Protein AF-A0A8M1KU13-F1 (afdb_monomer_lite)

pLDDT: mean 76.13, std 15.06, range [34.22, 97.56]

Organism: Clupea harengus (NCBI:txid7950)

Structure (mmCIF, N/CA/C/O backbone):
data_AF-A0A8M1KU13-F1
#
_entry.id   AF-A0A8M1KU13-F1
#
loop_
_atom_site.group_PDB
_atom_site.id
_atom_site.type_symbol
_atom_site.label_atom_id
_atom_site.label_alt_id
_atom_site.label_comp_id
_atom_site.label_asym_id
_atom_site.label_entity_id
_atom_site.label_seq_id
_atom_site.pdbx_PDB_ins_code
_atom_site.Cartn_x
_atom_site.Cartn_y
_atom_site.Cartn_z
_atom_site.occupancy
_atom_site.B_iso_or_equiv
_atom_site.auth_seq_id
_atom_site.auth_comp_id
_atom_site.auth_asym_id
_atom_site.auth_atom_id
_atom_site.pdbx_PDB_model_num
ATOM 1 N N . MET A 1 1 ? 119.476 5.044 -84.216 1.00 42.94 1 MET A N 1
ATOM 2 C CA . MET A 1 1 ? 119.050 3.976 -83.291 1.00 42.94 1 MET A CA 1
ATOM 3 C C . MET A 1 1 ? 118.564 2.831 -84.157 1.00 42.94 1 MET A C 1
ATOM 5 O O . MET A 1 1 ? 117.546 2.991 -84.811 1.00 42.94 1 MET A O 1
ATOM 9 N N . LYS A 1 2 ? 119.384 1.787 -84.309 1.00 43.12 2 LYS A N 1
ATOM 10 C CA . LYS A 1 2 ? 119.089 0.595 -85.114 1.00 43.12 2 LYS A CA 1
ATOM 11 C C . LYS A 1 2 ? 118.598 -0.516 -84.173 1.00 43.12 2 LYS A C 1
ATOM 13 O O . LYS A 1 2 ? 119.174 -0.664 -83.099 1.00 43.12 2 LYS A O 1
ATOM 18 N N . ASP A 1 3 ? 117.563 -1.226 -84.617 1.00 52.19 3 ASP A N 1
ATOM 19 C CA . ASP A 1 3 ? 117.075 -2.554 -84.206 1.00 52.19 3 ASP A CA 1
ATOM 20 C C . ASP A 1 3 ? 116.537 -2.742 -82.766 1.00 52.19 3 ASP A C 1
ATOM 22 O O . ASP A 1 3 ? 117.190 -3.331 -81.906 1.00 52.19 3 ASP A O 1
ATOM 26 N N . LEU A 1 4 ? 115.289 -2.310 -82.524 1.00 59.41 4 LEU A N 1
ATOM 27 C CA . LEU A 1 4 ? 114.424 -2.846 -81.456 1.00 59.41 4 LEU A CA 1
ATOM 28 C C . LEU A 1 4 ? 113.672 -4.071 -82.009 1.00 59.41 4 LEU A C 1
ATOM 30 O O . LEU A 1 4 ? 113.011 -3.959 -83.040 1.00 59.41 4 LEU A O 1
ATOM 34 N N . ALA A 1 5 ? 113.756 -5.223 -81.338 1.00 62.78 5 ALA A N 1
ATOM 35 C CA . ALA A 1 5 ? 112.972 -6.415 -81.684 1.00 62.78 5 ALA A CA 1
ATOM 36 C C . ALA A 1 5 ? 111.711 -6.480 -80.808 1.00 62.78 5 ALA A C 1
ATOM 38 O O . ALA A 1 5 ? 111.818 -6.362 -79.585 1.00 62.78 5 ALA A O 1
ATOM 39 N N . VAL A 1 6 ? 110.539 -6.653 -81.424 1.00 68.50 6 VAL A N 1
ATOM 40 C CA . VAL A 1 6 ? 109.241 -6.766 -80.738 1.00 68.50 6 VAL A CA 1
ATOM 41 C C . VAL A 1 6 ? 108.629 -8.128 -81.048 1.00 68.50 6 VAL A C 1
ATOM 43 O O . VAL A 1 6 ? 108.575 -8.522 -82.210 1.00 68.50 6 VAL A O 1
ATOM 46 N N . GLU A 1 7 ? 108.164 -8.832 -80.020 1.00 71.75 7 GLU A N 1
ATOM 47 C CA . GLU A 1 7 ? 107.457 -10.108 -80.127 1.00 71.75 7 GLU A CA 1
ATOM 48 C C . GLU A 1 7 ? 106.089 -9.996 -79.457 1.00 71.75 7 GLU A C 1
ATOM 50 O O . GLU A 1 7 ? 105.977 -9.516 -78.329 1.00 71.75 7 GLU A O 1
ATOM 55 N N . TRP A 1 8 ? 105.053 -10.481 -80.135 1.00 74.25 8 TRP A N 1
ATOM 56 C CA . TRP A 1 8 ? 103.720 -10.613 -79.558 1.00 74.25 8 TRP A CA 1
ATOM 57 C C . TRP A 1 8 ? 103.422 -12.073 -79.267 1.00 74.25 8 TRP A C 1
ATOM 59 O O . TRP A 1 8 ? 103.705 -12.941 -80.093 1.00 74.25 8 TRP A O 1
ATOM 69 N N . THR A 1 9 ? 102.821 -12.349 -78.114 1.00 70.19 9 THR A N 1
ATOM 70 C CA . THR A 1 9 ? 102.269 -13.663 -77.795 1.00 70.19 9 THR A CA 1
ATOM 71 C C . THR A 1 9 ? 100.800 -13.553 -77.402 1.00 70.19 9 THR A C 1
ATOM 73 O O . THR A 1 9 ? 100.390 -12.612 -76.725 1.00 70.19 9 THR A O 1
ATOM 76 N N . ILE A 1 10 ? 100.006 -14.537 -77.822 1.00 70.19 10 ILE A N 1
ATOM 77 C CA . ILE A 1 10 ? 98.633 -14.749 -77.344 1.00 70.19 10 ILE A CA 1
ATOM 78 C C . ILE A 1 10 ? 98.675 -16.023 -76.511 1.00 70.19 10 ILE A C 1
ATOM 80 O O . ILE A 1 10 ? 99.095 -17.062 -77.020 1.00 70.19 10 ILE A O 1
ATOM 84 N N . ASP A 1 11 ? 98.343 -15.929 -75.223 1.00 67.12 11 ASP A N 1
ATOM 85 C CA . ASP A 1 11 ? 98.398 -17.048 -74.268 1.00 67.12 11 ASP A CA 1
ATOM 86 C C . ASP A 1 11 ? 99.746 -17.802 -74.292 1.00 67.12 11 ASP A C 1
ATOM 88 O O . ASP A 1 11 ? 99.832 -19.021 -74.151 1.00 67.12 11 ASP A O 1
ATOM 92 N N . GLY A 1 12 ? 100.835 -17.056 -74.507 1.00 62.94 12 GLY A N 1
ATOM 93 C CA . GLY A 1 12 ? 102.197 -17.591 -74.567 1.00 62.94 12 GLY A CA 1
ATOM 94 C C . GLY A 1 12 ? 102.641 -18.149 -75.926 1.00 62.94 12 GLY A C 1
ATOM 95 O O . GLY A 1 12 ? 103.823 -18.462 -76.061 1.00 62.94 12 GLY A O 1
ATOM 96 N N . GLN A 1 13 ? 101.772 -18.217 -76.944 1.00 68.88 13 GLN A N 1
ATOM 97 C CA . GLN A 1 13 ? 102.160 -18.605 -78.308 1.00 68.88 13 GLN A CA 1
ATOM 98 C C . GLN A 1 13 ? 102.555 -17.392 -79.170 1.00 68.88 13 GLN A C 1
ATOM 100 O O . GLN A 1 13 ? 101.769 -16.444 -79.255 1.00 68.88 13 GLN A O 1
ATOM 105 N N . PRO A 1 14 ? 103.737 -17.401 -79.824 1.00 66.88 14 PRO A N 1
ATOM 106 C CA . PRO A 1 14 ? 104.229 -16.275 -80.618 1.00 66.88 14 PRO A CA 1
ATOM 107 C C . PRO A 1 14 ? 103.399 -16.035 -81.879 1.00 66.88 14 PRO A C 1
ATOM 109 O O . PRO A 1 14 ? 103.032 -16.975 -82.580 1.00 66.88 14 PRO A O 1
ATOM 112 N N . GLN A 1 15 ? 103.137 -14.763 -82.169 1.00 71.50 15 GLN A N 1
ATOM 113 C CA . GLN A 1 15 ? 102.362 -14.307 -83.320 1.00 71.50 15 GLN A CA 1
ATOM 114 C C . GLN A 1 15 ? 103.223 -13.524 -84.310 1.00 71.50 15 GLN A C 1
ATOM 116 O O . GLN A 1 15 ? 104.202 -12.874 -83.942 1.00 71.50 15 GLN A O 1
ATOM 121 N N . THR A 1 16 ? 102.839 -13.582 -85.585 1.00 57.88 16 THR A N 1
ATOM 122 C CA . THR A 1 16 ? 103.478 -12.813 -86.658 1.00 57.88 16 THR A CA 1
ATOM 123 C C . THR A 1 16 ? 102.915 -11.394 -86.666 1.00 57.88 16 THR A C 1
ATOM 125 O O . THR A 1 16 ? 101.710 -11.202 -86.791 1.00 57.88 16 THR A O 1
ATOM 128 N N . THR A 1 17 ? 103.774 -10.387 -86.503 1.00 58.41 17 THR A N 1
ATOM 129 C CA . THR A 1 17 ? 103.367 -8.973 -86.517 1.00 58.41 17 THR A CA 1
ATOM 130 C C . THR A 1 17 ? 103.108 -8.503 -87.939 1.00 58.41 17 THR A C 1
ATOM 132 O O . THR A 1 17 ? 103.929 -8.781 -88.815 1.00 58.41 17 THR A O 1
ATOM 135 N N . SER A 1 18 ? 102.018 -7.768 -88.165 1.00 51.88 18 SER A N 1
ATOM 136 C CA . SER A 1 18 ? 101.653 -7.305 -89.506 1.00 51.88 18 SER A CA 1
ATOM 137 C C . SER A 1 18 ? 102.512 -6.127 -89.979 1.00 51.88 18 SER A C 1
ATOM 139 O O . SER A 1 18 ? 102.906 -6.127 -91.139 1.00 51.88 18 SER A O 1
ATOM 141 N N . GLU A 1 19 ? 102.909 -5.198 -89.097 1.00 54.50 19 GLU A N 1
ATOM 142 C CA . GLU A 1 19 ? 103.782 -4.055 -89.421 1.00 54.50 19 GLU A CA 1
ATOM 143 C C . GLU A 1 19 ? 104.582 -3.562 -88.192 1.00 54.50 19 GLU A C 1
ATOM 145 O O . GLU A 1 19 ? 104.038 -3.402 -87.094 1.00 54.50 19 GLU A O 1
ATOM 150 N N . THR A 1 20 ? 105.881 -3.279 -88.378 1.00 54.94 20 THR A N 1
ATOM 151 C CA . THR A 1 20 ? 106.757 -2.698 -87.339 1.00 54.94 20 THR A CA 1
ATOM 152 C C . THR A 1 20 ? 107.533 -1.512 -87.914 1.00 54.94 20 THR A C 1
ATOM 154 O O . THR A 1 20 ? 108.574 -1.678 -88.550 1.00 54.94 20 THR A O 1
ATOM 157 N N . THR A 1 21 ? 107.047 -0.289 -87.690 1.00 51.09 21 THR A N 1
ATOM 158 C CA . THR A 1 21 ? 107.712 0.950 -88.129 1.00 51.09 21 THR A CA 1
ATOM 159 C C . THR A 1 21 ? 108.229 1.723 -86.927 1.00 51.09 21 THR A C 1
ATOM 161 O O . THR A 1 21 ? 107.440 2.390 -86.267 1.00 51.09 21 THR A O 1
ATOM 164 N N . GLY A 1 22 ? 109.541 1.648 -86.662 1.00 54.44 22 GLY A N 1
ATOM 165 C CA . GLY A 1 22 ? 110.366 2.554 -85.834 1.00 54.44 22 GLY A CA 1
ATOM 166 C C . GLY A 1 22 ? 109.996 2.797 -84.356 1.00 54.44 22 GLY A C 1
ATOM 167 O O . GLY A 1 22 ? 110.895 2.871 -83.523 1.00 54.44 22 GLY A O 1
ATOM 168 N N . GLN A 1 23 ? 108.712 2.947 -84.023 1.00 57.75 23 GLN A N 1
ATOM 169 C CA . GLN A 1 23 ? 108.154 3.260 -82.705 1.00 57.75 23 GLN A CA 1
ATOM 170 C C . GLN A 1 23 ? 106.808 2.562 -82.403 1.00 57.75 23 GLN A C 1
ATOM 172 O O . GLN A 1 23 ? 106.378 2.609 -81.256 1.00 57.75 23 GLN A O 1
ATOM 177 N N . ILE A 1 24 ? 106.141 1.910 -83.369 1.00 60.03 24 ILE A N 1
ATOM 178 C CA . ILE A 1 24 ? 104.844 1.233 -83.156 1.00 60.03 24 ILE A CA 1
ATOM 179 C C . ILE A 1 24 ? 104.894 -0.190 -83.736 1.00 60.03 24 ILE A C 1
ATOM 181 O O . ILE A 1 24 ? 105.418 -0.396 -84.832 1.00 60.03 24 ILE A O 1
ATOM 185 N N . SER A 1 25 ? 104.349 -1.158 -82.991 1.00 63.62 25 SER A N 1
ATOM 186 C CA . SER A 1 25 ? 104.085 -2.532 -83.436 1.00 63.62 25 SER A CA 1
ATOM 187 C C . SER A 1 25 ? 102.614 -2.848 -83.183 1.00 63.62 25 SER A C 1
ATOM 189 O O . SER A 1 25 ? 102.125 -2.617 -82.076 1.00 63.62 25 SER A O 1
ATOM 191 N N . GLN A 1 26 ? 101.916 -3.338 -84.206 1.00 62.94 26 GLN A N 1
ATOM 192 C CA . GLN A 1 26 ? 100.499 -3.694 -84.130 1.00 62.94 26 GLN A CA 1
ATOM 193 C C . GLN A 1 26 ? 100.312 -5.198 -84.356 1.00 62.94 26 GLN A C 1
ATOM 195 O O . GLN A 1 26 ? 100.991 -5.805 -85.187 1.00 62.94 26 GLN A O 1
ATOM 200 N N . LEU A 1 27 ? 99.389 -5.788 -83.593 1.00 67.81 27 LEU A N 1
ATOM 201 C CA . LEU A 1 27 ? 98.941 -7.167 -83.746 1.00 67.81 27 LEU A CA 1
ATOM 202 C C . LEU A 1 27 ? 97.471 -7.151 -84.169 1.00 67.81 27 LEU A C 1
ATOM 204 O O . LEU A 1 27 ? 96.610 -6.712 -83.408 1.00 67.81 27 LEU A O 1
ATOM 208 N N . GLU A 1 28 ? 97.192 -7.635 -85.374 1.00 61.06 28 GLU A N 1
ATOM 209 C CA . GLU A 1 28 ? 95.824 -7.860 -85.831 1.00 61.06 28 GLU A CA 1
ATOM 210 C C . GLU A 1 28 ? 95.348 -9.224 -85.316 1.00 61.06 28 GLU A C 1
ATOM 212 O O . GLU A 1 28 ? 96.020 -10.239 -85.506 1.00 61.06 28 GLU A O 1
ATOM 217 N N . VAL A 1 29 ? 94.215 -9.247 -84.610 1.00 65.56 29 VAL A N 1
ATOM 218 C CA . VAL A 1 29 ? 93.695 -10.451 -83.950 1.00 65.56 29 VAL A CA 1
ATOM 219 C C . VAL A 1 29 ? 92.300 -10.769 -84.470 1.00 65.56 29 VAL A C 1
ATOM 221 O O . VAL A 1 29 ? 91.457 -9.881 -84.596 1.00 65.56 29 VAL A O 1
ATOM 224 N N . ASP A 1 30 ? 92.028 -12.052 -84.709 1.00 61.25 30 ASP A N 1
ATOM 225 C CA . ASP A 1 30 ? 90.685 -12.532 -85.022 1.00 61.25 30 ASP A CA 1
ATOM 226 C C . ASP A 1 30 ? 89.697 -12.180 -83.889 1.00 61.25 30 ASP A C 1
ATOM 228 O O . ASP A 1 30 ? 89.927 -12.465 -82.708 1.00 61.25 30 ASP A O 1
ATOM 232 N N . THR A 1 31 ? 88.564 -11.579 -84.259 1.00 56.75 31 THR A N 1
ATOM 233 C CA . THR A 1 31 ? 87.514 -11.161 -83.316 1.00 56.75 31 THR A CA 1
ATOM 234 C C . THR A 1 31 ? 86.923 -12.307 -82.481 1.00 56.75 31 THR A C 1
ATOM 236 O O . THR A 1 31 ? 86.443 -12.066 -81.377 1.00 56.75 31 THR A O 1
ATOM 239 N N . ALA A 1 32 ? 86.962 -13.555 -82.950 1.00 57.97 32 ALA A N 1
ATOM 240 C CA . ALA A 1 32 ? 86.550 -14.739 -82.201 1.00 57.97 32 ALA A CA 1
ATOM 241 C C . ALA A 1 32 ? 87.592 -15.176 -81.156 1.00 57.97 32 ALA A C 1
ATOM 243 O O . ALA A 1 32 ? 87.210 -15.711 -80.115 1.00 57.97 32 ALA A O 1
ATOM 244 N N . LEU A 1 33 ? 88.884 -14.926 -81.399 1.00 56.94 33 LEU A N 1
ATOM 245 C CA . LEU A 1 33 ? 89.959 -15.139 -80.422 1.00 56.94 33 LEU A CA 1
ATOM 246 C C . LEU A 1 33 ? 89.957 -14.045 -79.347 1.00 56.94 33 LEU A C 1
ATOM 248 O O . LEU A 1 33 ? 90.060 -14.365 -78.167 1.00 56.94 33 LEU A O 1
ATOM 252 N N . TRP A 1 34 ? 89.701 -12.788 -79.729 1.00 58.84 34 TRP A N 1
ATOM 253 C CA . TRP A 1 34 ? 89.497 -11.681 -78.780 1.00 58.84 34 TRP A CA 1
ATOM 254 C C . TRP A 1 34 ? 88.356 -11.953 -77.783 1.00 58.84 34 TRP A C 1
ATOM 256 O O . TRP A 1 34 ? 88.429 -11.592 -76.613 1.00 58.84 34 TRP A O 1
ATOM 266 N N . ARG A 1 35 ? 87.308 -12.667 -78.211 1.00 55.50 35 ARG A N 1
ATOM 267 C CA . ARG A 1 35 ? 86.144 -13.012 -77.372 1.00 55.50 35 ARG A CA 1
ATOM 268 C C . ARG A 1 35 ? 86.388 -14.127 -76.344 1.00 55.50 35 ARG A C 1
ATOM 270 O O . ARG A 1 35 ? 85.501 -14.371 -75.534 1.00 55.50 35 ARG A O 1
ATOM 277 N N . LYS A 1 36 ? 87.537 -14.817 -76.357 1.00 57.59 36 LYS A N 1
ATOM 278 C CA . LYS A 1 36 ? 87.827 -15.965 -75.467 1.00 57.59 36 LYS A CA 1
ATOM 279 C C . LYS A 1 36 ? 88.605 -15.615 -74.191 1.00 57.59 36 LYS A C 1
ATOM 281 O O . LYS A 1 36 ? 89.108 -16.515 -73.526 1.00 57.59 36 LYS A O 1
ATOM 286 N N . SER A 1 37 ? 88.679 -14.333 -73.826 1.00 56.12 37 SER A N 1
ATOM 287 C CA . SER A 1 37 ? 89.398 -13.852 -72.630 1.00 56.12 37 SER A CA 1
ATOM 288 C C . SER A 1 37 ? 90.894 -14.204 -72.612 1.00 56.12 37 SER A C 1
ATOM 290 O O . SER A 1 37 ? 91.486 -14.333 -71.540 1.00 56.12 37 SER A O 1
ATOM 292 N N . SER A 1 38 ? 91.501 -14.341 -73.793 1.00 60.97 38 SER A N 1
ATOM 293 C CA . SER A 1 38 ? 92.933 -14.594 -73.971 1.00 60.97 38 SER A CA 1
ATOM 294 C C . SER A 1 38 ? 93.793 -13.428 -73.469 1.00 60.97 38 SER A C 1
ATOM 296 O O . SER A 1 38 ? 93.375 -12.268 -73.498 1.00 60.97 38 SER A O 1
ATOM 298 N N . ASN A 1 39 ? 95.003 -13.739 -73.004 1.00 65.38 39 ASN A N 1
ATOM 299 C CA . ASN A 1 39 ? 95.984 -12.767 -72.537 1.00 65.38 39 ASN A CA 1
ATOM 300 C C . ASN A 1 39 ? 96.960 -12.407 -73.668 1.00 65.38 39 ASN A C 1
ATOM 302 O O . ASN A 1 39 ? 97.668 -13.268 -74.203 1.00 65.38 39 ASN A O 1
ATOM 306 N N . TYR A 1 40 ? 97.008 -11.126 -74.023 1.00 71.94 40 TYR A N 1
ATOM 307 C CA . TYR A 1 40 ? 97.815 -10.600 -75.120 1.00 71.94 40 TYR A CA 1
ATOM 308 C C . TYR A 1 40 ? 99.050 -9.929 -74.551 1.00 71.94 40 TYR A C 1
ATOM 310 O O . TYR A 1 40 ? 98.940 -8.926 -73.856 1.00 71.94 40 TYR A O 1
ATOM 318 N N . THR A 1 41 ? 100.230 -10.473 -74.833 1.00 68.88 41 THR A N 1
ATOM 319 C CA . THR A 1 41 ? 101.490 -9.990 -74.264 1.00 68.88 41 THR A CA 1
ATOM 320 C C . THR A 1 41 ? 102.407 -9.444 -75.355 1.00 68.88 41 THR A C 1
ATOM 322 O O . THR A 1 41 ? 102.728 -10.147 -76.312 1.00 68.88 41 THR A O 1
ATOM 325 N N . CYS A 1 42 ? 102.880 -8.211 -75.190 1.00 74.19 42 CYS A N 1
ATOM 326 C CA . CYS A 1 42 ? 103.899 -7.589 -76.029 1.00 74.19 42 CYS A CA 1
ATOM 327 C C . CYS A 1 42 ? 105.245 -7.607 -75.303 1.00 74.19 42 CYS A C 1
ATOM 329 O O . CYS A 1 42 ? 105.338 -7.220 -74.137 1.00 74.19 42 CYS A O 1
ATOM 331 N N . ARG A 1 43 ? 106.303 -8.055 -75.983 1.00 71.12 43 ARG A N 1
ATOM 332 C CA . ARG A 1 43 ? 107.670 -8.105 -75.455 1.00 71.12 43 ARG A CA 1
ATOM 333 C C . ARG A 1 43 ? 108.600 -7.296 -76.347 1.00 71.12 43 ARG A C 1
ATOM 335 O O . ARG A 1 43 ? 108.738 -7.599 -77.526 1.00 71.12 43 ARG A O 1
ATOM 342 N N . VAL A 1 44 ? 109.284 -6.302 -75.785 1.00 73.44 44 VAL A N 1
ATOM 343 C CA . VAL A 1 44 ? 110.207 -5.419 -76.519 1.00 73.44 44 VAL A CA 1
ATOM 344 C C . VAL A 1 44 ? 111.631 -5.582 -75.995 1.00 73.44 44 VAL A C 1
ATOM 346 O O . VAL A 1 44 ? 111.879 -5.439 -74.796 1.00 73.44 44 VAL A O 1
ATOM 349 N N . LYS A 1 45 ? 112.588 -5.857 -76.885 1.00 65.44 45 LYS A N 1
ATOM 350 C CA . LYS A 1 45 ? 114.006 -6.022 -76.541 1.00 65.44 45 LYS A CA 1
ATOM 351 C C . LYS A 1 45 ? 114.733 -4.683 -76.584 1.00 65.44 45 LYS A C 1
ATOM 353 O O . LYS A 1 45 ? 114.957 -4.143 -77.664 1.00 65.44 45 LYS A O 1
ATOM 358 N N . SER A 1 46 ? 115.158 -4.178 -75.427 1.00 65.12 46 SER A N 1
ATOM 359 C CA . SER A 1 46 ? 115.964 -2.957 -75.308 1.00 65.12 46 SER A CA 1
ATOM 360 C C . SER A 1 46 ? 117.348 -3.310 -74.755 1.00 65.12 46 SER A C 1
ATOM 362 O O . SER A 1 46 ? 117.522 -3.616 -73.575 1.00 65.12 46 SER A O 1
ATOM 364 N N . GLY A 1 47 ? 118.359 -3.353 -75.626 1.00 67.00 47 GLY A N 1
ATOM 365 C CA . GLY A 1 47 ? 119.704 -3.809 -75.259 1.00 67.00 47 GLY A CA 1
ATOM 366 C C . GLY A 1 47 ? 119.747 -5.302 -74.895 1.00 67.00 47 GLY A C 1
ATOM 367 O O . GLY A 1 47 ? 119.544 -6.159 -75.756 1.00 67.00 47 GLY A O 1
ATOM 368 N N . LYS A 1 48 ? 120.051 -5.628 -73.628 1.00 63.94 48 LYS A N 1
ATOM 369 C CA . LYS A 1 48 ? 120.106 -7.017 -73.112 1.00 63.94 48 LYS A CA 1
ATOM 370 C C . LYS A 1 48 ? 118.860 -7.440 -72.317 1.00 63.94 48 LYS A C 1
ATOM 372 O O . LYS A 1 48 ? 118.798 -8.593 -71.900 1.00 63.94 48 LYS A O 1
ATOM 377 N N . THR A 1 49 ? 117.887 -6.554 -72.110 1.00 64.75 49 THR A N 1
ATOM 378 C CA . THR A 1 49 ? 116.682 -6.814 -71.305 1.00 64.75 49 THR A CA 1
ATOM 379 C C . THR A 1 49 ? 115.412 -6.749 -72.154 1.00 64.75 49 THR A C 1
ATOM 381 O O . THR A 1 49 ? 115.352 -6.040 -73.160 1.00 64.75 49 THR A O 1
ATOM 384 N N . TRP A 1 50 ? 114.395 -7.512 -71.749 1.00 70.50 50 TRP A N 1
ATOM 385 C CA . TRP 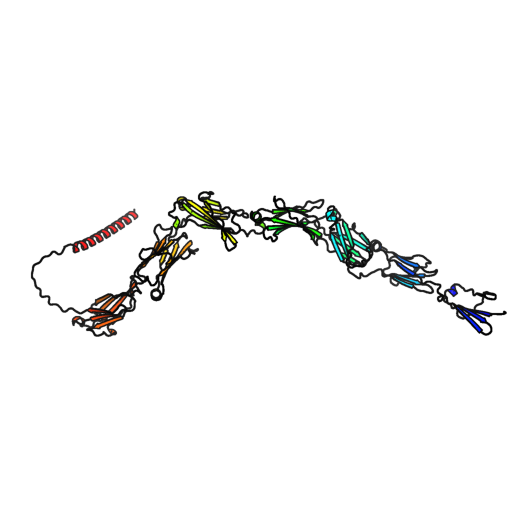A 1 50 ? 113.064 -7.492 -72.355 1.00 70.50 50 TRP A CA 1
ATOM 386 C C . TRP A 1 50 ? 112.090 -6.751 -71.441 1.00 70.50 50 TRP A C 1
ATOM 388 O O . TRP A 1 50 ? 112.048 -7.024 -70.243 1.00 70.50 50 TRP A O 1
ATOM 398 N N . ILE A 1 51 ? 111.317 -5.831 -72.012 1.00 72.62 51 ILE A N 1
ATOM 399 C CA . ILE A 1 51 ? 110.183 -5.170 -71.358 1.00 72.62 51 ILE A CA 1
ATOM 400 C C . ILE A 1 51 ? 108.920 -5.902 -71.808 1.00 72.62 51 ILE A C 1
ATOM 402 O O . ILE A 1 51 ? 108.776 -6.162 -73.001 1.00 72.62 51 ILE A O 1
ATOM 406 N N . VAL A 1 52 ? 108.045 -6.266 -70.869 1.00 71.56 52 VAL A N 1
ATOM 407 C CA . VAL A 1 52 ? 106.842 -7.066 -71.132 1.00 71.56 52 VAL A CA 1
ATOM 408 C C . VAL A 1 52 ? 105.612 -6.336 -70.603 1.00 71.56 52 VAL A C 1
ATOM 410 O O . VAL A 1 52 ? 105.597 -5.948 -69.440 1.00 71.56 52 VAL A O 1
ATOM 413 N N . GLU A 1 53 ? 104.603 -6.181 -71.452 1.00 71.62 53 GLU A N 1
ATOM 414 C CA . GLU A 1 53 ? 103.290 -5.594 -71.151 1.00 71.62 53 GLU A CA 1
ATOM 415 C C . GLU A 1 53 ? 102.203 -6.577 -71.594 1.00 71.62 53 GLU A C 1
ATOM 417 O O . GLU A 1 53 ? 102.381 -7.261 -72.606 1.00 71.62 53 GLU A O 1
ATOM 422 N N . SER A 1 54 ? 101.105 -6.690 -70.845 1.00 64.88 54 SER A N 1
ATOM 423 C CA . SER A 1 54 ? 100.055 -7.671 -71.141 1.00 64.88 54 SER A CA 1
ATOM 424 C C . SER A 1 54 ? 98.659 -7.145 -70.840 1.00 64.88 54 SER A C 1
ATOM 426 O O . SER A 1 54 ? 98.424 -6.662 -69.735 1.00 64.88 54 SER A O 1
ATOM 428 N N . ILE A 1 55 ? 97.733 -7.309 -71.788 1.00 64.88 55 ILE A N 1
ATOM 429 C CA . ILE A 1 55 ? 96.332 -6.896 -71.671 1.00 64.88 55 ILE A CA 1
ATOM 430 C C . ILE A 1 55 ? 95.394 -8.106 -71.709 1.00 64.88 55 ILE A C 1
ATOM 432 O O . ILE A 1 55 ? 95.565 -9.032 -72.507 1.00 64.88 55 ILE A O 1
ATOM 436 N N . GLN A 1 56 ? 94.376 -8.079 -70.848 1.00 63.00 56 GLN A N 1
ATOM 437 C CA . GLN A 1 56 ? 93.348 -9.111 -70.744 1.00 63.00 56 GLN A CA 1
ATOM 438 C C . GLN A 1 56 ? 91.958 -8.471 -70.881 1.00 63.00 56 GLN A C 1
ATOM 440 O O . GLN A 1 56 ? 91.642 -7.483 -70.220 1.00 63.00 56 GLN A O 1
ATOM 445 N N . VAL A 1 57 ? 91.124 -9.042 -71.755 1.00 62.62 57 VAL A N 1
ATOM 446 C CA . VAL A 1 57 ? 89.920 -8.394 -72.323 1.00 62.62 57 VAL A CA 1
ATOM 447 C C . VAL A 1 57 ? 88.869 -7.963 -71.285 1.00 62.62 57 VAL A C 1
ATOM 449 O O . VAL A 1 57 ? 88.191 -6.963 -71.498 1.00 62.62 57 VAL A O 1
ATOM 452 N N . CYS A 1 58 ? 88.751 -8.655 -70.147 1.00 61.62 58 CYS A N 1
ATOM 453 C CA . CYS A 1 58 ? 87.784 -8.312 -69.090 1.00 61.62 58 CYS A CA 1
ATOM 454 C C . CYS A 1 58 ? 88.382 -7.492 -67.922 1.00 61.62 58 CYS A C 1
ATOM 456 O O . CYS A 1 58 ? 87.679 -7.249 -66.942 1.00 61.62 58 CYS A O 1
ATOM 458 N N . SER A 1 59 ? 89.654 -7.077 -67.993 1.00 56.59 59 SER A N 1
ATOM 459 C CA . SER A 1 59 ? 90.363 -6.417 -66.879 1.00 56.59 59 SER A CA 1
ATOM 460 C C . SER A 1 59 ? 90.404 -4.888 -66.995 1.00 56.59 59 SER A C 1
ATOM 462 O O . SER A 1 59 ? 90.360 -4.198 -65.978 1.00 56.59 59 SER A O 1
ATOM 464 N N . ASP A 1 60 ? 90.427 -4.348 -68.217 1.00 53.19 60 ASP A N 1
ATOM 465 C CA . ASP A 1 60 ? 90.550 -2.906 -68.471 1.00 53.19 60 ASP A CA 1
ATOM 466 C C . ASP A 1 60 ? 89.189 -2.247 -68.724 1.00 53.19 60 ASP A C 1
ATOM 468 O O . ASP A 1 60 ? 88.889 -1.860 -69.846 1.00 53.19 60 ASP A O 1
ATOM 472 N N . GLY A 1 61 ? 88.356 -2.153 -67.677 1.00 53.12 61 GLY A N 1
ATOM 473 C CA . GLY A 1 61 ? 87.344 -1.104 -67.408 1.00 53.12 61 GLY A CA 1
ATOM 474 C C . GLY A 1 61 ? 86.358 -0.611 -68.491 1.00 53.12 61 GLY A C 1
ATOM 475 O O . GLY A 1 61 ? 85.566 0.282 -68.200 1.00 53.12 61 GLY A O 1
ATOM 476 N N . HIS A 1 62 ? 86.373 -1.137 -69.715 1.00 52.88 62 HIS A N 1
ATOM 477 C CA . HIS A 1 62 ? 85.651 -0.606 -70.875 1.00 52.88 62 HIS A CA 1
ATOM 478 C C . HIS A 1 62 ? 84.259 -1.225 -71.071 1.00 52.88 62 HIS A C 1
ATOM 480 O O . HIS A 1 62 ? 83.453 -0.676 -71.821 1.00 52.88 62 HIS A O 1
ATOM 486 N N . PHE A 1 63 ? 83.951 -2.335 -70.393 1.00 57.47 63 PHE A N 1
ATOM 487 C CA . PHE A 1 63 ? 82.645 -2.992 -70.453 1.00 57.47 63 PHE A CA 1
ATOM 488 C C . PHE A 1 63 ? 81.831 -2.677 -69.195 1.00 57.47 63 PHE A C 1
ATOM 490 O O . PHE A 1 63 ? 82.227 -3.023 -68.084 1.00 57.47 63 PHE A O 1
ATOM 497 N N . GLN A 1 64 ? 80.683 -2.018 -69.366 1.00 58.34 64 GLN A N 1
ATOM 498 C CA . GLN A 1 64 ? 79.746 -1.747 -68.277 1.00 58.34 64 GLN A CA 1
ATOM 499 C C . GLN A 1 64 ? 78.882 -2.991 -68.026 1.00 58.34 64 GLN A C 1
ATOM 501 O O . GLN A 1 64 ? 78.408 -3.613 -68.978 1.00 58.34 64 GLN A O 1
ATOM 506 N N . ALA A 1 65 ? 78.686 -3.367 -66.757 1.00 59.00 65 ALA A N 1
ATOM 507 C CA . ALA A 1 65 ? 77.845 -4.511 -66.405 1.00 59.00 65 ALA A CA 1
ATOM 508 C C . ALA A 1 65 ? 76.407 -4.315 -66.936 1.00 59.00 65 ALA A C 1
ATOM 510 O O . ALA A 1 65 ? 75.882 -3.199 -66.841 1.00 59.00 65 ALA A O 1
ATOM 511 N N . PRO A 1 66 ? 75.764 -5.362 -67.490 1.00 64.31 66 PRO A N 1
ATOM 512 C CA . PRO A 1 66 ? 74.414 -5.248 -68.028 1.00 64.31 66 PRO A CA 1
ATOM 513 C C . PRO A 1 66 ? 73.421 -4.919 -66.906 1.00 64.31 66 PRO A C 1
ATOM 515 O O . PRO A 1 66 ? 73.391 -5.600 -65.879 1.00 64.31 66 PRO A O 1
ATOM 518 N N . HIS A 1 67 ? 72.602 -3.881 -67.102 1.00 62.22 67 HIS A N 1
ATOM 519 C CA . HIS A 1 67 ? 71.529 -3.526 -66.172 1.00 62.22 67 HIS A CA 1
ATOM 520 C C . HIS A 1 67 ? 70.233 -4.195 -66.620 1.00 62.22 67 HIS A C 1
ATOM 522 O O . HIS A 1 67 ? 69.714 -3.905 -67.703 1.00 62.22 67 HIS A O 1
ATOM 528 N N . VAL A 1 68 ? 69.709 -5.073 -65.773 1.00 65.00 68 VAL A N 1
ATOM 529 C CA . VAL A 1 68 ? 68.454 -5.788 -65.997 1.00 65.00 68 VAL A CA 1
ATOM 530 C C . VAL A 1 68 ? 67.375 -5.155 -65.125 1.00 65.00 68 VAL A C 1
ATOM 532 O O . VAL A 1 68 ? 67.648 -4.725 -64.009 1.00 65.00 68 VAL A O 1
ATOM 535 N N . GLN A 1 69 ? 66.181 -4.974 -65.685 1.00 61.91 69 GLN A N 1
ATOM 536 C CA . GLN A 1 69 ? 65.017 -4.499 -64.950 1.00 61.91 69 GLN A CA 1
ATOM 537 C C . GLN A 1 69 ? 63.774 -5.271 -65.398 1.00 61.91 69 GLN A C 1
ATOM 539 O O . GLN A 1 69 ? 63.330 -5.152 -66.543 1.00 61.91 69 GLN A O 1
ATOM 544 N N . LEU A 1 70 ? 63.187 -6.031 -64.476 1.00 65.38 70 LEU A N 1
ATOM 545 C CA . LEU A 1 70 ? 61.927 -6.750 -64.674 1.00 65.38 70 LEU A CA 1
ATOM 546 C C . LEU A 1 70 ? 60.719 -5.896 -64.245 1.00 65.38 70 LEU A C 1
ATOM 548 O O . LEU A 1 70 ? 60.693 -5.340 -63.146 1.00 65.38 70 LEU A O 1
ATOM 552 N N . GLU A 1 71 ? 59.687 -5.814 -65.091 1.00 61.97 71 GLU A N 1
ATOM 553 C CA . GLU A 1 71 ? 58.426 -5.111 -64.805 1.00 61.97 71 GLU A CA 1
ATOM 554 C C . GLU A 1 71 ? 57.282 -6.098 -64.523 1.00 61.97 71 GLU A C 1
ATOM 556 O O . GLU A 1 71 ? 57.037 -7.027 -65.294 1.00 61.97 71 GLU A O 1
ATOM 561 N N . ARG A 1 72 ? 56.546 -5.881 -63.421 1.00 63.34 72 ARG A N 1
ATOM 562 C CA . ARG A 1 72 ? 55.376 -6.698 -63.049 1.00 63.34 72 ARG A CA 1
ATOM 563 C C . ARG A 1 72 ? 54.114 -6.285 -63.826 1.00 63.34 72 ARG A C 1
ATOM 565 O O . ARG A 1 72 ? 53.919 -5.088 -64.052 1.00 63.34 72 ARG A O 1
ATOM 572 N N . PRO A 1 73 ? 53.215 -7.233 -64.159 1.00 64.19 73 PRO A N 1
ATOM 573 C CA . PRO A 1 73 ? 51.924 -6.922 -64.769 1.00 64.19 73 PRO A CA 1
ATOM 574 C C . PRO A 1 73 ? 50.996 -6.184 -63.789 1.00 64.19 73 PRO A C 1
ATOM 576 O O . PRO A 1 73 ? 51.045 -6.404 -62.578 1.00 64.19 73 PRO A O 1
ATOM 579 N N . ARG A 1 74 ? 50.125 -5.313 -64.318 1.00 64.38 74 ARG A N 1
ATOM 580 C CA . ARG A 1 74 ? 49.135 -4.556 -63.526 1.00 64.38 74 ARG A CA 1
ATOM 581 C C . ARG A 1 74 ? 48.029 -5.471 -62.994 1.00 64.38 74 ARG A C 1
ATOM 583 O O . ARG A 1 74 ? 47.585 -6.378 -63.701 1.00 64.38 74 ARG A O 1
ATOM 590 N N . LEU A 1 75 ? 47.508 -5.192 -61.797 1.00 63.38 75 LEU A N 1
ATOM 591 C CA . LEU A 1 75 ? 46.472 -6.007 -61.143 1.00 63.38 75 LEU A CA 1
ATOM 592 C C . LEU A 1 75 ? 45.177 -6.061 -61.966 1.00 63.38 75 LEU A C 1
ATOM 594 O O . LEU A 1 75 ? 44.508 -7.097 -62.014 1.00 63.38 75 LEU A O 1
ATOM 598 N N . ARG A 1 76 ? 44.813 -4.969 -62.653 1.00 63.22 76 ARG A N 1
ATOM 599 C CA . ARG A 1 76 ? 43.702 -4.989 -63.615 1.00 63.22 76 ARG A CA 1
ATOM 600 C C . ARG A 1 76 ? 43.883 -6.069 -64.679 1.00 63.22 76 ARG A C 1
ATOM 602 O O . ARG A 1 76 ? 42.934 -6.800 -64.947 1.00 63.22 76 ARG A O 1
ATOM 609 N N . ASP A 1 77 ? 45.062 -6.177 -65.278 1.00 63.19 77 ASP A N 1
ATOM 610 C CA . ASP A 1 77 ? 45.296 -7.108 -66.382 1.00 63.19 77 ASP A CA 1
ATOM 611 C C . ASP A 1 77 ? 45.320 -8.561 -65.880 1.00 63.19 77 ASP A C 1
ATOM 613 O O . ASP A 1 77 ? 44.713 -9.416 -66.514 1.00 63.19 77 ASP A O 1
ATOM 617 N N . VAL A 1 78 ? 45.861 -8.806 -64.679 1.00 61.56 78 VAL A N 1
ATOM 618 C CA . VAL A 1 78 ? 45.816 -10.115 -63.987 1.00 61.56 78 VAL A CA 1
ATOM 619 C C . VAL A 1 78 ? 44.385 -10.560 -63.655 1.00 61.56 78 VAL A C 1
ATOM 621 O O . VAL A 1 78 ? 44.070 -11.741 -63.702 1.00 61.56 78 VAL A O 1
ATOM 624 N N . THR A 1 79 ? 43.497 -9.627 -63.299 1.00 55.00 79 THR A N 1
ATOM 625 C CA . THR A 1 79 ? 42.128 -9.959 -62.849 1.00 55.00 79 THR A CA 1
ATOM 626 C C . THR A 1 79 ? 41.079 -9.961 -63.959 1.00 55.00 79 THR A C 1
ATOM 628 O O . THR A 1 79 ? 39.939 -10.358 -63.709 1.00 55.00 79 THR A O 1
ATOM 631 N N . THR A 1 80 ? 41.417 -9.476 -65.157 1.00 54.78 80 THR A N 1
ATOM 632 C CA . THR A 1 80 ? 40.451 -9.302 -66.259 1.00 54.78 80 THR A CA 1
ATOM 633 C C . THR A 1 80 ? 40.819 -10.029 -67.543 1.00 54.78 80 THR A C 1
ATOM 635 O O . THR A 1 80 ? 39.944 -10.174 -68.395 1.00 54.78 80 THR A O 1
ATOM 638 N N . ARG A 1 81 ? 42.070 -10.470 -67.704 1.00 57.41 81 ARG A N 1
ATOM 639 C CA . ARG A 1 81 ? 42.553 -11.136 -68.917 1.00 57.41 81 ARG A CA 1
ATOM 640 C C . ARG A 1 81 ? 42.971 -12.566 -68.606 1.00 57.41 81 ARG A C 1
ATOM 642 O O . ARG A 1 81 ? 43.498 -12.836 -67.535 1.00 57.41 81 ARG A O 1
ATOM 649 N N . ASP A 1 82 ? 42.794 -13.444 -69.587 1.00 51.00 82 ASP A N 1
ATOM 650 C CA . ASP A 1 82 ? 43.175 -14.859 -69.486 1.00 51.00 82 ASP A CA 1
ATOM 651 C C . ASP A 1 82 ? 44.696 -15.076 -69.572 1.00 51.00 82 ASP A C 1
ATOM 653 O O . ASP A 1 82 ? 45.186 -16.143 -69.223 1.00 51.00 82 ASP A O 1
ATOM 657 N N . LYS A 1 83 ? 45.443 -14.071 -70.048 1.00 54.50 83 LYS A N 1
ATOM 658 C CA . LYS A 1 83 ? 46.904 -14.090 -70.183 1.00 54.50 83 LYS A CA 1
ATOM 659 C C . LYS A 1 83 ? 47.510 -12.762 -69.741 1.00 54.50 83 LYS A C 1
ATOM 661 O O . LYS A 1 83 ? 46.984 -11.694 -70.071 1.00 54.50 83 LYS A O 1
ATOM 666 N N . VAL A 1 84 ? 48.646 -12.831 -69.050 1.00 60.94 84 VAL A N 1
ATOM 667 C CA . VAL A 1 84 ? 49.423 -11.675 -68.579 1.00 60.94 84 VAL A CA 1
ATOM 668 C C . VAL A 1 84 ? 50.835 -11.681 -69.145 1.00 60.94 84 VAL A C 1
ATOM 670 O O . VAL A 1 84 ? 51.419 -12.737 -69.372 1.00 60.94 84 VAL A O 1
ATOM 673 N N . VAL A 1 85 ? 51.369 -10.482 -69.379 1.00 62.50 85 VAL A N 1
ATOM 674 C CA . VAL A 1 85 ? 52.679 -10.267 -70.001 1.00 62.50 85 VAL A CA 1
ATOM 675 C C . VAL A 1 85 ? 53.652 -9.711 -68.967 1.00 62.50 85 VAL A C 1
ATOM 677 O O . VAL A 1 85 ? 53.348 -8.713 -68.311 1.00 62.50 85 VAL A O 1
ATOM 680 N N . VAL A 1 86 ? 54.820 -10.342 -68.847 1.00 61.94 86 VAL A N 1
ATOM 681 C CA . VAL A 1 86 ? 55.947 -9.865 -68.031 1.00 61.94 86 VAL A CA 1
ATOM 682 C C . VAL A 1 86 ? 57.024 -9.316 -68.962 1.00 61.94 86 VAL A C 1
ATOM 684 O O . VAL A 1 86 ? 57.359 -9.961 -69.956 1.00 61.94 86 VAL A O 1
ATOM 687 N N . THR A 1 87 ? 57.562 -8.135 -68.650 1.00 63.16 87 THR A N 1
ATOM 688 C CA . THR A 1 87 ? 58.524 -7.435 -69.517 1.00 63.16 87 THR A CA 1
ATOM 689 C C . THR A 1 87 ? 59.895 -7.372 -68.857 1.00 63.16 87 THR A C 1
ATOM 691 O O . THR A 1 87 ? 60.014 -6.904 -67.725 1.00 63.16 87 THR A O 1
ATOM 694 N N . CYS A 1 88 ? 60.941 -7.779 -69.580 1.00 63.12 88 CYS A N 1
ATOM 695 C CA . CYS A 1 88 ? 62.332 -7.555 -69.179 1.00 63.12 88 CYS A CA 1
ATOM 696 C C . CYS A 1 88 ? 62.965 -6.454 -70.035 1.00 63.12 88 CYS A C 1
ATOM 698 O O . CYS A 1 88 ? 62.934 -6.498 -71.270 1.00 63.12 88 CYS A O 1
ATOM 700 N N . LYS A 1 89 ? 63.544 -5.450 -69.374 1.00 65.44 89 LYS A N 1
ATOM 701 C CA . LYS A 1 89 ? 64.319 -4.379 -70.000 1.00 65.44 89 LYS A CA 1
ATOM 702 C C . LYS A 1 89 ? 65.788 -4.589 -69.668 1.00 65.44 89 LYS A C 1
ATOM 704 O O . LYS A 1 89 ? 66.188 -4.471 -68.515 1.00 65.44 89 LYS A O 1
ATOM 709 N N . VAL A 1 90 ? 66.581 -4.884 -70.693 1.00 63.91 90 VAL A N 1
ATOM 710 C CA . VAL A 1 90 ? 68.027 -5.087 -70.568 1.00 63.91 90 VAL A CA 1
ATOM 711 C C . VAL A 1 90 ? 68.746 -3.943 -71.270 1.00 63.91 90 VAL A C 1
ATOM 713 O O . VAL A 1 90 ? 68.546 -3.723 -72.464 1.00 63.91 90 VAL A O 1
ATOM 716 N N . ALA A 1 91 ? 69.578 -3.218 -70.528 1.00 62.50 91 ALA A N 1
ATOM 717 C CA . ALA A 1 91 ? 70.500 -2.226 -71.067 1.00 62.50 91 ALA A CA 1
ATOM 718 C C . ALA A 1 91 ? 71.924 -2.800 -71.012 1.00 62.50 91 ALA A C 1
ATOM 720 O O . ALA A 1 91 ? 72.506 -2.921 -69.932 1.00 62.50 91 ALA A O 1
ATOM 721 N N . ALA A 1 92 ? 72.466 -3.192 -72.168 1.00 59.91 92 ALA A N 1
ATOM 722 C CA . ALA A 1 92 ? 73.788 -3.807 -72.293 1.00 59.91 92 ALA A CA 1
ATOM 723 C C . ALA A 1 92 ? 74.487 -3.361 -73.588 1.00 59.91 92 ALA A C 1
ATOM 725 O O . ALA A 1 92 ? 73.833 -3.192 -74.618 1.00 59.91 92 ALA A O 1
ATOM 726 N N . ALA A 1 93 ? 75.814 -3.197 -73.545 1.00 53.06 93 ALA A N 1
ATOM 727 C CA . ALA A 1 93 ? 76.621 -2.952 -74.739 1.00 53.06 93 ALA A CA 1
ATOM 728 C C . ALA A 1 93 ? 76.650 -4.209 -75.634 1.00 53.06 93 ALA A C 1
ATOM 730 O O . ALA A 1 93 ? 76.558 -5.336 -75.155 1.00 53.06 93 ALA A O 1
ATOM 731 N N . SER A 1 94 ? 76.713 -4.012 -76.949 1.00 54.47 94 SER A N 1
ATOM 732 C CA . SER A 1 94 ? 76.336 -4.982 -77.983 1.00 54.47 94 SER A CA 1
ATOM 733 C C . SER A 1 94 ? 77.016 -6.362 -77.841 1.00 54.47 94 SER A C 1
ATOM 735 O O . SER A 1 94 ? 78.211 -6.465 -78.106 1.00 54.47 94 SER A O 1
ATOM 737 N N . ALA A 1 95 ? 76.227 -7.394 -77.472 1.00 52.00 95 ALA A N 1
ATOM 738 C CA . ALA A 1 95 ? 76.397 -8.859 -77.675 1.00 52.00 95 ALA A CA 1
ATOM 739 C C . ALA A 1 95 ? 75.954 -9.761 -76.483 1.00 52.00 95 ALA A C 1
ATOM 741 O O . ALA A 1 95 ? 76.508 -10.844 -76.302 1.00 52.00 95 ALA A O 1
ATOM 742 N N . SER A 1 96 ? 74.958 -9.372 -75.676 1.00 58.75 96 SER A N 1
ATOM 743 C CA . SER A 1 96 ? 74.414 -10.218 -74.589 1.00 58.75 96 SER A CA 1
ATOM 744 C C . SER A 1 96 ? 73.296 -11.161 -75.055 1.00 58.75 96 SER A C 1
ATOM 746 O O . SER A 1 96 ? 72.464 -10.767 -75.872 1.00 58.75 96 SER A O 1
ATOM 748 N N . LYS A 1 97 ? 73.234 -12.382 -74.503 1.00 62.41 97 LYS A N 1
ATOM 749 C CA . LYS A 1 97 ? 72.098 -13.310 -74.675 1.00 62.41 97 LYS A CA 1
ATOM 750 C C . LYS A 1 97 ? 71.174 -13.208 -73.457 1.00 62.41 97 LYS A C 1
ATOM 752 O O . LYS A 1 97 ? 71.656 -13.278 -72.330 1.00 62.41 97 LYS A O 1
ATOM 757 N N . VAL A 1 98 ? 69.868 -13.053 -73.676 1.00 65.25 98 VAL A N 1
ATOM 758 C CA . VAL A 1 98 ? 68.857 -13.100 -72.607 1.00 65.25 98 VAL A CA 1
ATOM 759 C C . VAL A 1 98 ? 68.278 -14.511 -72.558 1.00 65.25 98 VAL A C 1
ATOM 761 O O . VAL A 1 98 ? 67.950 -15.092 -73.590 1.00 65.25 98 VAL A O 1
ATOM 764 N N . VAL A 1 99 ? 68.213 -15.088 -71.364 1.00 65.50 99 VAL A N 1
ATOM 765 C CA . VAL A 1 99 ? 67.682 -16.429 -71.123 1.00 65.50 99 VAL A CA 1
ATOM 766 C C . VAL A 1 99 ? 66.583 -16.324 -70.078 1.00 65.50 99 VAL A C 1
ATOM 768 O O . VAL A 1 99 ? 66.807 -15.782 -68.992 1.00 65.50 99 VAL A O 1
ATOM 771 N N . TRP A 1 100 ? 65.398 -16.830 -70.409 1.00 65.69 100 TRP A N 1
ATOM 772 C CA . TRP A 1 100 ? 64.267 -16.874 -69.495 1.00 65.69 100 TRP A CA 1
ATOM 773 C C . TRP A 1 100 ? 64.167 -18.243 -68.842 1.00 65.69 100 TRP A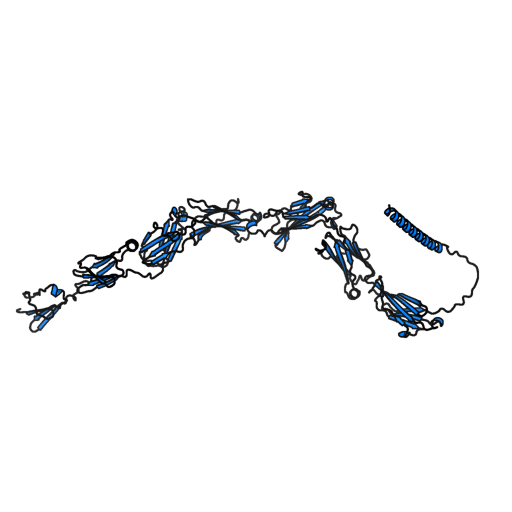 C 1
ATOM 775 O O . TRP A 1 100 ? 64.312 -19.280 -69.485 1.00 65.69 100 TRP A O 1
ATOM 785 N N . TRP A 1 101 ? 63.868 -18.230 -67.554 1.00 63.53 101 TRP A N 1
ATOM 786 C CA . TRP A 1 101 ? 63.605 -19.410 -66.754 1.00 63.53 101 TRP A CA 1
ATOM 787 C C . TRP A 1 101 ? 62.197 -19.283 -66.186 1.00 63.53 101 TRP A C 1
ATOM 789 O O . TRP A 1 101 ? 61.923 -18.394 -65.374 1.00 63.53 101 TRP A O 1
ATOM 799 N N . VAL A 1 102 ? 61.298 -20.158 -66.629 1.00 62.91 102 VAL A N 1
ATOM 800 C CA . VAL A 1 102 ? 59.924 -20.248 -66.120 1.00 62.91 102 VAL A CA 1
ATOM 801 C C . VAL A 1 102 ? 59.765 -21.607 -65.458 1.00 62.91 102 VAL A C 1
ATOM 803 O O . VAL A 1 102 ? 59.938 -22.632 -66.113 1.00 62.91 102 VAL A O 1
ATOM 806 N N . ASP A 1 103 ? 59.485 -21.619 -64.152 1.00 61.12 103 ASP A N 1
ATOM 807 C CA . ASP A 1 103 ? 59.364 -22.845 -63.345 1.00 61.12 103 ASP A CA 1
ATOM 808 C C . ASP A 1 103 ? 60.522 -23.842 -63.580 1.00 61.12 103 ASP A C 1
ATOM 810 O O . ASP A 1 103 ? 60.317 -25.025 -63.861 1.00 61.12 103 ASP A O 1
ATOM 814 N N . ASP A 1 104 ? 61.754 -23.323 -63.500 1.00 61.09 104 ASP A N 1
ATOM 815 C CA . ASP A 1 104 ? 63.022 -24.045 -63.688 1.00 61.09 104 ASP A CA 1
ATOM 816 C C . ASP A 1 104 ? 63.223 -24.672 -65.089 1.00 61.09 104 ASP A C 1
ATOM 818 O O . ASP A 1 104 ? 64.100 -25.518 -65.279 1.00 61.09 104 ASP A O 1
ATOM 822 N N . LYS A 1 105 ? 62.445 -24.249 -66.098 1.00 59.19 105 LYS A N 1
ATOM 823 C CA . LYS A 1 105 ? 62.642 -24.612 -67.511 1.00 59.19 105 LYS A CA 1
ATOM 824 C C . LYS A 1 105 ? 63.176 -23.433 -68.320 1.00 59.19 105 LYS A C 1
ATOM 826 O O . LYS A 1 105 ? 62.638 -22.331 -68.245 1.00 59.19 105 LYS A O 1
ATOM 831 N N . GLU A 1 106 ? 64.224 -23.698 -69.099 1.00 62.69 106 GLU A N 1
ATOM 832 C CA . GLU A 1 106 ? 64.898 -22.717 -69.954 1.00 62.69 106 GLU A CA 1
ATOM 833 C C . GLU A 1 106 ? 64.101 -22.463 -71.245 1.00 62.69 106 GLU A C 1
ATOM 835 O O . GLU A 1 106 ? 63.871 -23.382 -72.034 1.00 62.69 106 GLU A O 1
ATOM 840 N N . GLU A 1 107 ? 63.739 -21.205 -71.490 1.00 59.19 107 GLU A N 1
ATOM 841 C CA . GLU A 1 107 ? 63.290 -20.705 -72.790 1.00 59.19 107 GLU A CA 1
ATOM 842 C C . GLU A 1 107 ? 64.313 -19.684 -73.310 1.00 59.19 107 GLU A C 1
ATOM 844 O O . GLU A 1 107 ? 64.670 -18.718 -72.630 1.00 59.19 107 GLU A O 1
ATOM 849 N N . THR A 1 108 ? 64.839 -19.912 -74.517 1.00 52.12 108 THR A N 1
ATOM 850 C CA . THR A 1 108 ? 65.924 -19.101 -75.088 1.00 52.12 108 THR A CA 1
ATOM 851 C C . THR A 1 108 ? 65.473 -18.258 -76.264 1.00 52.12 108 THR A C 1
ATOM 853 O O . THR A 1 108 ? 64.810 -18.732 -77.185 1.00 52.12 108 THR A O 1
ATOM 856 N N . SER A 1 109 ? 65.947 -17.018 -76.285 1.00 53.06 109 SER A N 1
ATOM 857 C CA . SER A 1 109 ? 65.714 -16.062 -77.359 1.00 53.06 109 SER A CA 1
ATOM 858 C C . SER A 1 109 ? 66.986 -15.248 -77.639 1.00 53.06 109 SER A C 1
ATOM 860 O O . SER A 1 109 ? 67.794 -14.952 -76.758 1.00 53.06 109 SER A O 1
ATOM 862 N N . HIS A 1 110 ? 67.236 -14.948 -78.915 1.00 45.78 110 HIS A N 1
ATOM 863 C CA . HIS A 1 110 ? 68.421 -14.209 -79.360 1.00 45.78 110 HIS A CA 1
ATOM 864 C C . HIS A 1 110 ? 68.024 -12.785 -79.747 1.00 45.78 110 HIS A C 1
ATOM 866 O O . HIS A 1 110 ? 67.381 -12.610 -80.781 1.00 45.78 110 HIS A O 1
ATOM 872 N N . VAL A 1 111 ? 68.430 -11.764 -78.981 1.00 49.62 111 VAL A N 1
ATOM 873 C CA . VAL A 1 111 ? 68.170 -10.361 -79.352 1.00 49.62 111 VAL A CA 1
ATOM 874 C C . VAL A 1 111 ? 69.327 -9.437 -78.972 1.00 49.62 111 VAL A C 1
ATOM 876 O O . VAL A 1 111 ? 69.869 -9.495 -77.874 1.00 49.62 111 VAL A O 1
ATOM 879 N N . THR A 1 112 ? 69.671 -8.542 -79.900 1.00 44.88 112 THR A N 1
ATOM 880 C CA . THR A 1 112 ? 70.485 -7.339 -79.680 1.00 44.88 112 THR A CA 1
ATOM 881 C C . THR A 1 112 ? 69.532 -6.149 -79.501 1.00 44.88 112 THR A C 1
ATOM 883 O O . THR A 1 112 ? 68.740 -5.867 -80.395 1.00 44.88 112 THR A O 1
ATOM 886 N N . GLU A 1 113 ? 69.582 -5.490 -78.337 1.00 44.75 113 GLU A N 1
ATOM 887 C CA . GLU A 1 113 ? 68.909 -4.211 -78.029 1.00 44.75 113 GLU A CA 1
ATOM 888 C C . GLU A 1 113 ? 67.387 -4.143 -78.347 1.00 44.75 113 GLU A C 1
ATOM 890 O O . GLU A 1 113 ? 66.967 -3.437 -79.263 1.00 44.75 113 GLU A O 1
ATOM 895 N N . LYS A 1 114 ? 66.526 -4.852 -77.584 1.00 49.81 114 LYS A N 1
ATOM 896 C CA . LYS A 1 114 ? 65.074 -4.549 -77.434 1.00 49.81 114 LYS A CA 1
ATOM 897 C C . LYS A 1 114 ? 64.387 -5.371 -76.328 1.00 49.81 114 LYS A C 1
ATOM 899 O O . LYS A 1 114 ? 64.847 -6.452 -75.986 1.00 49.81 114 LYS A O 1
ATOM 904 N N . SER A 1 115 ? 63.291 -4.824 -75.783 1.00 49.44 115 SER A N 1
ATOM 905 C CA . SER A 1 115 ? 62.464 -5.391 -74.699 1.00 49.44 115 SER A CA 1
ATOM 906 C C . SER A 1 115 ? 61.829 -6.720 -75.090 1.00 49.44 115 SER A C 1
ATOM 908 O O . SER A 1 115 ? 61.256 -6.830 -76.175 1.00 49.44 115 SER A O 1
ATOM 910 N N . GLU A 1 116 ? 61.851 -7.684 -74.177 1.00 54.72 116 GLU A N 1
ATOM 911 C CA . GLU A 1 116 ? 61.309 -9.017 -74.420 1.00 54.72 116 GLU A CA 1
ATOM 912 C C . GLU A 1 116 ? 60.150 -9.335 -73.476 1.00 54.72 116 GLU A C 1
ATOM 914 O O . GLU A 1 116 ? 60.113 -8.853 -72.340 1.00 54.72 116 GLU A O 1
ATOM 919 N N . HIS A 1 117 ? 59.184 -10.103 -73.984 1.00 56.50 117 HIS A N 1
ATOM 920 C CA . HIS A 1 117 ? 57.898 -10.351 -73.343 1.00 56.50 117 HIS A CA 1
ATOM 921 C C . HIS A 1 117 ? 57.654 -11.854 -73.251 1.00 56.50 117 HIS A C 1
ATOM 923 O O . HIS A 1 117 ? 57.769 -12.552 -74.257 1.00 56.50 117 HIS A O 1
ATOM 929 N N . VAL A 1 118 ? 57.261 -12.323 -72.070 1.00 57.16 118 VAL A N 1
ATOM 930 C CA . VAL A 1 118 ? 56.835 -13.711 -71.847 1.00 57.16 118 VAL A CA 1
ATOM 931 C C . VAL A 1 118 ? 55.381 -13.710 -71.380 1.00 57.16 118 VAL A C 1
ATOM 933 O O . VAL A 1 118 ? 55.002 -12.913 -70.514 1.00 57.16 118 VAL A O 1
ATOM 936 N N . GLU A 1 119 ? 54.562 -14.572 -71.986 1.00 52.69 119 GLU A N 1
ATOM 937 C CA . GLU A 1 119 ? 53.177 -14.805 -71.572 1.00 52.69 119 GLU A CA 1
ATOM 938 C C . GLU A 1 119 ? 53.138 -15.873 -70.470 1.00 52.69 119 GLU A C 1
ATOM 940 O O . GLU A 1 119 ? 53.611 -16.985 -70.672 1.00 52.69 119 GLU A O 1
ATOM 945 N N . ASP A 1 120 ? 52.528 -15.524 -69.335 1.00 58.72 120 ASP A N 1
ATOM 946 C CA . ASP A 1 120 ? 52.099 -16.440 -68.263 1.00 58.72 120 ASP A CA 1
ATOM 947 C C . ASP A 1 120 ? 53.176 -17.267 -67.503 1.00 58.72 120 ASP A C 1
ATOM 949 O O . ASP A 1 120 ? 53.168 -18.498 -67.556 1.00 58.72 120 ASP A O 1
ATOM 953 N N . PRO A 1 121 ? 54.081 -16.636 -66.724 1.00 53.72 121 PRO A N 1
ATOM 954 C CA . PRO A 1 121 ? 54.922 -17.350 -65.758 1.00 53.72 121 PRO A CA 1
ATOM 955 C C . PRO A 1 121 ? 54.388 -17.256 -64.311 1.00 53.72 121 PRO A C 1
ATOM 957 O O . PRO A 1 121 ? 54.004 -16.181 -63.852 1.00 53.72 121 PRO A O 1
ATOM 960 N N . ALA A 1 122 ? 54.425 -18.355 -63.541 1.00 50.94 122 ALA A N 1
ATOM 961 C CA . ALA A 1 122 ? 54.144 -18.347 -62.093 1.00 50.94 122 ALA A CA 1
ATOM 962 C C . ALA A 1 122 ? 55.341 -17.812 -61.277 1.00 50.94 122 ALA A C 1
ATOM 964 O O . ALA A 1 122 ? 55.179 -17.078 -60.294 1.00 50.94 122 ALA A O 1
ATOM 965 N N . ARG A 1 123 ? 56.556 -18.134 -61.731 1.00 56.19 123 ARG A N 1
ATOM 966 C CA . ARG A 1 123 ? 57.837 -17.601 -61.265 1.00 56.19 123 ARG A CA 1
ATOM 967 C C . ARG A 1 123 ? 58.732 -17.378 -62.482 1.00 56.19 123 ARG A C 1
ATOM 969 O O . ARG A 1 123 ? 58.919 -18.294 -63.275 1.00 56.19 123 ARG A O 1
ATOM 976 N N . GLY A 1 124 ? 59.267 -16.167 -62.621 1.00 61.16 124 GLY A N 1
ATOM 977 C CA . GLY A 1 124 ? 60.166 -15.810 -63.717 1.00 61.16 124 GLY A CA 1
ATOM 978 C C . GLY A 1 124 ? 61.553 -15.457 -63.192 1.00 61.16 124 GLY A C 1
ATOM 979 O O . GLY A 1 124 ? 61.692 -14.564 -62.353 1.00 61.16 124 GLY A O 1
ATOM 980 N N . GLN A 1 125 ? 62.574 -16.148 -63.681 1.00 61.16 125 GLN A N 1
ATOM 981 C CA . GLN A 1 125 ? 63.977 -15.766 -63.545 1.00 61.16 125 GLN A CA 1
ATOM 982 C C . GLN A 1 125 ? 64.492 -15.349 -64.916 1.00 61.16 125 GLN A C 1
ATOM 984 O O . GLN A 1 125 ? 64.186 -15.990 -65.919 1.00 61.16 125 GLN A O 1
ATOM 989 N N . VAL A 1 126 ? 65.256 -14.265 -64.971 1.00 67.00 126 VAL A N 1
ATOM 990 C CA . VAL A 1 126 ? 65.936 -13.859 -66.195 1.00 67.00 126 VAL A CA 1
ATOM 991 C C . VAL A 1 126 ? 67.431 -13.842 -65.935 1.00 67.00 126 VAL A C 1
ATOM 993 O O . VAL A 1 126 ? 67.901 -13.305 -64.931 1.00 67.00 126 VAL A O 1
ATOM 996 N N . GLN A 1 127 ? 68.181 -14.448 -66.842 1.00 64.75 127 GLN A N 1
ATOM 997 C CA . GLN A 1 127 ? 69.630 -14.438 -66.808 1.00 64.75 127 GLN A CA 1
ATOM 998 C C . GLN A 1 127 ? 70.140 -13.787 -68.085 1.00 64.75 127 GLN A C 1
ATOM 1000 O O . GLN A 1 127 ? 69.769 -14.172 -69.193 1.00 64.75 127 GLN A O 1
ATOM 1005 N N . VAL A 1 128 ? 70.996 -12.785 -67.926 1.00 68.06 128 VAL A N 1
ATOM 1006 C CA . VAL A 1 128 ? 71.705 -12.155 -69.033 1.00 68.06 128 VAL A CA 1
ATOM 1007 C C . VAL A 1 128 ? 73.122 -12.690 -69.039 1.00 68.06 128 VAL A C 1
ATOM 1009 O O . VAL A 1 128 ? 73.909 -12.422 -68.132 1.00 68.06 128 VAL A O 1
ATOM 1012 N N . ASP A 1 129 ? 73.431 -13.465 -70.069 1.00 62.19 129 ASP A N 1
ATOM 1013 C CA . ASP A 1 129 ? 74.747 -14.049 -70.264 1.00 62.19 129 ASP A CA 1
ATOM 1014 C C . ASP A 1 129 ? 75.602 -13.075 -71.090 1.00 62.19 129 ASP A C 1
ATOM 1016 O O . ASP A 1 129 ? 75.363 -12.854 -72.285 1.00 62.19 129 ASP A O 1
ATOM 1020 N N . HIS A 1 130 ? 76.549 -12.413 -70.420 1.00 63.41 130 HIS A N 1
ATOM 1021 C CA . HIS A 1 130 ? 77.523 -11.503 -71.024 1.00 63.41 130 HIS A CA 1
ATOM 1022 C C . HIS A 1 130 ? 78.939 -12.074 -70.834 1.00 63.41 130 HIS A C 1
ATOM 1024 O O . HIS A 1 130 ? 79.254 -12.502 -69.722 1.00 63.41 130 HIS A O 1
ATOM 1030 N N . PRO A 1 131 ? 79.832 -12.002 -71.847 1.00 57.75 131 PRO A N 1
ATOM 1031 C CA . PRO A 1 131 ? 81.152 -12.648 -71.818 1.00 57.75 131 PRO A CA 1
ATOM 1032 C C . PRO A 1 131 ? 82.019 -12.346 -70.586 1.00 57.75 131 PRO A C 1
ATOM 1034 O O . PRO A 1 131 ? 82.823 -13.182 -70.186 1.00 57.75 131 PRO A O 1
ATOM 1037 N N . CYS A 1 132 ? 81.856 -11.162 -69.986 1.00 57.72 132 CYS A N 1
ATOM 1038 C CA . CYS A 1 132 ? 82.575 -10.761 -68.771 1.00 57.72 132 CYS A CA 1
ATOM 1039 C C . CYS A 1 132 ? 81.701 -10.696 -67.496 1.00 57.72 132 CYS A C 1
ATOM 1041 O O . CYS A 1 132 ? 82.267 -10.625 -66.410 1.00 57.72 132 CYS A O 1
ATOM 1043 N N . TYR A 1 133 ? 80.359 -10.693 -67.590 1.00 62.75 133 TYR A N 1
ATOM 1044 C CA . TYR A 1 133 ? 79.460 -10.425 -66.444 1.00 62.75 133 TYR A CA 1
ATOM 1045 C C . TYR A 1 133 ? 78.104 -11.150 -66.574 1.00 62.75 133 TYR A C 1
ATOM 1047 O O . TYR A 1 133 ? 77.145 -10.548 -67.059 1.00 62.75 133 TYR A O 1
ATOM 1055 N N . PRO A 1 134 ? 77.974 -12.421 -66.159 1.00 61.75 134 PRO A N 1
ATOM 1056 C CA . PRO A 1 134 ? 76.658 -13.045 -66.060 1.00 61.75 134 PRO A CA 1
ATOM 1057 C C . PRO A 1 134 ? 75.843 -12.370 -64.944 1.00 61.75 134 PRO A C 1
ATOM 1059 O O . PRO A 1 134 ? 76.299 -12.304 -63.801 1.00 61.75 134 PRO A O 1
ATOM 1062 N N . THR A 1 135 ? 74.642 -11.880 -65.264 1.00 60.16 135 THR A N 1
ATOM 1063 C CA . THR A 1 135 ? 73.722 -11.264 -64.289 1.00 60.16 135 THR A CA 1
ATOM 1064 C C . THR A 1 135 ? 72.424 -12.060 -64.234 1.00 60.16 135 THR A C 1
ATOM 1066 O O . THR A 1 135 ? 71.781 -12.258 -65.263 1.00 60.16 135 THR A O 1
ATOM 1069 N N . GLU A 1 136 ? 72.017 -12.490 -63.041 1.00 63.72 136 GLU A N 1
ATOM 1070 C CA . GLU A 1 136 ? 70.742 -13.176 -62.803 1.00 63.72 136 GLU A CA 1
ATOM 1071 C C . GLU A 1 136 ? 69.826 -12.289 -61.951 1.00 63.72 136 GLU A C 1
ATOM 1073 O O . GLU A 1 136 ? 70.245 -11.767 -60.916 1.00 63.72 136 GLU A O 1
ATOM 1078 N N . GLU A 1 137 ? 68.572 -12.121 -62.373 1.00 64.25 137 GLU A N 1
ATOM 1079 C CA . GLU A 1 137 ? 67.552 -11.399 -61.617 1.00 64.25 137 GLU A CA 1
ATOM 1080 C C . GLU A 1 137 ? 66.251 -12.212 -61.572 1.00 64.25 137 GLU A C 1
ATOM 1082 O O . GLU A 1 137 ? 65.756 -12.710 -62.584 1.00 64.25 137 GLU A O 1
ATOM 1087 N N . ALA A 1 138 ? 65.691 -12.374 -60.373 1.00 60.47 138 ALA A N 1
ATOM 1088 C CA . ALA A 1 138 ? 64.503 -13.185 -60.136 1.00 60.47 138 ALA A CA 1
ATOM 1089 C C . ALA A 1 1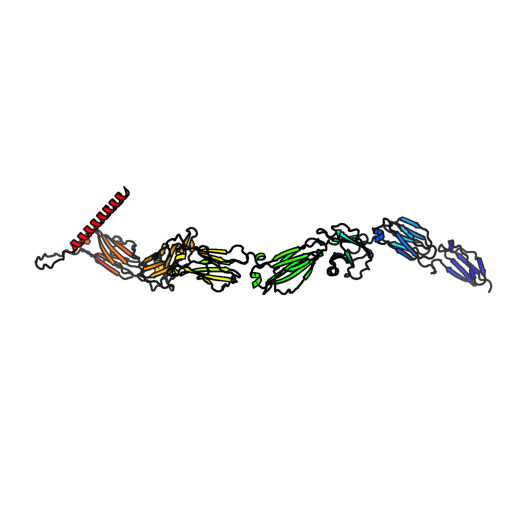38 ? 63.326 -12.307 -59.710 1.00 60.47 138 ALA A C 1
ATOM 1091 O O . ALA A 1 138 ? 63.473 -11.464 -58.821 1.00 60.47 138 ALA A O 1
ATOM 1092 N N . ILE A 1 139 ? 62.133 -12.560 -60.258 1.00 61.56 139 ILE A N 1
ATOM 1093 C CA . ILE A 1 139 ? 60.904 -11.910 -59.804 1.00 61.56 139 ILE A CA 1
ATOM 1094 C C . ILE A 1 139 ? 59.882 -12.931 -59.306 1.00 61.56 139 ILE A C 1
ATOM 1096 O O . ILE A 1 139 ? 59.473 -13.864 -59.995 1.00 61.56 139 ILE A O 1
ATOM 1100 N N . GLN A 1 140 ? 59.454 -12.733 -58.062 1.00 56.94 140 GLN A N 1
ATOM 1101 C CA . GLN A 1 140 ? 58.303 -13.423 -57.492 1.00 56.94 140 GLN A CA 1
ATOM 1102 C C . GLN A 1 140 ? 57.045 -12.622 -57.831 1.00 56.94 140 GLN A C 1
ATOM 1104 O O . GLN A 1 140 ? 56.939 -11.449 -57.462 1.00 56.94 140 GLN A O 1
ATOM 1109 N N . ILE A 1 141 ? 56.115 -13.250 -58.552 1.00 56.09 141 ILE A N 1
ATOM 1110 C CA . ILE A 1 141 ? 54.838 -12.642 -58.965 1.00 56.09 141 ILE A CA 1
ATOM 1111 C C . ILE A 1 141 ? 53.806 -12.751 -57.830 1.00 56.09 141 ILE A C 1
ATOM 1113 O O . ILE A 1 141 ? 52.934 -11.895 -57.690 1.00 56.09 141 ILE A O 1
ATOM 1117 N N . SER A 1 142 ? 53.954 -13.743 -56.946 1.00 50.31 142 SER A N 1
ATOM 1118 C CA . SER A 1 142 ? 53.149 -13.883 -55.735 1.00 50.31 142 SER A CA 1
ATOM 1119 C C . SER A 1 142 ? 53.786 -13.163 -54.541 1.00 50.31 142 SER A C 1
ATOM 1121 O O . SER A 1 142 ? 54.717 -13.673 -53.917 1.00 50.31 142 SER A O 1
ATOM 1123 N N . GLU A 1 143 ? 53.250 -12.003 -54.161 1.00 50.72 143 GLU A N 1
ATOM 1124 C CA . GLU A 1 143 ? 53.496 -11.442 -52.829 1.00 50.72 143 GLU A CA 1
ATOM 1125 C C . GLU A 1 143 ? 52.541 -12.075 -51.810 1.00 50.72 143 GLU A C 1
ATOM 1127 O O . GLU A 1 143 ? 51.323 -11.894 -51.863 1.00 50.72 143 GLU A O 1
ATOM 1132 N N . THR A 1 144 ? 53.087 -12.797 -50.832 1.00 46.16 144 THR A N 1
ATOM 1133 C CA . THR A 1 144 ? 52.359 -13.119 -49.601 1.00 46.16 144 THR A CA 1
ATOM 1134 C C . THR A 1 144 ? 52.184 -11.840 -48.788 1.00 46.16 144 THR A C 1
ATOM 1136 O O . THR A 1 144 ? 53.169 -11.261 -48.324 1.00 46.16 144 THR A O 1
ATOM 1139 N N . ALA A 1 145 ? 50.934 -11.393 -48.628 1.00 48.53 145 ALA A N 1
ATOM 1140 C CA . ALA A 1 145 ? 50.595 -10.192 -47.868 1.00 48.53 145 ALA A CA 1
ATOM 1141 C C . ALA A 1 145 ? 51.201 -10.252 -46.453 1.00 48.53 145 ALA A C 1
ATOM 1143 O O . ALA A 1 145 ? 50.869 -11.136 -45.664 1.00 48.53 145 ALA A O 1
ATOM 1144 N N . LYS A 1 146 ? 52.101 -9.311 -46.136 1.00 50.56 146 LYS A N 1
ATOM 1145 C CA . LYS A 1 146 ? 52.773 -9.231 -44.826 1.00 50.56 146 LYS A CA 1
ATOM 1146 C C . LYS A 1 146 ? 51.860 -8.708 -43.706 1.00 50.56 146 LYS A C 1
ATOM 1148 O O . LYS A 1 146 ? 52.184 -8.911 -42.540 1.00 50.56 146 LYS A O 1
ATOM 1153 N N . GLN A 1 147 ? 50.741 -8.055 -44.035 1.00 58.38 147 GLN A N 1
ATOM 1154 C CA . GLN A 1 147 ? 49.761 -7.511 -43.083 1.00 58.38 147 GLN A CA 1
ATOM 1155 C C . GLN A 1 147 ? 48.323 -7.710 -43.597 1.00 58.38 147 GLN A C 1
ATOM 1157 O O . GLN A 1 147 ? 48.086 -7.758 -44.803 1.00 58.38 147 GLN A O 1
ATOM 1162 N N . ASN A 1 148 ? 47.368 -7.874 -42.674 1.00 62.84 148 ASN A N 1
ATOM 1163 C CA . ASN A 1 148 ? 45.948 -8.077 -42.976 1.00 62.84 148 ASN A CA 1
ATOM 1164 C C . ASN A 1 148 ? 45.241 -6.708 -42.958 1.00 62.84 148 ASN A C 1
ATOM 1166 O O . ASN A 1 148 ? 45.141 -6.131 -41.875 1.00 62.84 148 ASN A O 1
ATOM 1170 N N . PRO A 1 149 ? 44.771 -6.177 -44.100 1.00 73.44 149 PRO A N 1
ATOM 1171 C CA . PRO A 1 149 ? 44.265 -4.813 -44.170 1.00 73.44 149 PRO A CA 1
ATOM 1172 C C . PRO A 1 149 ? 42.918 -4.655 -43.465 1.00 73.44 149 PRO A C 1
ATOM 1174 O O . PRO A 1 149 ? 42.067 -5.558 -43.456 1.00 73.44 149 PRO A O 1
ATOM 1177 N N . THR A 1 150 ? 42.708 -3.463 -42.914 1.00 78.31 150 THR A N 1
ATOM 1178 C CA . THR A 1 150 ? 41.458 -3.088 -42.256 1.00 78.31 150 THR A CA 1
ATOM 1179 C C . THR A 1 150 ? 40.495 -2.523 -43.298 1.00 78.31 150 THR A C 1
ATOM 1181 O O . THR A 1 150 ? 40.815 -1.555 -43.986 1.00 78.31 150 THR A O 1
ATOM 1184 N N . VAL A 1 151 ? 39.312 -3.132 -43.429 1.00 85.62 151 VAL A N 1
ATOM 1185 C CA . VAL A 1 151 ? 38.272 -2.711 -44.382 1.00 85.62 151 VAL A CA 1
ATOM 1186 C C . VAL A 1 151 ? 36.973 -2.465 -43.629 1.00 85.62 151 VAL A C 1
ATOM 1188 O O . VAL A 1 151 ? 36.360 -3.403 -43.115 1.00 85.62 151 VAL A O 1
ATOM 1191 N N . THR A 1 152 ? 36.525 -1.213 -43.619 1.00 84.75 152 THR A N 1
ATOM 1192 C CA . THR A 1 152 ? 35.295 -0.794 -42.939 1.00 84.75 152 THR A CA 1
ATOM 1193 C C . THR A 1 152 ? 34.387 -0.070 -43.917 1.00 84.75 152 THR A C 1
ATOM 1195 O O . THR A 1 152 ? 34.832 0.815 -44.640 1.00 84.75 152 THR A O 1
ATOM 1198 N N . ILE A 1 153 ? 33.103 -0.418 -43.933 1.00 85.81 153 ILE A N 1
ATOM 1199 C CA . ILE A 1 153 ? 32.088 0.318 -44.686 1.00 85.81 153 ILE A CA 1
ATOM 1200 C C . ILE A 1 153 ? 31.354 1.270 -43.747 1.00 85.81 153 ILE A C 1
ATOM 1202 O O . ILE A 1 153 ? 30.965 0.888 -42.647 1.00 85.81 153 ILE A O 1
ATOM 1206 N N . ARG A 1 154 ? 31.154 2.515 -44.170 1.00 82.12 154 ARG A N 1
ATOM 1207 C CA . ARG A 1 154 ? 30.304 3.478 -43.464 1.00 82.12 154 ARG A CA 1
ATOM 1208 C C . ARG A 1 154 ? 29.562 4.357 -44.454 1.00 82.12 154 ARG A C 1
ATOM 1210 O O . ARG A 1 154 ? 29.817 4.321 -45.651 1.00 82.12 154 ARG A O 1
ATOM 1217 N N . ARG A 1 155 ? 28.659 5.190 -43.959 1.00 80.38 155 ARG A N 1
ATOM 1218 C CA . ARG A 1 155 ? 27.968 6.189 -44.773 1.00 80.38 155 ARG A CA 1
ATOM 1219 C C . ARG A 1 155 ? 28.682 7.539 -44.708 1.00 80.38 155 ARG A C 1
ATOM 1221 O O . ARG A 1 155 ? 29.226 7.891 -43.663 1.00 80.38 155 ARG A O 1
ATOM 1228 N N . SER A 1 156 ? 28.670 8.298 -45.806 1.00 76.19 156 SER A N 1
ATOM 1229 C CA . SER A 1 156 ? 29.295 9.628 -45.830 1.00 76.19 156 SER A CA 1
ATOM 1230 C C . SER A 1 156 ? 28.440 10.667 -45.092 1.00 76.19 156 SER A C 1
ATOM 1232 O O . SER A 1 156 ? 27.273 10.869 -45.433 1.00 76.19 156 SER A O 1
ATOM 1234 N N . LEU A 1 157 ? 29.018 11.344 -44.090 1.00 67.00 157 LEU A N 1
ATOM 1235 C CA . LEU A 1 157 ? 28.347 12.414 -43.331 1.00 67.00 157 LEU A CA 1
ATOM 1236 C C . LEU A 1 157 ? 28.230 13.734 -44.115 1.00 67.00 157 LEU A C 1
ATOM 1238 O O . LEU A 1 157 ? 27.325 14.524 -43.845 1.00 67.00 157 LEU A O 1
ATOM 1242 N N . GLU A 1 158 ? 29.139 14.000 -45.057 1.00 65.19 158 GLU A N 1
ATOM 1243 C CA . GLU A 1 158 ? 29.173 15.257 -45.822 1.00 65.19 158 GLU A CA 1
ATOM 1244 C C . GLU A 1 158 ? 28.046 15.322 -46.862 1.00 65.19 158 GLU A C 1
ATOM 1246 O O . GLU A 1 158 ? 27.378 16.350 -46.997 1.00 65.19 158 GLU A O 1
ATOM 1251 N N . ASP A 1 159 ? 27.786 14.202 -47.540 1.00 63.66 159 ASP A N 1
ATOM 1252 C CA . ASP A 1 159 ? 26.771 14.088 -48.598 1.00 63.66 159 ASP A CA 1
ATOM 1253 C C . ASP A 1 159 ? 25.340 14.008 -48.043 1.00 63.66 159 ASP A C 1
ATOM 1255 O O . ASP A 1 159 ? 24.363 14.343 -48.717 1.00 63.66 159 ASP A O 1
ATOM 1259 N N . LEU A 1 160 ? 25.223 13.662 -46.761 1.00 59.66 160 LEU A N 1
ATOM 1260 C CA . LEU A 1 160 ? 23.986 13.682 -45.986 1.00 59.66 160 LEU A CA 1
ATOM 1261 C C . LEU A 1 160 ? 23.339 15.075 -45.933 1.00 59.66 160 LEU A C 1
ATOM 1263 O O . LEU A 1 160 ? 22.118 15.185 -45.846 1.00 59.66 160 LEU A O 1
ATOM 1267 N N . LYS A 1 161 ? 24.147 16.138 -46.033 1.00 56.91 161 LYS A N 1
ATOM 1268 C CA . LYS A 1 161 ? 23.687 17.534 -46.014 1.00 56.91 161 LYS A CA 1
ATOM 1269 C C . LYS A 1 161 ? 23.284 18.073 -47.390 1.00 56.91 161 LYS A C 1
ATOM 1271 O O . LYS A 1 161 ? 22.727 19.166 -47.437 1.00 56.91 161 LYS A O 1
ATOM 1276 N N . LYS A 1 162 ? 23.606 17.374 -48.489 1.00 55.88 162 LYS A N 1
ATOM 1277 C CA . LYS A 1 162 ? 23.585 17.974 -49.834 1.00 55.88 162 LYS A CA 1
ATOM 1278 C C . LYS A 1 162 ? 22.475 17.510 -50.775 1.00 55.88 162 LYS A C 1
ATOM 1280 O O . LYS A 1 162 ? 22.091 18.352 -51.570 1.00 55.88 162 LYS A O 1
ATOM 1285 N N . ASP A 1 163 ? 21.939 16.281 -50.698 1.00 51.75 163 ASP A N 1
ATOM 1286 C CA . ASP A 1 163 ? 20.714 15.931 -51.471 1.00 51.75 163 ASP A CA 1
ATOM 1287 C C . ASP A 1 163 ? 20.089 14.530 -51.217 1.00 51.75 163 ASP A C 1
ATOM 1289 O O . ASP A 1 163 ? 19.509 13.909 -52.110 1.00 51.75 163 ASP A O 1
ATOM 1293 N N . GLY A 1 164 ? 20.219 13.946 -50.018 1.00 53.72 164 GLY A N 1
ATOM 1294 C CA . GLY A 1 164 ? 19.609 12.628 -49.731 1.00 53.72 164 GLY A CA 1
ATOM 1295 C C . GLY A 1 164 ? 20.201 11.453 -50.537 1.00 53.72 164 GLY A C 1
ATOM 1296 O O . GLY A 1 164 ? 19.574 10.400 -50.679 1.00 53.72 164 GLY A O 1
ATOM 1297 N N . GLY A 1 165 ? 21.414 11.617 -51.074 1.00 60.66 165 GLY A N 1
ATOM 1298 C CA . GLY A 1 165 ? 22.153 10.565 -51.770 1.00 60.66 165 GLY A CA 1
ATOM 1299 C C . GLY A 1 165 ? 22.566 9.426 -50.829 1.00 60.66 165 GLY A C 1
ATOM 1300 O O . GLY A 1 165 ? 23.083 9.652 -49.736 1.00 60.66 165 GLY A O 1
ATOM 1301 N N . ALA A 1 166 ? 22.362 8.178 -51.259 1.00 72.00 166 ALA A N 1
ATOM 1302 C CA . ALA A 1 166 ? 22.805 6.986 -50.538 1.00 72.00 166 ALA A CA 1
ATOM 1303 C C . ALA A 1 166 ? 24.265 6.660 -50.895 1.00 72.00 166 ALA A C 1
ATOM 1305 O O . ALA A 1 166 ? 24.525 5.754 -51.688 1.00 72.00 166 ALA A O 1
ATOM 1306 N N . VAL A 1 167 ? 25.204 7.449 -50.364 1.00 81.31 167 VAL A N 1
ATOM 1307 C CA . VAL A 1 167 ? 26.646 7.286 -50.613 1.00 81.31 167 VAL A CA 1
ATOM 1308 C C . VAL A 1 167 ? 27.305 6.510 -49.472 1.00 81.31 167 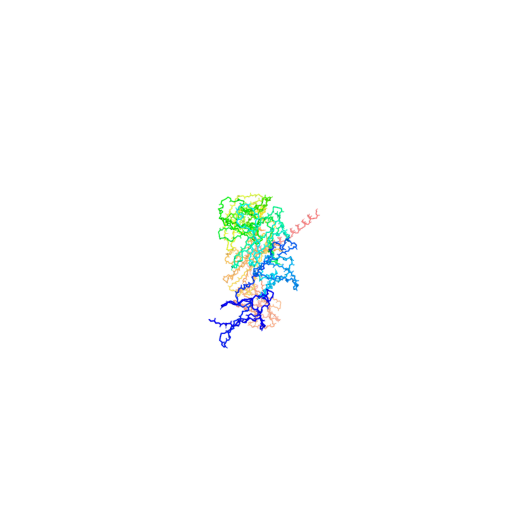VAL A C 1
ATOM 1310 O O . VAL A 1 167 ? 27.236 6.912 -48.307 1.00 81.31 167 VAL A O 1
ATOM 1313 N N . LEU A 1 168 ? 27.961 5.403 -49.814 1.00 84.56 168 LEU A N 1
ATOM 1314 C CA . LEU A 1 168 ? 28.759 4.584 -48.904 1.00 84.56 168 LEU A CA 1
ATOM 1315 C C . LEU A 1 168 ? 30.251 4.840 -49.130 1.00 84.56 168 LEU A C 1
ATOM 1317 O O . LEU A 1 168 ? 30.705 4.930 -50.267 1.00 84.56 168 LEU A O 1
ATOM 1321 N N . GLU A 1 169 ? 31.010 4.943 -48.045 1.00 85.62 169 GLU A N 1
ATOM 1322 C CA . GLU A 1 169 ? 32.466 5.054 -48.027 1.00 85.62 169 GLU A CA 1
ATOM 1323 C C . GLU A 1 169 ? 33.068 3.734 -47.531 1.00 85.62 169 GLU A C 1
ATOM 1325 O O . GLU A 1 169 ? 32.809 3.306 -46.405 1.00 85.62 169 GLU A O 1
ATOM 1330 N N . CYS A 1 170 ? 33.896 3.104 -48.359 1.00 86.62 170 CYS A N 1
ATOM 1331 C CA . CYS A 1 170 ? 34.777 2.017 -47.953 1.00 86.62 170 CYS A CA 1
ATOM 1332 C C . CYS A 1 170 ? 36.093 2.623 -47.461 1.00 86.62 170 CYS A C 1
ATOM 1334 O O . CYS A 1 170 ? 36.850 3.168 -48.263 1.00 86.62 170 CYS A O 1
ATOM 1336 N N . LEU A 1 171 ? 36.354 2.549 -46.159 1.00 84.69 171 LEU A N 1
ATOM 1337 C CA . LEU A 1 171 ? 37.600 2.976 -45.534 1.00 84.69 171 LEU A CA 1
ATOM 1338 C C . LEU A 1 171 ? 38.593 1.820 -45.511 1.00 84.69 171 LEU A C 1
ATOM 1340 O O . LEU A 1 171 ? 38.278 0.735 -45.015 1.00 84.69 171 LEU A O 1
ATOM 1344 N N . LEU A 1 172 ? 39.785 2.082 -46.031 1.00 84.00 172 LEU A N 1
ATOM 1345 C CA . LEU A 1 172 ? 40.855 1.111 -46.187 1.00 84.00 172 LEU A CA 1
ATOM 1346 C C . LEU A 1 172 ? 42.086 1.580 -45.417 1.00 84.00 172 LEU A C 1
ATOM 1348 O O . LEU A 1 172 ? 42.530 2.711 -45.617 1.00 84.00 172 LEU A O 1
ATOM 1352 N N . GLY A 1 173 ? 42.625 0.715 -44.563 1.00 76.19 173 GLY A N 1
ATOM 1353 C CA . GLY A 1 173 ? 43.860 0.946 -43.813 1.00 76.19 173 GLY A CA 1
ATOM 1354 C C . GLY A 1 173 ? 44.828 -0.230 -43.926 1.00 76.19 173 GLY A C 1
ATOM 1355 O O . GLY A 1 173 ? 44.419 -1.341 -44.275 1.00 76.19 173 GLY A O 1
ATOM 1356 N N . ASP A 1 174 ? 46.100 0.028 -43.617 1.00 70.75 174 ASP A N 1
ATOM 1357 C CA . ASP A 1 174 ? 47.181 -0.972 -43.573 1.00 70.75 174 ASP A CA 1
ATOM 1358 C C . ASP A 1 174 ? 47.386 -1.714 -44.909 1.00 70.75 174 ASP A C 1
ATOM 1360 O O . ASP A 1 174 ? 47.591 -2.930 -44.963 1.00 70.75 174 ASP A O 1
ATOM 1364 N N . LEU A 1 175 ? 47.285 -0.983 -46.023 1.00 68.00 175 LEU A N 1
ATOM 1365 C CA . LEU A 1 175 ? 47.449 -1.539 -47.365 1.00 68.00 175 LEU A CA 1
ATOM 1366 C C . LEU A 1 175 ? 48.932 -1.610 -47.752 1.00 68.00 175 LEU A C 1
ATOM 1368 O O . LEU A 1 175 ? 49.624 -0.596 -47.789 1.00 68.00 175 LEU A O 1
ATOM 1372 N N . SER A 1 176 ? 49.405 -2.808 -48.105 1.00 57.84 176 SER A N 1
ATOM 1373 C CA . SER A 1 176 ? 50.778 -3.038 -48.578 1.00 57.84 176 SER A CA 1
ATOM 1374 C C . SER A 1 176 ? 50.938 -2.975 -50.103 1.00 57.84 176 SER A C 1
ATOM 1376 O O . SER A 1 176 ? 52.053 -3.126 -50.592 1.00 57.84 176 SER A O 1
ATOM 1378 N N . SER A 1 177 ? 49.841 -2.838 -50.857 1.00 61.56 177 SER A N 1
ATOM 1379 C CA . SER A 1 177 ? 49.836 -2.888 -52.326 1.00 61.56 177 SER A CA 1
ATOM 1380 C C . SER A 1 177 ? 49.502 -1.529 -52.938 1.00 61.56 177 SER A C 1
ATOM 1382 O O . SER A 1 177 ? 48.615 -0.832 -52.445 1.00 61.56 177 SER A O 1
ATOM 1384 N N . ASN A 1 178 ? 50.188 -1.195 -54.034 1.00 63.44 178 ASN A N 1
ATOM 1385 C CA . ASN A 1 178 ? 50.009 0.064 -54.760 1.00 63.44 178 ASN A CA 1
ATOM 1386 C C . ASN A 1 178 ? 48.753 0.074 -55.644 1.00 63.44 178 ASN A C 1
ATOM 1388 O O . ASN A 1 178 ? 48.261 1.153 -55.944 1.00 63.44 178 ASN A O 1
ATOM 1392 N N . GLU A 1 179 ? 48.228 -1.089 -56.045 1.00 67.62 179 GLU A N 1
ATOM 1393 C CA . GLU A 1 179 ? 47.028 -1.207 -56.885 1.00 67.62 179 GLU A CA 1
ATOM 1394 C C . GLU A 1 179 ? 46.037 -2.167 -56.214 1.00 67.62 179 GLU A C 1
ATOM 1396 O O . GLU A 1 179 ? 46.374 -3.306 -55.889 1.00 67.62 179 GLU A O 1
ATOM 1401 N N . ILE A 1 180 ? 44.803 -1.712 -55.994 1.00 78.44 180 ILE A N 1
ATOM 1402 C CA . ILE A 1 180 ? 43.733 -2.514 -55.387 1.00 78.44 180 ILE A CA 1
ATOM 1403 C C . ILE A 1 180 ? 42.453 -2.436 -56.216 1.00 78.44 180 ILE A C 1
ATOM 1405 O O . ILE A 1 180 ? 42.205 -1.459 -56.923 1.00 78.44 180 ILE A O 1
ATOM 1409 N N . SER A 1 181 ? 41.592 -3.445 -56.085 1.00 81.88 181 SER A N 1
ATOM 1410 C CA . SER A 1 181 ? 40.222 -3.383 -56.602 1.00 81.88 181 SER A CA 1
ATOM 1411 C C . SER A 1 181 ? 39.215 -3.377 -55.460 1.00 81.88 181 SER A C 1
ATOM 1413 O O . SER A 1 181 ? 39.283 -4.207 -54.555 1.00 81.88 181 SER A O 1
ATOM 1415 N N . VAL A 1 182 ? 38.264 -2.450 -55.505 1.00 85.31 182 VAL A N 1
ATOM 1416 C CA . VAL A 1 182 ? 37.195 -2.325 -54.512 1.00 85.31 182 VAL A CA 1
ATOM 1417 C C . VAL A 1 182 ? 35.862 -2.498 -55.218 1.00 85.31 182 VAL A C 1
ATOM 1419 O O . VAL A 1 182 ? 35.611 -1.885 -56.254 1.00 85.31 182 VAL A O 1
ATOM 1422 N N . ASN A 1 183 ? 35.009 -3.353 -54.668 1.00 86.81 183 ASN A N 1
ATOM 1423 C CA . ASN A 1 183 ? 33.681 -3.629 -55.187 1.00 86.81 183 ASN A CA 1
ATOM 1424 C C . ASN A 1 183 ? 32.649 -3.595 -54.058 1.00 86.81 183 ASN A C 1
ATOM 1426 O O . ASN A 1 183 ? 32.922 -4.057 -52.948 1.00 86.81 183 ASN A O 1
ATOM 1430 N N . LEU A 1 184 ? 31.451 -3.097 -54.351 1.00 87.19 184 LEU A N 1
ATOM 1431 C CA . LEU A 1 184 ? 30.339 -3.125 -53.412 1.00 87.19 184 LEU A CA 1
ATOM 1432 C C . LEU A 1 184 ? 29.557 -4.434 -53.578 1.00 87.19 184 LEU A C 1
ATOM 1434 O O . LEU A 1 184 ? 29.165 -4.814 -54.682 1.00 87.19 184 LEU A O 1
ATOM 1438 N N . GLN A 1 185 ? 29.308 -5.128 -52.475 1.00 89.56 185 GLN A N 1
ATOM 1439 C CA . GLN A 1 185 ? 28.428 -6.291 -52.428 1.00 89.56 185 GLN A CA 1
ATOM 1440 C C . GLN A 1 185 ? 27.072 -5.902 -51.851 1.00 89.56 185 GLN A C 1
ATOM 1442 O O . GLN A 1 185 ? 27.018 -5.165 -50.872 1.00 89.56 185 GLN A O 1
ATOM 1447 N N . ALA A 1 186 ? 25.989 -6.445 -52.407 1.00 87.06 186 ALA A N 1
ATOM 1448 C CA . ALA A 1 186 ? 24.647 -6.378 -51.834 1.00 87.06 186 ALA A CA 1
ATOM 1449 C C . ALA A 1 186 ? 24.182 -7.790 -51.449 1.00 87.06 186 ALA A C 1
ATOM 1451 O O . ALA A 1 186 ? 24.086 -8.666 -52.311 1.00 87.06 186 ALA A O 1
ATOM 1452 N N . ASN A 1 187 ? 23.902 -8.030 -50.164 1.00 85.25 187 ASN A N 1
ATOM 1453 C CA . ASN A 1 187 ? 23.548 -9.351 -49.612 1.00 85.25 187 ASN A CA 1
ATOM 1454 C C . ASN A 1 187 ? 24.518 -10.469 -50.059 1.00 85.25 187 ASN A C 1
ATOM 1456 O O . ASN A 1 187 ? 24.096 -11.557 -50.446 1.00 85.25 187 ASN A O 1
ATOM 1460 N N . GLY A 1 188 ? 25.822 -10.168 -50.071 1.00 80.75 188 GLY A N 1
ATOM 1461 C CA . GLY A 1 188 ? 26.883 -11.103 -50.467 1.00 80.75 188 GLY A CA 1
ATOM 1462 C C . GLY A 1 188 ? 27.076 -11.290 -51.978 1.00 80.75 188 GLY A C 1
ATOM 1463 O O . GLY A 1 188 ? 27.944 -12.062 -52.377 1.00 80.75 188 GLY A O 1
ATOM 1464 N N . LYS A 1 189 ? 26.311 -10.593 -52.833 1.00 85.19 189 LYS A N 1
ATOM 1465 C CA . LYS A 1 189 ? 26.485 -10.619 -54.296 1.00 85.19 189 LYS A CA 1
ATOM 1466 C C . LYS A 1 189 ? 27.195 -9.364 -54.799 1.00 85.19 189 LYS A C 1
ATOM 1468 O O . LYS A 1 189 ? 26.793 -8.252 -54.466 1.00 85.19 189 LYS A O 1
ATOM 1473 N N . ASP A 1 190 ? 28.210 -9.551 -55.638 1.00 82.69 190 ASP A N 1
ATOM 1474 C CA . ASP A 1 190 ? 28.985 -8.477 -56.267 1.00 82.69 190 ASP A CA 1
ATOM 1475 C C . ASP A 1 190 ? 28.114 -7.610 -57.192 1.00 82.69 190 ASP A C 1
ATOM 1477 O O . ASP A 1 190 ? 27.515 -8.101 -58.152 1.00 82.69 190 ASP A O 1
ATOM 1481 N N . LEU A 1 191 ? 28.096 -6.297 -56.959 1.00 81.69 191 LEU A N 1
ATOM 1482 C CA . LEU A 1 191 ? 27.491 -5.336 -57.876 1.00 81.69 191 LEU A CA 1
ATOM 1483 C C . LEU A 1 191 ? 28.508 -5.007 -58.975 1.00 81.69 191 LEU A C 1
ATOM 1485 O O . LEU A 1 191 ? 29.296 -4.077 -58.854 1.00 81.69 191 LEU A O 1
ATOM 1489 N N . LEU A 1 192 ? 28.507 -5.774 -60.068 1.00 63.09 192 LEU A N 1
ATOM 1490 C CA . LEU A 1 192 ? 29.519 -5.688 -61.140 1.00 63.09 192 LEU A CA 1
ATOM 1491 C C . LEU A 1 192 ? 29.739 -4.268 -61.706 1.00 63.09 192 LEU A C 1
ATOM 1493 O O . LEU A 1 192 ? 30.848 -3.941 -62.116 1.00 63.09 192 LEU A O 1
ATOM 1497 N N . LYS A 1 193 ? 28.718 -3.399 -61.674 1.00 64.81 193 LYS A N 1
ATOM 1498 C CA . LYS A 1 193 ? 28.812 -1.986 -62.099 1.00 64.81 193 LYS A CA 1
ATOM 1499 C C . LYS A 1 193 ? 29.601 -1.086 -61.134 1.00 64.81 193 LYS A C 1
ATOM 1501 O O . LYS A 1 193 ? 29.834 0.072 -61.458 1.00 64.81 193 LYS A O 1
ATOM 1506 N N . THR A 1 194 ? 29.982 -1.586 -59.960 1.00 65.69 194 THR A N 1
ATOM 1507 C CA . THR A 1 194 ? 30.667 -0.822 -58.905 1.00 65.69 194 THR A CA 1
ATOM 1508 C C . THR A 1 194 ? 32.119 -1.242 -58.690 1.00 65.69 194 THR A C 1
ATOM 1510 O O . THR A 1 194 ? 32.733 -0.804 -57.729 1.00 65.69 194 THR A O 1
ATOM 1513 N N . ARG A 1 195 ? 32.710 -2.077 -59.555 1.00 76.38 195 ARG A N 1
ATOM 1514 C CA . ARG A 1 195 ? 34.126 -2.442 -59.412 1.00 76.38 195 ARG A CA 1
ATOM 1515 C C . ARG A 1 195 ? 35.020 -1.274 -59.842 1.00 76.38 195 ARG A C 1
ATOM 1517 O O . ARG A 1 195 ? 35.028 -0.903 -61.013 1.00 76.38 195 ARG A O 1
ATOM 1524 N N . LEU A 1 196 ? 35.791 -0.731 -58.905 1.00 75.88 196 LEU A N 1
ATOM 1525 C CA . LEU A 1 196 ? 36.766 0.337 -59.135 1.00 75.88 196 LEU A CA 1
ATOM 1526 C C . LEU A 1 196 ? 38.185 -0.182 -58.880 1.00 75.88 196 LEU A C 1
ATOM 1528 O O . LEU A 1 196 ? 38.407 -0.932 -57.932 1.00 75.88 196 LEU A O 1
ATOM 1532 N N . TYR A 1 197 ? 39.133 0.232 -59.720 1.00 71.44 197 TYR A N 1
ATOM 1533 C CA . TYR A 1 197 ? 40.568 -0.003 -59.530 1.00 71.44 197 TYR A CA 1
ATOM 1534 C C . TYR A 1 197 ? 41.194 1.301 -59.046 1.00 71.44 197 TYR A C 1
ATOM 1536 O O . TYR A 1 197 ? 40.974 2.338 -59.676 1.00 71.44 197 TYR A O 1
ATOM 1544 N N . VAL A 1 198 ? 41.897 1.257 -57.917 1.00 71.62 198 VAL A N 1
ATOM 1545 C CA . VAL A 1 198 ? 42.435 2.442 -57.242 1.00 71.62 198 VAL A CA 1
ATOM 1546 C C . VAL A 1 198 ? 43.922 2.240 -56.998 1.00 71.62 198 VAL A C 1
ATOM 1548 O O . VAL A 1 198 ? 44.317 1.238 -56.400 1.00 71.62 198 VAL A O 1
ATOM 1551 N N . ASP A 1 199 ? 44.716 3.220 -57.425 1.00 63.69 199 ASP A N 1
ATOM 1552 C CA . ASP A 1 199 ? 46.131 3.303 -57.085 1.00 63.69 199 ASP A CA 1
ATOM 1553 C C . ASP A 1 199 ? 46.263 3.978 -55.714 1.00 63.69 199 ASP A C 1
ATOM 1555 O O . ASP A 1 199 ? 45.890 5.144 -55.545 1.00 63.69 199 ASP A O 1
ATOM 1559 N N . VAL A 1 200 ? 46.740 3.240 -54.711 1.00 64.69 200 VAL A N 1
ATOM 1560 C CA . VAL A 1 200 ? 46.878 3.741 -53.338 1.00 64.69 200 VAL A CA 1
ATOM 1561 C C . VAL A 1 200 ? 48.343 4.093 -53.084 1.00 64.69 200 VAL A C 1
ATOM 1563 O O . VAL A 1 200 ? 49.211 3.232 -53.229 1.00 64.69 200 VAL A O 1
ATOM 1566 N N . PRO A 1 201 ? 48.664 5.345 -52.706 1.00 59.62 201 PRO A N 1
ATOM 1567 C CA . PRO A 1 201 ? 50.033 5.708 -52.364 1.00 59.62 201 PRO A CA 1
ATOM 1568 C C . PRO A 1 201 ? 50.485 4.944 -51.112 1.00 59.62 201 PRO A C 1
ATOM 1570 O O . PRO A 1 201 ? 49.736 4.875 -50.137 1.00 59.62 201 PRO A O 1
ATOM 1573 N N . VAL A 1 202 ? 51.713 4.405 -51.125 1.00 56.00 202 VAL A N 1
ATOM 1574 C CA . VAL A 1 202 ? 52.311 3.682 -49.985 1.00 56.00 202 VAL A CA 1
ATOM 1575 C C . VAL A 1 202 ? 52.207 4.539 -48.723 1.00 56.00 202 VAL A C 1
ATOM 1577 O O . VAL A 1 202 ? 52.856 5.584 -48.609 1.00 56.00 202 VAL A O 1
ATOM 1580 N N . GLN A 1 203 ? 51.370 4.111 -47.779 1.00 57.03 203 GLN A N 1
ATOM 1581 C CA . GLN A 1 203 ? 51.126 4.855 -46.550 1.00 57.03 203 GLN A CA 1
ATOM 1582 C C . GLN A 1 203 ? 52.333 4.706 -45.619 1.00 57.03 203 GLN A C 1
ATOM 1584 O O . GLN A 1 203 ? 52.659 3.610 -45.174 1.00 57.03 203 GLN A O 1
ATOM 1589 N N . LYS A 1 204 ? 53.017 5.821 -45.340 1.00 48.22 204 LYS A N 1
ATOM 1590 C CA . LYS A 1 204 ? 54.143 5.868 -44.390 1.00 48.22 204 LYS A CA 1
ATOM 1591 C C . LYS A 1 204 ? 53.695 5.954 -42.922 1.00 48.22 204 LYS A C 1
ATOM 1593 O O . LYS A 1 204 ? 54.515 5.693 -42.053 1.00 48.22 204 LYS A O 1
ATOM 1598 N N . ASP A 1 205 ? 52.422 6.277 -42.668 1.00 52.28 205 ASP A N 1
ATOM 1599 C CA . ASP A 1 205 ? 51.834 6.446 -41.332 1.00 52.28 205 ASP A CA 1
ATOM 1600 C C . ASP A 1 205 ? 50.584 5.575 -41.134 1.00 52.28 205 ASP A C 1
ATOM 1602 O O . ASP A 1 205 ? 49.684 5.551 -41.975 1.00 52.28 205 ASP A O 1
ATOM 1606 N N . GLN A 1 206 ? 50.493 4.947 -39.960 1.00 51.84 206 GLN A N 1
ATOM 1607 C CA . GLN A 1 206 ? 49.465 3.980 -39.536 1.00 51.84 206 GLN A CA 1
ATOM 1608 C C . GLN A 1 206 ? 48.049 4.568 -39.323 1.00 51.84 206 GLN A C 1
ATOM 1610 O O . GLN A 1 206 ? 47.141 3.859 -38.900 1.00 51.84 206 GLN A O 1
ATOM 1615 N N . GLN A 1 207 ? 47.844 5.869 -39.570 1.00 51.41 207 GLN A N 1
ATOM 1616 C CA . GLN A 1 207 ? 46.565 6.574 -39.354 1.00 51.41 207 GLN A CA 1
ATOM 1617 C C . GLN A 1 207 ? 45.909 7.094 -40.643 1.00 51.41 207 GLN A C 1
ATOM 1619 O O . GLN A 1 207 ? 44.804 7.638 -40.593 1.00 51.41 207 GLN A O 1
ATOM 1624 N N . SER A 1 208 ? 46.559 6.953 -41.799 1.00 59.44 208 SER A N 1
ATOM 1625 C CA . SER A 1 208 ? 45.970 7.373 -43.071 1.00 59.44 208 SER A CA 1
ATOM 1626 C C . SER A 1 208 ? 44.964 6.318 -43.541 1.00 59.44 208 SER A C 1
ATOM 1628 O O . SER A 1 208 ? 45.295 5.143 -43.637 1.00 59.44 208 SER A O 1
ATOM 1630 N N . LEU A 1 209 ? 43.723 6.710 -43.836 1.00 69.56 209 LEU A N 1
ATOM 1631 C CA . LEU A 1 209 ? 42.701 5.814 -44.389 1.00 69.56 209 LEU A CA 1
ATOM 1632 C C . LEU A 1 209 ? 42.334 6.277 -45.797 1.00 69.56 209 LEU A C 1
ATOM 1634 O O . LEU A 1 209 ? 41.986 7.440 -46.004 1.00 69.56 209 LEU A O 1
ATOM 1638 N N . THR A 1 210 ? 42.364 5.368 -46.766 1.00 77.50 210 THR A N 1
ATOM 1639 C CA . THR A 1 210 ? 41.872 5.648 -48.118 1.00 77.50 210 THR A CA 1
ATOM 1640 C C . THR A 1 210 ? 40.373 5.376 -48.167 1.00 77.50 210 THR A C 1
ATOM 1642 O O . THR A 1 210 ? 39.933 4.260 -47.901 1.00 77.50 210 THR A O 1
ATOM 1645 N N . ALA A 1 211 ? 39.580 6.395 -48.500 1.00 79.56 211 ALA A N 1
ATOM 1646 C CA . ALA A 1 211 ? 38.129 6.284 -48.613 1.00 79.56 211 ALA A CA 1
ATOM 1647 C C . ALA A 1 211 ? 37.704 6.155 -50.084 1.00 79.56 211 ALA A C 1
ATOM 1649 O O . ALA A 1 211 ? 37.915 7.072 -50.876 1.00 79.56 211 ALA A O 1
ATOM 1650 N N . VAL A 1 212 ? 37.060 5.044 -50.444 1.00 82.88 212 VAL A N 1
ATOM 1651 C CA . VAL A 1 212 ? 36.456 4.841 -51.772 1.00 82.88 212 VAL A CA 1
ATOM 1652 C C . VAL A 1 212 ? 34.945 5.020 -51.668 1.00 82.88 212 VAL A C 1
ATOM 1654 O O . VAL A 1 212 ? 34.301 4.366 -50.848 1.00 82.88 212 VAL A O 1
ATOM 1657 N N . ARG A 1 213 ? 34.372 5.917 -52.477 1.00 83.75 213 ARG A N 1
ATOM 1658 C CA . ARG A 1 213 ? 32.951 6.292 -52.404 1.00 83.75 213 ARG A CA 1
ATOM 1659 C C . ARG A 1 213 ? 32.118 5.569 -53.465 1.00 83.75 213 ARG A C 1
ATOM 1661 O O . ARG A 1 213 ? 32.469 5.571 -54.641 1.00 83.75 213 ARG A O 1
ATOM 1668 N N . PHE A 1 214 ? 30.973 5.025 -53.058 1.00 83.62 214 PHE A N 1
ATOM 1669 C CA . PHE A 1 214 ? 29.998 4.358 -53.920 1.00 83.62 214 PHE A CA 1
ATOM 1670 C C . PHE A 1 214 ? 28.614 4.975 -53.747 1.00 83.62 214 PHE A C 1
ATOM 1672 O O . PHE A 1 214 ? 28.112 5.077 -52.632 1.00 83.62 214 PHE A O 1
ATOM 1679 N N . THR A 1 215 ? 27.960 5.335 -54.851 1.00 81.94 215 THR A N 1
ATOM 1680 C CA . THR A 1 215 ? 26.542 5.725 -54.829 1.00 81.94 215 THR A CA 1
ATOM 1681 C C . THR A 1 215 ? 25.678 4.486 -55.036 1.00 81.94 215 THR A C 1
ATOM 1683 O O . THR A 1 215 ? 25.839 3.796 -56.043 1.00 81.94 215 THR A O 1
ATOM 1686 N N . ILE A 1 216 ? 24.760 4.199 -54.109 1.00 81.56 216 ILE A N 1
ATOM 1687 C CA . ILE A 1 216 ? 23.863 3.042 -54.215 1.00 81.56 216 ILE A CA 1
ATOM 1688 C C . ILE A 1 216 ? 22.885 3.248 -55.390 1.00 81.56 216 ILE A C 1
ATOM 1690 O O . ILE A 1 216 ? 22.142 4.238 -55.399 1.00 81.56 216 ILE A O 1
ATOM 1694 N N . PRO A 1 217 ? 22.840 2.320 -56.367 1.00 78.75 217 PRO A N 1
ATOM 1695 C CA . PRO A 1 217 ? 21.891 2.373 -57.477 1.00 78.75 217 PRO A CA 1
ATOM 1696 C C . PRO A 1 217 ? 20.428 2.345 -57.010 1.00 78.75 217 PRO A C 1
ATOM 1698 O O . PRO A 1 217 ? 20.091 1.662 -56.042 1.00 78.75 217 PRO A O 1
ATOM 1701 N N . LYS A 1 218 ? 19.533 3.050 -57.721 1.00 74.69 218 LYS A N 1
ATOM 1702 C CA . LYS A 1 218 ? 18.102 3.147 -57.359 1.00 74.69 218 LYS A CA 1
ATOM 1703 C C . LYS A 1 218 ? 17.408 1.779 -57.277 1.00 74.69 218 LYS A C 1
ATOM 1705 O O . LYS A 1 218 ? 16.559 1.592 -56.417 1.00 74.69 218 LYS A O 1
ATOM 1710 N N . ASP A 1 219 ? 17.794 0.825 -58.121 1.00 76.38 219 ASP A N 1
ATOM 1711 C CA . ASP A 1 219 ? 17.270 -0.550 -58.164 1.00 76.38 219 ASP A CA 1
ATOM 1712 C C . ASP A 1 219 ? 17.707 -1.424 -56.975 1.00 76.38 219 ASP A C 1
ATOM 1714 O O . ASP A 1 219 ? 17.108 -2.467 -56.722 1.00 76.38 219 ASP A O 1
ATOM 1718 N N . GLN A 1 220 ? 18.729 -1.003 -56.224 1.00 79.56 220 GLN A N 1
ATOM 1719 C CA . GLN A 1 220 ? 19.219 -1.715 -55.039 1.00 79.56 220 GLN A CA 1
ATOM 1720 C C . GLN A 1 220 ? 18.748 -1.089 -53.716 1.00 79.56 220 GLN A C 1
ATOM 1722 O O . GLN A 1 220 ? 19.101 -1.593 -52.649 1.00 79.56 220 GLN A O 1
ATOM 1727 N N . LYS A 1 221 ? 17.935 -0.024 -53.753 1.00 78.75 221 LYS A N 1
ATOM 1728 C CA . LYS A 1 221 ? 17.337 0.601 -52.564 1.00 78.75 221 LYS A CA 1
ATOM 1729 C C . LYS A 1 221 ? 16.103 -0.176 -52.086 1.00 78.75 221 LYS A C 1
ATOM 1731 O O . LYS A 1 221 ? 14.974 0.199 -52.391 1.00 78.75 221 LYS A O 1
ATOM 1736 N N . SER A 1 222 ? 16.296 -1.274 -51.356 1.00 77.62 222 SER A N 1
ATOM 1737 C CA . SER A 1 222 ? 15.183 -2.034 -50.764 1.00 77.62 222 SER A CA 1
ATOM 1738 C C . SER A 1 222 ? 15.412 -2.370 -49.291 1.00 77.62 222 SER A C 1
ATOM 1740 O O . SER A 1 222 ? 16.551 -2.437 -48.827 1.00 77.62 222 SER A O 1
ATOM 1742 N N . ALA A 1 223 ? 14.317 -2.598 -48.557 1.00 75.25 223 ALA A N 1
ATOM 1743 C CA . ALA A 1 223 ? 14.318 -2.749 -47.100 1.00 75.25 223 ALA A CA 1
ATOM 1744 C C . ALA A 1 223 ? 15.242 -3.865 -46.575 1.00 75.25 223 ALA A C 1
ATOM 1746 O O . ALA A 1 223 ? 15.813 -3.722 -45.502 1.00 75.25 223 ALA A O 1
ATOM 1747 N N . ASP A 1 224 ? 15.441 -4.941 -47.340 1.00 80.19 224 ASP A N 1
ATOM 1748 C CA . ASP A 1 224 ? 16.250 -6.104 -46.938 1.00 80.19 224 ASP A CA 1
ATOM 1749 C C . ASP A 1 224 ? 17.691 -6.103 -47.464 1.00 80.19 224 ASP A C 1
ATOM 1751 O O . ASP A 1 224 ? 18.376 -7.129 -47.413 1.00 80.19 224 ASP A O 1
ATOM 1755 N N . LYS A 1 225 ? 18.161 -4.985 -48.023 1.00 83.56 225 LYS A N 1
ATOM 1756 C CA . LYS A 1 225 ? 19.505 -4.900 -48.605 1.00 83.56 225 LYS A CA 1
ATOM 1757 C C . LYS A 1 225 ? 20.519 -4.436 -47.569 1.00 83.56 225 LYS A C 1
ATOM 1759 O O . LYS A 1 225 ? 20.339 -3.409 -46.919 1.00 83.56 225 LYS A O 1
ATOM 1764 N N . MET A 1 226 ? 21.599 -5.198 -47.474 1.00 86.44 226 MET A N 1
ATOM 1765 C CA . MET A 1 226 ? 22.799 -4.916 -46.697 1.00 86.44 226 MET A CA 1
ATOM 1766 C C . MET A 1 226 ? 23.985 -4.812 -47.648 1.00 86.44 226 MET A C 1
ATOM 1768 O O . MET A 1 226 ? 24.071 -5.576 -48.616 1.00 86.44 226 MET A O 1
ATOM 1772 N N . PHE A 1 227 ? 24.900 -3.890 -47.366 1.00 88.00 227 PHE A N 1
ATOM 1773 C CA . PHE A 1 227 ? 26.023 -3.592 -48.244 1.00 88.00 227 PHE A CA 1
ATOM 1774 C C . PHE A 1 227 ? 27.351 -3.905 -47.563 1.00 88.00 227 PHE A C 1
ATOM 1776 O O . PHE A 1 227 ? 27.522 -3.607 -46.387 1.00 88.00 227 PHE A O 1
ATOM 1783 N N . ALA A 1 228 ? 28.302 -4.485 -48.288 1.00 89.00 228 ALA A N 1
ATOM 1784 C CA . ALA A 1 228 ? 29.648 -4.751 -47.781 1.00 89.00 228 ALA A CA 1
ATOM 1785 C C . ALA A 1 228 ? 30.700 -4.348 -48.816 1.00 89.00 228 ALA A C 1
ATOM 1787 O O . ALA A 1 228 ? 30.466 -4.450 -50.020 1.00 89.00 228 ALA A O 1
ATOM 1788 N N . CYS A 1 229 ? 31.865 -3.904 -48.354 1.00 89.25 229 CYS A N 1
ATOM 1789 C CA . CYS A 1 229 ? 32.992 -3.590 -49.223 1.00 89.25 229 CYS A CA 1
ATOM 1790 C C . CYS A 1 229 ? 33.848 -4.838 -49.400 1.00 89.25 229 CYS A C 1
ATOM 1792 O O . CYS A 1 229 ? 34.390 -5.356 -48.424 1.00 89.25 229 CYS A O 1
ATOM 1794 N N . LYS A 1 230 ? 33.996 -5.300 -50.641 1.00 87.88 230 LYS A N 1
ATOM 1795 C CA . LYS A 1 230 ? 34.945 -6.345 -51.015 1.00 87.88 230 LYS A CA 1
ATOM 1796 C C . LYS A 1 230 ? 36.169 -5.702 -51.649 1.00 87.88 230 LYS A C 1
ATOM 1798 O O . LYS A 1 230 ? 36.057 -5.021 -52.665 1.00 87.88 230 LYS A O 1
ATOM 1803 N N . VAL A 1 231 ? 37.330 -5.940 -51.059 1.00 86.19 231 VAL A N 1
ATOM 1804 C CA . VAL A 1 231 ? 38.614 -5.402 -51.504 1.00 86.19 231 VAL A CA 1
ATOM 1805 C C . VAL A 1 231 ? 39.492 -6.568 -51.913 1.00 86.19 231 VAL A C 1
ATOM 1807 O O . VAL A 1 231 ? 39.739 -7.460 -51.101 1.00 86.19 231 VAL A O 1
ATOM 1810 N N . ASN A 1 232 ? 39.963 -6.563 -53.156 1.00 80.94 232 ASN A N 1
ATOM 1811 C CA . ASN A 1 232 ? 40.969 -7.510 -53.620 1.00 80.94 232 ASN A CA 1
ATOM 1812 C C . ASN A 1 232 ? 42.296 -6.770 -53.783 1.00 80.94 232 ASN A C 1
ATOM 1814 O O . ASN A 1 232 ? 42.351 -5.720 -54.429 1.00 80.94 232 ASN A O 1
ATOM 1818 N N . PHE A 1 233 ? 43.341 -7.325 -53.181 1.00 75.62 233 PHE A N 1
ATOM 1819 C CA . PHE A 1 233 ? 44.695 -6.786 -53.161 1.00 75.62 233 PHE A CA 1
ATOM 1820 C C . PHE A 1 233 ? 45.664 -7.960 -53.305 1.00 75.62 233 PHE A C 1
ATOM 1822 O O . PHE A 1 233 ? 45.540 -8.963 -52.595 1.00 75.62 233 PHE A O 1
ATOM 1829 N N . ALA A 1 234 ? 46.607 -7.854 -54.244 1.00 69.19 234 ALA A N 1
ATOM 1830 C CA . ALA A 1 234 ? 47.415 -8.996 -54.679 1.00 69.19 234 ALA A CA 1
ATOM 1831 C C . ALA A 1 234 ? 46.527 -10.241 -54.955 1.00 69.19 234 ALA A C 1
ATOM 1833 O O . ALA A 1 234 ? 45.484 -10.114 -55.596 1.00 69.19 234 ALA A O 1
ATOM 1834 N N . ASN A 1 235 ? 46.900 -11.415 -54.423 1.00 62.81 235 ASN A N 1
ATOM 1835 C CA . ASN A 1 235 ? 46.142 -12.675 -54.526 1.00 62.81 235 ASN A CA 1
ATOM 1836 C C . ASN A 1 235 ? 45.164 -12.916 -53.355 1.00 62.81 235 ASN A C 1
ATOM 1838 O O . ASN A 1 235 ? 44.681 -14.032 -53.174 1.00 62.81 235 ASN A O 1
ATOM 1842 N N . ASN A 1 236 ? 44.876 -11.899 -52.539 1.00 70.88 236 ASN A N 1
ATOM 1843 C CA . ASN A 1 236 ? 43.997 -12.010 -51.377 1.00 70.88 236 ASN A CA 1
ATOM 1844 C C . ASN A 1 236 ? 42.734 -11.153 -51.529 1.00 70.88 236 ASN A C 1
ATOM 1846 O O . ASN A 1 236 ? 42.685 -10.179 -52.282 1.00 70.88 236 ASN A O 1
ATOM 1850 N N . GLN A 1 237 ? 41.700 -11.509 -50.764 1.00 82.12 237 GLN A N 1
ATOM 1851 C CA . GLN A 1 237 ? 40.463 -10.738 -50.668 1.00 82.12 237 GLN A CA 1
ATOM 1852 C C . GLN A 1 237 ? 40.085 -10.495 -49.206 1.00 82.12 237 GLN A C 1
ATOM 1854 O O . GLN A 1 237 ? 40.239 -11.370 -48.352 1.00 82.12 237 GLN A O 1
ATOM 1859 N N . LYS A 1 238 ? 39.534 -9.314 -48.929 1.00 85.00 238 LYS A N 1
ATOM 1860 C CA . LYS A 1 238 ? 38.955 -8.954 -47.635 1.00 85.00 238 LYS A CA 1
ATOM 1861 C C . LYS A 1 238 ? 37.568 -8.365 -47.842 1.00 85.00 238 LYS A C 1
ATOM 1863 O O . LYS A 1 238 ? 37.359 -7.561 -48.746 1.00 85.00 238 LYS A O 1
ATOM 1868 N N . ILE A 1 239 ? 36.624 -8.771 -47.000 1.00 86.75 239 ILE A N 1
ATOM 1869 C CA . ILE A 1 239 ? 35.248 -8.272 -47.015 1.00 86.75 239 ILE A CA 1
ATOM 1870 C C . ILE A 1 239 ? 34.987 -7.590 -45.672 1.00 86.75 239 ILE A C 1
ATOM 1872 O O . ILE A 1 239 ? 35.340 -8.142 -44.627 1.00 86.75 239 ILE A O 1
ATOM 1876 N N . SER A 1 240 ? 34.415 -6.387 -45.702 1.00 88.00 240 SER A N 1
ATOM 1877 C CA . SER A 1 240 ? 33.988 -5.689 -44.488 1.00 88.00 240 SER A CA 1
ATOM 1878 C C . SER A 1 240 ? 32.800 -6.393 -43.836 1.00 88.00 240 SER A C 1
ATOM 1880 O O . SER A 1 240 ? 32.032 -7.093 -44.501 1.00 88.00 240 SER A O 1
ATOM 1882 N N . SER A 1 241 ? 32.566 -6.118 -42.554 1.00 87.31 241 SER A N 1
ATOM 1883 C CA . SER A 1 241 ? 31.248 -6.369 -41.967 1.00 87.31 241 SER A CA 1
ATOM 1884 C C . SER A 1 241 ? 30.176 -5.657 -42.808 1.00 87.31 241 SER A C 1
ATOM 1886 O O . SER A 1 241 ? 30.418 -4.528 -43.254 1.00 87.31 241 SER A O 1
ATOM 1888 N N . PRO A 1 242 ? 29.034 -6.303 -43.092 1.00 86.25 242 PRO A N 1
ATOM 1889 C CA . PRO A 1 242 ? 27.963 -5.666 -43.841 1.00 86.25 242 PRO A CA 1
ATOM 1890 C C . PRO A 1 242 ? 27.324 -4.543 -43.017 1.00 86.25 242 PRO A C 1
ATOM 1892 O O . PRO A 1 242 ? 27.290 -4.607 -41.788 1.00 86.25 242 PRO A O 1
ATOM 1895 N N . THR A 1 243 ? 26.775 -3.536 -43.693 1.00 84.31 243 THR A N 1
ATOM 1896 C CA . THR A 1 243 ? 25.862 -2.573 -43.068 1.00 84.31 243 THR A CA 1
ATOM 1897 C C . THR A 1 243 ? 24.617 -3.294 -42.558 1.00 84.31 243 THR A C 1
ATOM 1899 O O . THR A 1 243 ? 24.252 -4.366 -43.046 1.00 84.31 243 THR A O 1
ATOM 1902 N N . GLY A 1 244 ? 23.884 -2.654 -41.655 1.00 80.56 244 GLY A N 1
ATOM 1903 C CA . GLY A 1 244 ? 22.500 -3.012 -41.400 1.00 80.56 244 GLY A CA 1
ATOM 1904 C C . GLY A 1 244 ? 21.608 -2.784 -42.617 1.00 80.56 244 GLY A C 1
ATOM 1905 O O . GLY A 1 244 ? 22.036 -2.366 -43.702 1.00 80.56 244 GLY A O 1
ATOM 1906 N N . LYS A 1 245 ? 20.320 -3.053 -42.417 1.00 84.06 245 LYS A N 1
ATOM 1907 C CA . LYS A 1 245 ? 19.271 -2.812 -43.406 1.00 84.06 245 LYS A CA 1
ATOM 1908 C C . LYS A 1 245 ? 19.020 -1.312 -43.533 1.00 84.06 245 LYS A C 1
ATOM 1910 O O . LYS A 1 245 ? 18.163 -0.777 -42.838 1.00 84.06 245 LYS A O 1
ATOM 1915 N N . LEU A 1 246 ? 19.745 -0.617 -44.405 1.00 78.94 246 LEU A N 1
ATOM 1916 C CA . LEU A 1 246 ? 19.718 0.854 -44.482 1.00 78.94 246 LEU A CA 1
ATOM 1917 C C . LEU A 1 246 ? 18.346 1.437 -44.855 1.00 78.94 246 LEU A C 1
ATOM 1919 O O . LEU A 1 246 ? 18.014 2.518 -44.390 1.00 78.94 246 LEU A O 1
ATOM 1923 N N . PHE A 1 247 ? 17.542 0.718 -45.646 1.00 79.44 247 PHE A N 1
ATOM 1924 C CA . PHE A 1 247 ? 16.261 1.202 -46.194 1.00 79.44 247 PHE A CA 1
ATOM 1925 C C . PHE A 1 247 ? 15.013 0.535 -45.589 1.00 79.44 247 PHE A C 1
ATOM 1927 O O . PHE A 1 247 ? 13.914 0.665 -46.124 1.00 79.44 247 PHE A O 1
ATOM 1934 N N . ALA A 1 248 ? 15.155 -0.236 -44.509 1.00 80.50 248 ALA A N 1
ATOM 1935 C CA . ALA A 1 248 ? 14.011 -0.680 -43.707 1.00 80.50 248 ALA A CA 1
ATOM 1936 C C . ALA A 1 248 ? 13.219 0.518 -43.114 1.00 80.50 248 ALA A C 1
ATOM 1938 O O . ALA A 1 248 ? 13.751 1.633 -43.062 1.00 80.50 248 ALA A O 1
ATOM 1939 N N . PRO A 1 249 ? 11.965 0.319 -42.668 1.00 80.69 249 PRO A N 1
ATOM 1940 C CA . PRO A 1 249 ? 11.164 1.374 -42.043 1.00 80.69 249 PRO A CA 1
ATOM 1941 C C . PRO A 1 249 ? 11.885 2.063 -40.868 1.00 80.69 249 PRO A C 1
ATOM 1943 O O . PRO A 1 249 ? 12.750 1.435 -40.244 1.00 80.69 249 PRO A O 1
ATOM 1946 N N . PRO A 1 250 ? 11.573 3.339 -40.570 1.00 85.81 250 PRO A N 1
ATOM 1947 C CA . PRO A 1 250 ? 12.099 3.993 -39.384 1.00 85.81 250 PRO A CA 1
ATOM 1948 C C . PRO A 1 250 ? 11.556 3.323 -38.124 1.00 85.81 250 PRO A C 1
ATOM 1950 O O . PRO A 1 250 ? 10.486 2.719 -38.159 1.00 85.81 250 PRO A O 1
ATOM 1953 N N . THR A 1 251 ? 12.293 3.445 -37.027 1.00 86.62 251 THR A N 1
ATOM 1954 C CA . THR A 1 251 ? 11.848 3.036 -35.693 1.00 86.62 251 THR A CA 1
ATOM 1955 C C . THR A 1 251 ? 11.708 4.258 -34.803 1.00 86.62 251 THR A C 1
ATOM 1957 O O . THR A 1 251 ? 12.431 5.242 -34.978 1.00 86.62 251 THR A O 1
ATOM 1960 N N . LEU A 1 252 ? 10.784 4.196 -33.845 1.00 88.94 252 LEU A N 1
ATOM 1961 C CA . LEU A 1 252 ? 10.533 5.269 -32.891 1.00 88.94 252 LEU A CA 1
ATOM 1962 C C . LEU A 1 252 ? 10.473 4.748 -31.454 1.00 88.94 252 LEU A C 1
ATOM 1964 O O . LEU A 1 252 ? 9.685 3.859 -31.137 1.00 88.94 252 LEU A O 1
ATOM 1968 N N . GLU A 1 253 ? 11.253 5.349 -30.565 1.00 89.06 253 GLU A N 1
ATOM 1969 C CA . GLU A 1 253 ? 11.294 5.028 -29.141 1.00 89.06 253 GLU A CA 1
ATOM 1970 C C . GLU A 1 253 ? 11.100 6.282 -28.283 1.00 89.06 253 GLU A C 1
ATOM 1972 O O . GLU A 1 253 ? 11.546 7.379 -28.629 1.00 89.06 253 GLU A O 1
ATOM 1977 N N . LEU A 1 254 ? 10.411 6.109 -27.153 1.00 87.88 254 LEU A N 1
ATOM 1978 C CA . LEU A 1 254 ? 10.072 7.171 -26.208 1.00 87.88 254 LEU A CA 1
ATOM 1979 C C . LEU A 1 254 ? 10.431 6.738 -24.792 1.00 87.88 254 LEU A C 1
ATOM 1981 O O . LEU A 1 254 ? 10.083 5.632 -24.379 1.00 87.88 254 LEU A O 1
ATOM 1985 N N . PHE A 1 255 ? 11.084 7.616 -24.036 1.00 85.81 255 PHE A N 1
ATOM 1986 C CA . PHE A 1 255 ? 11.456 7.347 -22.648 1.00 85.81 255 PHE A CA 1
ATOM 1987 C C . PHE A 1 255 ? 11.527 8.619 -21.798 1.00 85.81 255 PHE A C 1
ATOM 1989 O O . PHE A 1 255 ? 11.537 9.743 -22.307 1.00 85.81 255 PHE A O 1
ATOM 1996 N N . LEU A 1 256 ? 11.561 8.420 -20.477 1.00 84.25 256 LEU A N 1
ATOM 1997 C CA . LEU A 1 256 ? 11.756 9.477 -19.488 1.00 84.25 256 LEU A CA 1
ATOM 1998 C C . LEU A 1 256 ? 13.241 9.626 -19.151 1.00 84.25 256 LEU A C 1
ATOM 2000 O O . LEU A 1 256 ? 13.928 8.636 -18.906 1.00 84.25 256 LEU A O 1
ATOM 2004 N N . ALA A 1 257 ? 13.712 10.867 -19.077 1.00 78.94 257 ALA A N 1
ATOM 2005 C CA . ALA A 1 257 ? 15.025 11.205 -18.543 1.00 78.94 257 ALA A CA 1
ATOM 2006 C C . ALA A 1 257 ? 14.895 11.897 -17.172 1.00 78.94 257 ALA A C 1
ATOM 2008 O O . ALA A 1 257 ? 13.899 12.579 -16.911 1.00 78.94 257 ALA A O 1
ATOM 2009 N N . PRO A 1 258 ? 15.889 11.740 -16.278 1.00 65.56 258 PRO A N 1
ATOM 2010 C CA . PRO A 1 258 ? 15.854 12.349 -14.954 1.00 65.56 258 PRO A CA 1
ATOM 2011 C C . PRO A 1 258 ? 15.895 13.883 -15.042 1.00 65.56 258 PRO A C 1
ATOM 2013 O O . PRO A 1 258 ? 16.786 14.459 -15.669 1.00 65.56 258 PRO A O 1
ATOM 2016 N N . GLY A 1 259 ? 14.938 14.538 -14.382 1.00 58.94 259 GLY A N 1
ATOM 2017 C CA . GLY A 1 259 ? 14.834 15.992 -14.248 1.00 58.94 259 GLY A CA 1
ATOM 2018 C C . GLY A 1 259 ? 14.386 16.366 -12.833 1.00 58.94 259 GLY A C 1
ATOM 2019 O O . GLY A 1 259 ? 13.597 15.649 -12.224 1.00 58.94 259 GLY A O 1
ATOM 2020 N N . SER A 1 260 ? 14.925 17.455 -12.279 1.00 55.81 260 SER A N 1
ATOM 2021 C CA . SER A 1 260 ? 14.709 17.848 -10.875 1.00 55.81 260 SER A CA 1
ATOM 2022 C C . SER A 1 260 ? 13.425 18.652 -10.634 1.00 55.81 260 SER A C 1
ATOM 2024 O O . SER A 1 260 ? 12.864 18.582 -9.548 1.00 55.81 260 SER A O 1
ATOM 2026 N N . SER A 1 261 ? 12.952 19.413 -11.626 1.00 63.59 261 SER A N 1
ATOM 2027 C CA . SER A 1 261 ? 11.786 20.313 -11.512 1.00 63.59 261 SER A CA 1
ATOM 2028 C C . SER A 1 261 ? 10.753 20.158 -12.638 1.00 63.59 261 SER A C 1
ATOM 2030 O O . SER A 1 261 ? 9.697 20.792 -12.624 1.00 63.59 261 SER A O 1
ATOM 2032 N N . SER A 1 262 ? 11.055 19.327 -13.635 1.00 73.00 262 SER A N 1
ATOM 2033 C CA . SER A 1 262 ? 10.214 19.048 -14.799 1.00 73.00 262 SER A CA 1
ATOM 2034 C C . SER A 1 262 ? 10.469 17.626 -15.292 1.00 73.00 262 SER A C 1
ATOM 2036 O O . SER A 1 262 ? 11.523 17.043 -15.025 1.00 73.00 262 SER A O 1
ATOM 2038 N N . THR A 1 263 ? 9.488 17.053 -15.984 1.00 78.06 263 THR A N 1
ATOM 2039 C CA . THR A 1 263 ? 9.606 15.730 -16.593 1.00 78.06 263 THR A CA 1
ATOM 2040 C C . THR A 1 263 ? 10.234 15.886 -17.970 1.00 78.06 263 THR A C 1
ATOM 2042 O O . THR A 1 263 ? 9.624 16.471 -18.866 1.00 78.06 263 THR A O 1
ATOM 2045 N N . LYS A 1 264 ? 11.445 15.357 -18.149 1.00 85.12 264 LYS A N 1
ATOM 2046 C CA . LYS A 1 264 ? 12.133 15.380 -19.439 1.00 85.12 264 LYS A CA 1
ATOM 2047 C C . LYS A 1 264 ? 11.705 14.182 -20.286 1.00 85.12 264 LYS A C 1
ATOM 2049 O O . LYS A 1 264 ? 11.978 13.034 -19.935 1.00 85.12 264 LYS A O 1
ATOM 2054 N N . LEU A 1 265 ? 11.043 14.459 -21.403 1.00 86.12 265 LEU A N 1
ATOM 2055 C CA . LEU A 1 265 ? 10.648 13.479 -22.409 1.00 86.12 265 LEU A CA 1
ATOM 2056 C C . LEU A 1 265 ? 11.722 13.395 -23.488 1.00 86.12 265 LEU A C 1
ATOM 2058 O O . LEU A 1 265 ? 12.167 14.419 -24.007 1.00 86.12 265 LEU A O 1
ATOM 2062 N N . VAL A 1 266 ? 12.115 12.178 -23.848 1.00 88.62 266 VAL A N 1
ATOM 2063 C CA . VAL A 1 266 ? 13.107 11.934 -24.895 1.00 88.62 266 VAL A CA 1
ATOM 2064 C C . VAL A 1 266 ? 12.481 11.091 -25.991 1.00 88.62 266 VAL A C 1
ATOM 2066 O O . VAL A 1 266 ? 11.877 10.054 -25.718 1.00 88.62 266 VAL A O 1
ATOM 2069 N N . CYS A 1 267 ? 12.629 11.553 -27.230 1.00 88.81 267 CYS A N 1
ATOM 2070 C CA . CYS A 1 267 ? 12.201 10.838 -28.420 1.00 88.81 267 CYS A CA 1
ATOM 2071 C C . CYS A 1 267 ? 13.401 10.503 -29.296 1.00 88.81 267 CYS A C 1
ATOM 2073 O O . CYS A 1 267 ? 14.189 11.386 -29.647 1.00 88.81 267 CYS A O 1
ATOM 2075 N N . VAL A 1 268 ? 13.531 9.223 -29.634 1.00 89.94 268 VAL A N 1
ATOM 2076 C CA . VAL A 1 268 ? 14.631 8.676 -30.425 1.00 89.94 268 VAL A CA 1
ATOM 2077 C C . VAL A 1 268 ? 14.058 7.989 -31.646 1.00 89.94 268 VAL A C 1
ATOM 2079 O O . VAL A 1 268 ? 13.241 7.082 -31.528 1.00 89.94 268 VAL A O 1
ATOM 2082 N N . GLY A 1 269 ? 14.479 8.433 -32.824 1.00 88.44 269 GLY A N 1
ATOM 2083 C CA . GLY A 1 269 ? 14.074 7.837 -34.088 1.00 88.44 269 GLY A CA 1
ATOM 2084 C C . GLY A 1 269 ? 15.291 7.386 -34.876 1.00 88.44 269 GLY A C 1
ATOM 2085 O O . GLY A 1 269 ? 16.239 8.162 -35.015 1.00 88.44 269 GLY A O 1
ATOM 2086 N N . SER A 1 270 ? 15.259 6.160 -35.396 1.00 86.69 270 SER A N 1
ATOM 2087 C CA . SER A 1 270 ? 16.316 5.607 -36.251 1.00 86.69 270 SER A CA 1
ATOM 2088 C C . SER A 1 270 ? 15.795 5.361 -37.663 1.00 86.69 270 SER A C 1
ATOM 2090 O O . SER A 1 270 ? 14.651 4.952 -37.853 1.00 86.69 270 SER A O 1
ATOM 2092 N N . GLY A 1 271 ? 16.610 5.642 -38.678 1.00 84.06 271 GLY A N 1
ATOM 2093 C CA . GLY A 1 271 ? 16.178 5.658 -40.076 1.00 84.06 271 GLY A CA 1
ATOM 2094 C C . GLY A 1 271 ? 17.321 5.802 -41.077 1.00 84.06 271 GLY A C 1
ATOM 2095 O O . GLY A 1 271 ? 18.491 5.945 -40.712 1.00 84.06 271 GLY A O 1
ATOM 2096 N N . PHE A 1 272 ? 16.975 5.836 -42.363 1.00 79.56 272 PHE A N 1
ATOM 2097 C CA . PHE A 1 272 ? 17.896 6.253 -43.415 1.00 79.56 272 PHE A CA 1
ATOM 2098 C C . PHE A 1 272 ? 18.173 7.761 -43.317 1.00 79.56 272 PHE A C 1
ATOM 2100 O O . PHE A 1 272 ? 19.318 8.199 -43.304 1.00 79.56 272 PHE A O 1
ATOM 2107 N N . ASN A 1 273 ? 17.148 8.588 -43.198 1.00 77.88 273 ASN A N 1
ATOM 2108 C CA . ASN A 1 273 ? 17.246 10.022 -42.960 1.00 77.88 273 ASN A CA 1
ATOM 2109 C C . ASN A 1 273 ? 16.052 10.495 -42.112 1.00 77.88 273 ASN A C 1
ATOM 2111 O O . ASN A 1 273 ? 15.163 11.187 -42.623 1.00 77.88 273 ASN A O 1
ATOM 2115 N N . PRO A 1 274 ? 15.997 10.096 -40.827 1.00 84.00 274 PRO A N 1
ATOM 2116 C CA . PRO A 1 274 ? 14.844 10.354 -39.983 1.00 84.00 274 PRO A CA 1
ATOM 2117 C C . PRO A 1 274 ? 14.771 11.828 -39.571 1.00 84.00 274 PRO A C 1
ATOM 2119 O O . PRO A 1 274 ? 15.743 12.427 -39.102 1.00 84.00 274 PRO A O 1
ATOM 2122 N N . GLN A 1 275 ? 13.582 12.406 -39.701 1.00 82.38 275 GLN A N 1
ATOM 2123 C CA . GLN A 1 275 ? 13.225 13.725 -39.194 1.00 82.38 275 GLN A CA 1
ATOM 2124 C C . GLN A 1 275 ? 12.203 13.561 -38.075 1.00 82.38 275 GLN A C 1
ATOM 2126 O O . GLN A 1 275 ? 11.106 13.055 -38.308 1.00 82.38 275 GLN A O 1
ATOM 2131 N N . LEU A 1 276 ? 12.562 13.988 -36.864 1.00 85.25 276 LEU A N 1
ATOM 2132 C CA . LEU A 1 276 ? 11.672 13.918 -35.708 1.00 85.25 276 LEU A CA 1
ATOM 2133 C C . LEU A 1 276 ? 10.985 15.254 -35.466 1.00 85.25 276 LEU A C 1
ATOM 2135 O O . LEU A 1 276 ? 11.590 16.317 -35.617 1.00 85.25 276 LEU A O 1
ATOM 2139 N N . LYS A 1 277 ? 9.737 15.188 -35.012 1.00 85.06 277 LYS A N 1
ATOM 2140 C CA . LYS A 1 277 ? 9.003 16.343 -34.499 1.00 85.06 277 LYS A CA 1
ATOM 2141 C C . LYS A 1 277 ? 7.990 15.927 -33.440 1.00 85.06 277 LYS A C 1
ATOM 2143 O O . LYS A 1 277 ? 7.346 14.886 -33.556 1.00 85.06 277 LYS A O 1
ATOM 2148 N N . TRP A 1 278 ? 7.785 16.795 -32.457 1.00 84.19 278 TRP A N 1
ATOM 2149 C CA . TRP A 1 278 ? 6.652 16.697 -31.542 1.00 84.19 278 TRP A CA 1
ATOM 2150 C C . TRP A 1 278 ? 5.413 17.309 -32.197 1.00 84.19 278 TRP A C 1
ATOM 2152 O O . TRP A 1 278 ? 5.437 18.458 -32.648 1.00 84.19 278 TRP A O 1
ATOM 2162 N N . LYS A 1 279 ? 4.314 16.556 -32.268 1.00 77.75 279 LYS A N 1
ATOM 2163 C CA . LYS A 1 279 ? 3.046 17.052 -32.811 1.00 77.75 279 LYS A CA 1
ATOM 2164 C C . LYS A 1 279 ? 2.275 17.816 -31.725 1.00 77.75 279 LYS A C 1
ATOM 2166 O O . LYS A 1 279 ? 1.346 17.298 -31.132 1.00 77.75 279 LYS A O 1
ATOM 2171 N N . HIS A 1 280 ? 2.637 19.088 -31.545 1.00 63.53 280 HIS A N 1
ATOM 2172 C CA . HIS A 1 280 ? 1.834 20.124 -30.876 1.00 63.53 280 HIS A CA 1
ATOM 2173 C C . HIS A 1 280 ? 1.684 20.031 -29.336 1.00 63.53 280 HIS A C 1
ATOM 2175 O O . HIS A 1 280 ? 0.781 19.387 -28.816 1.00 63.53 280 HIS A O 1
ATOM 2181 N N . THR A 1 281 ? 2.449 20.857 -28.614 1.00 54.62 281 THR A N 1
ATOM 2182 C CA . THR A 1 281 ? 2.030 21.476 -27.339 1.00 54.62 281 THR A CA 1
ATOM 2183 C C . THR A 1 281 ? 2.425 22.949 -27.382 1.00 54.62 281 THR A C 1
ATOM 2185 O O . THR A 1 281 ? 3.585 23.335 -27.252 1.00 54.62 281 THR A O 1
ATOM 2188 N N . THR A 1 282 ? 1.443 23.801 -27.662 1.00 55.56 282 THR A N 1
ATOM 2189 C CA . THR A 1 282 ? 1.571 25.260 -27.693 1.00 55.56 282 THR A CA 1
ATOM 2190 C C . THR A 1 282 ? 2.191 25.780 -26.388 1.00 55.56 282 THR A C 1
ATOM 2192 O O . THR A 1 282 ? 1.530 25.726 -25.357 1.00 55.56 282 THR A O 1
ATOM 2195 N N . LYS A 1 283 ? 3.415 26.339 -26.482 1.00 52.06 283 LYS A N 1
ATOM 2196 C CA . LYS A 1 283 ? 4.189 27.152 -25.501 1.00 52.06 283 LYS A CA 1
ATOM 2197 C C . LYS A 1 283 ? 5.464 26.552 -24.881 1.00 52.06 283 LYS A C 1
ATOM 2199 O O . LYS A 1 283 ? 6.097 27.254 -24.093 1.00 52.06 283 LYS A O 1
ATOM 2204 N N . LEU A 1 284 ? 5.926 25.358 -25.249 1.00 53.12 284 LEU A N 1
ATOM 2205 C CA . LEU A 1 284 ? 7.220 24.863 -24.746 1.00 53.12 284 LEU A CA 1
ATOM 2206 C C . LEU A 1 284 ? 8.355 25.224 -25.718 1.00 53.12 284 LEU A C 1
ATOM 2208 O O . LEU A 1 284 ? 8.343 24.838 -26.884 1.00 53.12 284 LEU A O 1
ATOM 2212 N N . LYS A 1 285 ? 9.308 26.042 -25.248 1.00 46.50 285 LYS A N 1
ATOM 2213 C CA . LYS A 1 285 ? 10.495 26.443 -26.018 1.00 46.50 285 LYS A CA 1
ATOM 2214 C C . LYS A 1 285 ? 11.382 25.217 -26.243 1.00 46.50 285 LYS A C 1
ATOM 2216 O O . LYS A 1 285 ? 11.888 24.643 -25.284 1.00 46.50 285 LYS A O 1
ATOM 2221 N N . LEU A 1 286 ? 11.571 24.855 -27.510 1.00 53.50 286 LEU A N 1
ATOM 2222 C CA . LEU A 1 286 ? 12.453 23.780 -27.953 1.00 53.50 286 LEU A CA 1
ATOM 2223 C C . LEU A 1 286 ? 13.907 24.173 -27.642 1.00 53.50 286 LEU A C 1
ATOM 2225 O O . LEU A 1 286 ? 14.493 25.016 -28.318 1.00 53.50 286 LEU A O 1
ATOM 2229 N N . ASN A 1 287 ? 14.478 23.602 -26.582 1.00 49.22 287 ASN A N 1
ATOM 2230 C CA . ASN A 1 287 ? 15.918 23.652 -26.358 1.00 49.22 287 ASN A CA 1
ATOM 2231 C C . ASN A 1 287 ? 16.514 22.510 -27.193 1.00 49.22 287 ASN A C 1
ATOM 2233 O O . ASN A 1 287 ? 16.579 21.363 -26.754 1.00 49.22 287 ASN A O 1
ATOM 2237 N N . GLU A 1 288 ? 16.811 22.795 -28.460 1.00 50.38 288 GLU A N 1
ATOM 2238 C CA . GLU A 1 288 ? 17.162 21.791 -29.469 1.00 50.38 288 GLU A CA 1
ATOM 2239 C C . GLU A 1 288 ? 18.581 21.244 -29.277 1.00 50.38 288 GLU A C 1
ATOM 2241 O O . GLU A 1 288 ? 19.486 21.489 -30.074 1.00 50.38 288 GLU A O 1
ATOM 2246 N N . ASN A 1 289 ? 18.780 20.416 -28.254 1.00 57.56 289 ASN A N 1
ATOM 2247 C CA . ASN A 1 289 ? 19.909 19.492 -28.234 1.00 57.56 289 ASN A CA 1
ATOM 2248 C C . ASN A 1 289 ? 19.608 18.324 -29.178 1.00 57.56 289 ASN A C 1
ATOM 2250 O O . ASN A 1 289 ? 19.329 17.205 -28.753 1.00 57.56 289 ASN A O 1
ATOM 2254 N N . ARG A 1 290 ? 19.651 18.595 -30.486 1.00 70.12 290 ARG A N 1
ATOM 2255 C CA . ARG A 1 290 ? 19.562 17.558 -31.512 1.00 70.12 290 ARG A CA 1
ATOM 2256 C C . ARG A 1 290 ? 20.872 16.786 -31.532 1.00 70.12 290 ARG A C 1
ATOM 2258 O O . ARG A 1 290 ? 21.900 17.299 -31.972 1.00 70.12 290 ARG A O 1
ATOM 2265 N N . LYS A 1 291 ? 20.828 15.531 -31.098 1.00 76.38 291 LYS A N 1
ATOM 2266 C CA . LYS A 1 291 ? 21.950 14.605 -31.270 1.00 76.38 291 LYS A CA 1
ATOM 2267 C C . LYS A 1 291 ? 21.669 13.737 -32.483 1.00 76.38 291 LYS A C 1
ATOM 2269 O O . LYS A 1 291 ? 20.609 13.126 -32.573 1.00 76.38 291 LYS A O 1
ATOM 2274 N N . VAL A 1 292 ? 22.608 13.737 -33.423 1.00 78.75 292 VAL A N 1
ATOM 2275 C CA . VAL A 1 292 ? 22.596 12.854 -34.589 1.00 78.75 292 VAL A CA 1
ATOM 2276 C C . VAL A 1 292 ? 23.775 11.912 -34.438 1.00 78.75 292 VAL A C 1
ATOM 2278 O O . VAL A 1 292 ? 24.919 12.364 -34.403 1.00 78.75 292 VAL A O 1
ATOM 2281 N N . LEU A 1 293 ? 23.493 10.621 -34.322 1.00 79.75 293 LEU A N 1
ATOM 2282 C CA . LEU A 1 293 ? 24.500 9.574 -34.240 1.00 79.75 293 LEU A CA 1
ATOM 2283 C C . LEU A 1 293 ? 24.386 8.685 -35.478 1.00 79.75 293 LEU A C 1
ATOM 2285 O O . LEU A 1 293 ? 23.283 8.324 -35.883 1.00 79.75 293 LEU A O 1
ATOM 2289 N N . LEU A 1 294 ? 25.523 8.349 -36.085 1.00 75.75 294 LEU A N 1
ATOM 2290 C CA . LEU A 1 294 ? 25.589 7.280 -37.075 1.00 75.75 294 LEU A CA 1
ATOM 2291 C C . LEU A 1 294 ? 25.821 5.974 -36.318 1.00 75.75 294 LEU A C 1
ATOM 2293 O O . LEU A 1 294 ? 26.843 5.831 -35.648 1.00 75.75 294 LEU A O 1
ATOM 2297 N N . GLU A 1 295 ? 24.873 5.052 -36.403 1.00 76.88 295 GLU A N 1
ATOM 2298 C CA . GLU A 1 295 ? 24.999 3.749 -35.766 1.00 76.88 295 GLU A CA 1
ATOM 2299 C C . GLU A 1 295 ? 25.941 2.832 -36.554 1.00 76.88 295 GLU A C 1
ATOM 2301 O O . GLU A 1 295 ? 26.214 3.036 -37.742 1.00 76.88 295 GLU A O 1
ATOM 2306 N N . ASN A 1 296 ? 26.451 1.796 -35.883 1.00 68.62 296 ASN A N 1
ATOM 2307 C CA . ASN A 1 296 ? 27.355 0.807 -36.484 1.00 68.62 296 ASN A CA 1
ATOM 2308 C C . ASN A 1 296 ? 26.714 0.062 -37.667 1.00 68.62 296 ASN A C 1
ATOM 2310 O O . ASN A 1 296 ? 27.416 -0.504 -38.501 1.00 68.62 296 ASN A O 1
ATOM 2314 N N . ASP A 1 297 ? 25.385 0.063 -37.743 1.00 69.31 297 ASP A N 1
ATOM 2315 C CA . ASP A 1 297 ? 24.600 -0.525 -38.821 1.00 69.31 297 ASP A CA 1
ATOM 2316 C C . ASP A 1 297 ? 24.432 0.432 -40.031 1.00 69.31 297 ASP A C 1
ATOM 2318 O O . ASP A 1 297 ? 23.899 0.045 -41.072 1.00 69.31 297 ASP A O 1
ATOM 2322 N N . GLY A 1 298 ? 24.926 1.671 -39.929 1.00 71.75 298 GLY A N 1
ATOM 2323 C CA . GLY A 1 298 ? 24.875 2.706 -40.960 1.00 71.75 298 GLY A CA 1
ATOM 2324 C C . GLY A 1 298 ? 23.576 3.522 -41.007 1.00 71.75 298 GLY A C 1
ATOM 2325 O O . GLY A 1 298 ? 23.465 4.421 -41.856 1.00 71.75 298 GLY A O 1
ATOM 2326 N N . ARG A 1 299 ? 22.610 3.252 -40.119 1.00 81.06 299 ARG A N 1
ATOM 2327 C CA . ARG A 1 299 ? 21.432 4.102 -39.910 1.00 81.06 299 ARG A CA 1
ATOM 2328 C C . ARG A 1 299 ? 21.783 5.337 -39.098 1.00 81.06 299 ARG A C 1
ATOM 2330 O O . ARG A 1 299 ? 22.772 5.387 -38.370 1.00 81.06 299 ARG A O 1
ATOM 2337 N N . LEU A 1 300 ? 20.968 6.368 -39.268 1.00 82.38 300 LEU A N 1
ATOM 2338 C CA . LEU A 1 300 ? 21.046 7.567 -38.453 1.00 82.38 300 LEU A CA 1
ATOM 2339 C C . LEU A 1 300 ? 20.033 7.477 -37.338 1.00 82.38 300 LEU A C 1
ATOM 2341 O O . LEU A 1 300 ? 18.859 7.236 -37.603 1.00 82.38 300 LEU A O 1
ATOM 2345 N N . THR A 1 301 ? 20.487 7.788 -36.136 1.00 85.38 301 THR A N 1
ATOM 2346 C CA . THR A 1 301 ? 19.639 7.939 -34.965 1.00 85.38 301 THR A CA 1
ATOM 2347 C C . THR A 1 301 ? 19.602 9.405 -34.577 1.00 85.38 301 THR A C 1
ATOM 2349 O O . THR A 1 301 ? 20.636 10.060 -34.426 1.00 85.38 301 THR A O 1
ATOM 2352 N N . VAL A 1 302 ? 18.392 9.942 -34.465 1.00 86.12 302 VAL A N 1
ATOM 2353 C CA . VAL A 1 302 ? 18.132 11.335 -34.114 1.00 86.12 302 VAL A CA 1
ATOM 2354 C C . VAL A 1 302 ? 17.372 11.363 -32.798 1.00 86.12 302 VAL A C 1
ATOM 2356 O O . VAL A 1 302 ? 16.327 10.731 -32.659 1.00 86.12 302 VAL A O 1
ATOM 2359 N N . THR A 1 303 ? 17.900 12.115 -31.837 1.00 86.56 303 THR A N 1
ATOM 2360 C CA . THR A 1 303 ? 17.296 12.311 -30.516 1.00 86.56 303 THR A CA 1
ATOM 2361 C C . THR A 1 303 ? 16.842 13.758 -30.366 1.00 86.56 303 THR A C 1
ATOM 2363 O O . THR A 1 303 ? 17.624 14.678 -30.623 1.00 86.56 303 THR A O 1
ATOM 2366 N N . ILE A 1 304 ? 15.597 13.952 -29.925 1.00 85.56 304 ILE A N 1
ATOM 2367 C CA . ILE A 1 304 ? 15.062 15.246 -29.487 1.00 85.56 304 ILE A CA 1
ATOM 2368 C C . ILE A 1 304 ? 14.533 15.138 -28.050 1.00 85.56 304 ILE A C 1
ATOM 2370 O O . ILE A 1 304 ? 13.933 14.132 -27.672 1.00 85.56 304 ILE A O 1
ATOM 2374 N N . GLU A 1 305 ? 14.755 16.180 -27.251 1.00 84.88 305 GLU A N 1
ATOM 2375 C CA . GLU A 1 305 ? 14.341 16.259 -25.843 1.00 84.88 305 GLU A CA 1
ATOM 2376 C C . GLU A 1 305 ? 13.296 17.373 -25.658 1.00 84.88 305 GLU A C 1
ATOM 2378 O O . GLU A 1 305 ? 13.334 18.389 -26.355 1.00 84.88 305 GLU A O 1
ATOM 2383 N N . MET A 1 306 ? 12.362 17.189 -24.722 1.00 80.25 306 MET A N 1
ATOM 2384 C CA . MET A 1 306 ? 11.352 18.181 -24.340 1.00 80.25 306 MET A CA 1
ATOM 2385 C C . MET A 1 306 ? 11.145 18.176 -22.824 1.00 80.25 306 MET A C 1
ATOM 2387 O O . MET A 1 306 ? 10.901 17.124 -22.239 1.00 80.25 306 MET A O 1
ATOM 2391 N N . ASP A 1 307 ? 11.184 19.350 -22.196 1.00 79.44 307 ASP A N 1
ATOM 2392 C CA . ASP A 1 307 ? 10.896 19.502 -20.767 1.00 79.44 307 ASP A CA 1
ATOM 2393 C C . ASP A 1 307 ? 9.418 19.856 -20.561 1.00 79.44 307 ASP A C 1
ATOM 2395 O O . ASP A 1 307 ? 8.940 20.897 -21.019 1.00 79.44 307 ASP A O 1
ATOM 2399 N N . VAL A 1 308 ? 8.685 18.989 -19.862 1.00 77.62 308 VAL A N 1
ATOM 2400 C CA . VAL A 1 308 ? 7.263 19.171 -19.551 1.00 77.62 308 VAL A CA 1
ATOM 2401 C C . VAL A 1 308 ? 7.109 19.554 -18.075 1.00 77.62 308 VAL A C 1
ATOM 2403 O O . VAL A 1 308 ? 7.573 18.819 -17.196 1.00 77.62 308 VAL A O 1
ATOM 2406 N N . PRO A 1 309 ? 6.443 20.680 -17.752 1.00 76.88 309 PRO A N 1
ATOM 2407 C CA . PRO A 1 309 ? 6.160 21.051 -16.372 1.00 76.88 309 PRO A CA 1
ATOM 2408 C C . PRO A 1 309 ? 5.395 19.948 -15.641 1.00 76.88 309 PRO A C 1
ATOM 2410 O O . PRO A 1 309 ? 4.430 19.392 -16.167 1.00 76.88 309 PRO A O 1
ATOM 2413 N N . GLN A 1 310 ? 5.765 19.686 -14.386 1.00 69.81 310 GLN A N 1
ATOM 2414 C CA . GLN A 1 310 ? 5.171 18.606 -13.598 1.00 69.81 310 GLN A CA 1
ATOM 2415 C C . GLN A 1 310 ? 3.637 18.736 -13.508 1.00 69.81 310 GLN A C 1
ATOM 2417 O O . GLN A 1 310 ? 2.925 17.749 -13.663 1.00 69.81 310 GLN A O 1
ATOM 2422 N N . LYS A 1 311 ? 3.103 19.957 -13.374 1.00 68.50 311 LYS A N 1
ATOM 2423 C CA . LYS A 1 311 ? 1.650 20.222 -13.360 1.00 68.50 311 LYS A CA 1
ATOM 2424 C C . LYS A 1 311 ? 0.925 19.834 -14.652 1.00 68.50 311 LYS A C 1
ATOM 2426 O O . LYS A 1 311 ? -0.263 19.544 -14.612 1.00 68.50 311 LYS A O 1
ATOM 2431 N N . GLU A 1 312 ? 1.596 19.871 -15.800 1.00 71.50 312 GLU A N 1
ATOM 2432 C CA . GLU A 1 312 ? 0.997 19.500 -17.087 1.00 71.50 312 GLU A CA 1
ATOM 2433 C C . GLU A 1 312 ? 1.133 18.003 -17.364 1.00 71.50 312 GLU A C 1
ATOM 2435 O O . GLU A 1 312 ? 0.183 17.389 -17.843 1.00 71.50 312 GLU A O 1
ATOM 2440 N N . TRP A 1 313 ? 2.259 17.396 -16.977 1.00 72.94 313 TRP A N 1
ATOM 2441 C CA . TRP A 1 313 ? 2.473 15.949 -17.068 1.00 72.94 313 TRP A CA 1
ATOM 2442 C C . TRP A 1 313 ? 1.411 15.146 -16.297 1.00 72.94 313 TRP A C 1
ATOM 2444 O O . TRP A 1 313 ? 0.863 14.170 -16.809 1.00 72.94 313 TRP A O 1
ATOM 2454 N N . HIS A 1 314 ? 1.045 15.604 -15.096 1.00 66.38 314 HIS A N 1
ATOM 2455 C CA . HIS A 1 314 ? 0.059 14.928 -14.246 1.00 66.38 314 HIS A CA 1
ATOM 2456 C C . HIS A 1 314 ? -1.396 15.063 -14.715 1.00 66.38 314 HIS A C 1
ATOM 2458 O O . HIS A 1 314 ? -2.262 14.364 -14.199 1.00 66.38 314 HIS A O 1
ATOM 2464 N N . LYS A 1 315 ? -1.684 15.888 -15.732 1.00 66.50 315 LYS A N 1
ATOM 2465 C CA . LYS A 1 315 ? -3.032 15.978 -16.326 1.00 66.50 315 LYS A CA 1
ATOM 2466 C C . LYS A 1 315 ? -3.392 14.779 -17.209 1.00 66.50 315 LYS A C 1
ATOM 2468 O O . LYS A 1 315 ? -4.511 14.723 -17.705 1.00 66.50 315 LYS A O 1
ATOM 2473 N N . GLY A 1 316 ? -2.463 13.849 -17.449 1.00 64.69 316 GLY A N 1
ATOM 2474 C CA . GLY A 1 316 ? -2.709 12.688 -18.309 1.00 64.69 316 GLY A CA 1
ATOM 2475 C C . GLY A 1 316 ? -2.747 13.014 -19.804 1.00 64.69 316 GLY A C 1
ATOM 2476 O O . GLY A 1 316 ? -3.294 12.241 -20.583 1.00 64.69 316 GLY A O 1
ATOM 2477 N N . MET A 1 317 ? -2.188 14.155 -20.221 1.00 71.88 317 MET A N 1
ATOM 2478 C CA . MET A 1 317 ? -2.106 14.519 -21.638 1.00 71.88 317 MET A CA 1
ATOM 2479 C C . MET A 1 317 ? -1.121 13.606 -22.382 1.00 71.88 317 MET A C 1
ATOM 2481 O O . MET A 1 317 ? -0.076 13.236 -21.844 1.00 71.88 317 MET A O 1
ATOM 2485 N N . ASN A 1 318 ? -1.443 13.276 -23.633 1.00 78.62 318 ASN A N 1
ATOM 2486 C CA . ASN A 1 318 ? -0.552 12.523 -24.513 1.00 78.62 318 ASN A CA 1
ATOM 2487 C C . ASN A 1 318 ? 0.408 13.469 -25.235 1.00 78.62 318 ASN A C 1
ATOM 2489 O O . ASN A 1 318 ? -0.014 14.488 -25.781 1.00 78.62 318 ASN A O 1
ATOM 2493 N N . PHE A 1 319 ? 1.685 13.093 -25.277 1.00 84.81 319 PHE A N 1
ATOM 2494 C CA . PHE A 1 319 ? 2.728 13.812 -26.000 1.00 84.81 319 PHE A CA 1
ATOM 2495 C C . PHE A 1 319 ? 3.159 12.986 -27.224 1.00 84.81 319 PHE A C 1
ATOM 2497 O O . PHE A 1 319 ? 3.943 12.046 -27.069 1.00 84.81 319 PHE A O 1
ATOM 2504 N N . PRO A 1 320 ? 2.634 13.293 -28.426 1.00 86.62 320 PRO A N 1
ATOM 2505 C CA . PRO A 1 320 ? 2.936 12.558 -29.653 1.00 86.62 320 PRO A CA 1
ATOM 2506 C C . PRO A 1 320 ? 4.270 12.984 -30.277 1.00 86.62 320 PRO A C 1
ATOM 2508 O O . PRO A 1 320 ? 4.470 14.156 -30.617 1.00 86.62 320 PRO A O 1
ATOM 2511 N N . CYS A 1 321 ? 5.158 12.023 -30.515 1.00 88.19 321 CYS A N 1
ATOM 2512 C CA . CYS A 1 321 ? 6.349 12.189 -31.342 1.00 88.19 321 CYS A CA 1
ATOM 2513 C C . CYS A 1 321 ? 6.150 11.492 -32.691 1.00 88.19 321 CYS A C 1
ATOM 2515 O O . CYS A 1 321 ? 5.676 10.361 -32.744 1.00 88.19 321 CYS A O 1
ATOM 2517 N N . GLU A 1 322 ? 6.519 12.153 -33.787 1.00 88.12 322 GLU A N 1
ATOM 2518 C CA . GLU A 1 322 ? 6.511 11.583 -35.136 1.00 88.12 322 GLU A CA 1
ATOM 2519 C C . GLU A 1 322 ? 7.936 11.536 -35.691 1.00 88.12 322 GLU A C 1
ATOM 2521 O O . GLU A 1 322 ? 8.652 12.539 -35.630 1.00 88.12 322 GLU A O 1
ATOM 2526 N N . VAL A 1 323 ? 8.304 10.400 -36.291 1.00 88.00 323 VAL A N 1
ATOM 2527 C CA . VAL A 1 323 ? 9.475 10.262 -37.163 1.00 88.00 323 VAL A CA 1
ATOM 2528 C C . VAL A 1 323 ? 9.028 10.093 -38.614 1.00 88.00 323 VAL A C 1
ATOM 2530 O O . VAL A 1 323 ? 8.169 9.269 -38.933 1.00 88.00 323 VAL A O 1
ATOM 2533 N N . GLU A 1 324 ? 9.612 10.893 -39.501 1.00 84.50 324 GLU A N 1
ATOM 2534 C CA . GLU A 1 324 ? 9.434 10.820 -40.951 1.00 84.50 324 GLU A CA 1
ATOM 2535 C C . GLU A 1 324 ? 10.789 10.537 -41.600 1.00 84.50 324 GLU A C 1
ATOM 2537 O O . GLU A 1 324 ? 11.720 11.328 -41.464 1.00 84.50 324 GLU A O 1
ATOM 2542 N N . ASP A 1 325 ? 10.910 9.404 -42.290 1.00 80.00 325 ASP A N 1
ATOM 2543 C CA . ASP A 1 325 ? 12.139 9.030 -42.993 1.00 80.00 325 ASP A CA 1
ATOM 2544 C C . ASP A 1 325 ? 12.082 9.510 -44.450 1.00 80.00 325 ASP A C 1
ATOM 2546 O O . ASP A 1 325 ? 11.156 9.169 -45.193 1.00 80.00 325 ASP A O 1
ATOM 2550 N N . GLN A 1 326 ? 13.039 10.346 -44.854 1.00 67.12 326 GLN A N 1
ATOM 2551 C CA . GLN A 1 326 ? 13.041 10.986 -46.168 1.00 67.12 326 GLN A CA 1
ATOM 2552 C C . GLN A 1 326 ? 13.955 10.230 -47.151 1.00 67.12 326 GLN A C 1
ATOM 2554 O O . GLN A 1 326 ? 15.120 10.590 -47.317 1.00 67.12 326 GLN A O 1
ATOM 2559 N N . ASP A 1 327 ? 13.416 9.224 -47.852 1.00 64.31 327 ASP A N 1
ATOM 2560 C CA . ASP A 1 327 ? 13.994 8.689 -49.101 1.00 64.31 327 ASP A CA 1
ATOM 2561 C C . ASP A 1 327 ? 13.042 8.957 -50.276 1.00 64.31 327 ASP A C 1
ATOM 2563 O O . ASP A 1 327 ? 11.819 8.932 -50.135 1.00 64.31 327 ASP A O 1
ATOM 2567 N N . GLN A 1 328 ? 13.613 9.234 -51.448 1.00 55.00 328 GLN A N 1
ATOM 2568 C CA . GLN A 1 328 ? 12.968 9.878 -52.600 1.00 55.00 328 GLN A CA 1
ATOM 2569 C C . GLN A 1 328 ? 11.763 9.121 -53.210 1.00 55.00 328 GLN A C 1
ATOM 2571 O O . GLN A 1 328 ? 11.204 9.622 -54.177 1.00 55.00 328 GLN A O 1
ATOM 2576 N N . ASN A 1 329 ? 11.330 7.967 -52.675 1.00 52.62 329 ASN A N 1
ATOM 2577 C CA . ASN A 1 329 ? 10.183 7.204 -53.197 1.00 52.62 329 ASN A CA 1
ATOM 2578 C C . ASN A 1 329 ? 9.268 6.510 -52.158 1.00 52.62 329 ASN A C 1
ATOM 2580 O O . ASN A 1 329 ? 8.278 5.912 -52.572 1.00 52.62 329 ASN A O 1
ATOM 2584 N N . VAL A 1 330 ? 9.515 6.591 -50.840 1.00 57.97 330 VAL A N 1
ATOM 2585 C CA . VAL A 1 330 ? 8.600 6.024 -49.820 1.00 57.97 330 VAL A CA 1
ATOM 2586 C C . VAL A 1 330 ? 8.582 6.914 -48.574 1.00 57.97 330 VAL A C 1
ATOM 2588 O O . VAL A 1 330 ? 9.582 7.022 -47.873 1.00 57.97 330 VAL A O 1
ATOM 2591 N N . LYS A 1 331 ? 7.439 7.547 -48.275 1.00 60.44 331 LYS A N 1
ATOM 2592 C CA . LYS A 1 331 ? 7.236 8.288 -47.019 1.00 60.44 331 LYS A CA 1
ATOM 2593 C C . LYS A 1 331 ? 6.789 7.325 -45.927 1.00 60.44 331 LYS A C 1
ATOM 2595 O O . LYS A 1 331 ? 5.591 7.114 -45.748 1.00 60.44 331 LYS A O 1
ATOM 2600 N N . ASN A 1 332 ? 7.744 6.757 -45.202 1.00 71.62 332 ASN A N 1
ATOM 2601 C CA . ASN A 1 332 ? 7.435 5.976 -44.012 1.00 71.62 332 ASN A CA 1
ATOM 2602 C C . ASN A 1 332 ? 7.341 6.910 -42.805 1.00 71.62 332 ASN A C 1
ATOM 2604 O O . ASN A 1 332 ? 8.255 7.693 -42.536 1.00 71.62 332 ASN A O 1
ATOM 2608 N N . LYS A 1 333 ? 6.209 6.834 -42.106 1.00 81.56 333 LYS A N 1
ATOM 2609 C CA . LYS A 1 333 ? 5.925 7.617 -40.906 1.00 81.56 333 LYS A CA 1
ATOM 2610 C C . LYS A 1 333 ? 5.591 6.679 -39.767 1.00 81.56 333 LYS A C 1
ATOM 2612 O O . LYS A 1 333 ? 4.756 5.794 -39.937 1.00 81.56 333 LYS A O 1
ATOM 2617 N N . GLU A 1 334 ? 6.190 6.922 -38.614 1.00 83.06 334 GLU A N 1
ATOM 2618 C CA . GLU A 1 334 ? 5.797 6.289 -37.360 1.00 83.06 334 GLU A CA 1
ATOM 2619 C C . GLU A 1 334 ? 5.489 7.393 -36.346 1.00 83.06 334 GLU A C 1
ATOM 2621 O O . GLU A 1 334 ? 6.179 8.411 -36.280 1.00 83.06 334 GLU A O 1
ATOM 2626 N N . THR A 1 335 ? 4.403 7.236 -35.593 1.00 87.12 335 THR A N 1
ATOM 2627 C CA . THR A 1 335 ? 4.034 8.139 -34.498 1.00 87.12 335 THR A CA 1
ATOM 2628 C C . THR A 1 335 ? 3.813 7.302 -33.253 1.00 87.12 335 THR A C 1
ATOM 2630 O O . THR A 1 335 ? 3.137 6.276 -33.312 1.00 87.12 335 THR A O 1
ATOM 2633 N N . ARG A 1 336 ? 4.384 7.742 -32.136 1.00 86.69 336 ARG A N 1
ATOM 2634 C CA . ARG A 1 336 ? 4.156 7.159 -30.816 1.00 86.69 336 ARG A CA 1
ATOM 2635 C C . ARG A 1 336 ? 3.879 8.267 -29.823 1.00 86.69 336 ARG A C 1
ATOM 2637 O O . ARG A 1 336 ? 4.414 9.367 -29.953 1.00 86.69 336 ARG A O 1
ATOM 2644 N N . ASP A 1 337 ? 3.102 7.927 -28.808 1.00 87.12 337 ASP A N 1
ATOM 2645 C CA . ASP A 1 337 ? 2.699 8.857 -27.766 1.00 87.12 337 ASP A CA 1
ATOM 2646 C C . ASP A 1 337 ? 3.254 8.386 -26.426 1.00 87.12 337 ASP A C 1
ATOM 2648 O O . ASP A 1 337 ? 3.281 7.188 -26.137 1.00 87.12 337 ASP A O 1
ATOM 2652 N N . ILE A 1 338 ? 3.674 9.337 -25.598 1.00 84.88 338 ILE A N 1
ATOM 2653 C CA . ILE A 1 338 ? 4.072 9.085 -24.214 1.00 84.88 338 ILE A CA 1
ATOM 2654 C C . ILE A 1 338 ? 3.204 9.922 -23.276 1.00 84.88 338 ILE A C 1
ATOM 2656 O O . ILE A 1 338 ? 2.928 11.093 -23.540 1.00 84.88 338 ILE A O 1
ATOM 2660 N N . SER A 1 339 ? 2.751 9.315 -22.183 1.00 80.19 339 SER A N 1
ATOM 2661 C CA . SER A 1 339 ? 2.004 9.982 -21.118 1.00 80.19 339 SER A CA 1
ATOM 2662 C C . SER A 1 339 ? 2.297 9.337 -19.767 1.00 80.19 339 SER A C 1
ATOM 2664 O O . SER A 1 339 ? 2.870 8.248 -19.681 1.00 80.19 339 SER A O 1
ATOM 2666 N N . ILE A 1 340 ? 1.884 9.992 -18.682 1.00 75.31 340 ILE A N 1
ATOM 2667 C CA . ILE A 1 340 ? 2.026 9.432 -17.332 1.00 75.31 340 ILE A CA 1
ATOM 2668 C C . ILE A 1 340 ? 1.347 8.058 -17.208 1.00 75.31 340 ILE A C 1
ATOM 2670 O O . ILE A 1 340 ? 1.869 7.168 -16.541 1.00 75.31 340 ILE A O 1
ATOM 2674 N N . CYS A 1 341 ? 0.245 7.856 -17.932 1.00 70.69 341 CYS A N 1
ATOM 2675 C CA . CYS A 1 341 ? -0.518 6.614 -17.935 1.00 70.69 341 CYS A CA 1
ATOM 2676 C C . CYS A 1 341 ? 0.193 5.482 -18.695 1.00 70.69 341 CYS A C 1
ATOM 2678 O O . CYS A 1 341 ? 0.018 4.318 -18.346 1.00 70.69 341 CYS A O 1
ATOM 2680 N N . SER A 1 342 ? 0.994 5.800 -19.723 1.00 71.25 342 SER A N 1
ATOM 2681 C CA . SER A 1 342 ? 1.745 4.793 -20.486 1.00 71.25 342 SER A CA 1
ATOM 2682 C C . SER A 1 342 ? 3.017 4.343 -19.770 1.00 71.25 342 SER A C 1
ATOM 2684 O O . SER A 1 342 ? 3.431 3.199 -19.930 1.00 71.25 342 SER A O 1
ATOM 2686 N N . VAL A 1 343 ? 3.649 5.234 -18.997 1.00 70.56 343 VAL A N 1
ATOM 2687 C CA . VAL A 1 343 ? 4.912 4.934 -18.303 1.00 70.56 343 VAL A CA 1
ATOM 2688 C C . VAL A 1 343 ? 4.677 4.315 -16.928 1.00 70.56 343 VAL A C 1
ATOM 2690 O O . VAL A 1 343 ? 5.408 3.411 -16.529 1.00 70.56 343 VAL A O 1
ATOM 2693 N N . SER A 1 344 ? 3.635 4.758 -16.225 1.00 63.75 344 SER A N 1
ATOM 2694 C CA . SER A 1 344 ? 3.342 4.299 -14.871 1.00 63.75 344 SER A CA 1
ATOM 2695 C C . SER A 1 344 ? 1.842 4.035 -14.686 1.00 63.75 344 SER A C 1
ATOM 2697 O O . SER A 1 344 ? 1.159 4.766 -13.969 1.00 63.75 344 SER A O 1
ATOM 2699 N N . PRO A 1 345 ? 1.305 2.952 -15.279 1.00 55.09 345 PRO A N 1
ATOM 2700 C CA . PRO A 1 345 ? -0.120 2.611 -15.191 1.00 55.09 345 PRO A CA 1
ATOM 2701 C C . PRO A 1 345 ? -0.612 2.369 -13.752 1.00 55.09 345 PRO A C 1
ATOM 2703 O O . PRO A 1 345 ? -1.808 2.434 -13.491 1.00 55.09 345 PRO A O 1
ATOM 2706 N N . HIS A 1 346 ? 0.305 2.128 -12.808 1.00 51.25 346 HIS A N 1
ATOM 2707 C CA . HIS A 1 346 ? 0.009 1.840 -11.402 1.00 51.25 346 HIS A CA 1
ATOM 2708 C C . HIS A 1 346 ? 0.336 2.996 -10.436 1.00 51.25 346 HIS A C 1
ATOM 2710 O O . HIS A 1 346 ? 0.101 2.858 -9.243 1.00 51.25 346 HIS A O 1
ATOM 2716 N N . SER A 1 347 ? 0.890 4.133 -10.883 1.00 50.66 347 SER A N 1
ATOM 2717 C CA . SER A 1 347 ? 1.403 5.170 -9.961 1.00 50.66 347 SER A CA 1
ATOM 2718 C C . SER A 1 347 ? 0.371 6.209 -9.505 1.00 50.66 347 SER A C 1
ATOM 2720 O O . SER A 1 347 ? 0.749 7.232 -8.942 1.00 50.66 347 SER A O 1
ATOM 2722 N N . VAL A 1 348 ? -0.924 5.962 -9.721 1.00 56.47 348 VAL A N 1
ATOM 2723 C CA . VAL A 1 348 ? -2.019 6.803 -9.205 1.00 56.47 348 VAL A CA 1
ATOM 2724 C C . VAL A 1 348 ? -2.981 5.928 -8.399 1.00 56.47 348 VAL A C 1
ATOM 2726 O O . VAL A 1 348 ? -4.144 5.711 -8.757 1.00 56.47 348 VAL A O 1
ATOM 2729 N N . PHE A 1 349 ? -2.467 5.362 -7.304 1.00 62.94 349 PHE A N 1
ATOM 2730 C CA . PHE A 1 349 ? -3.324 4.813 -6.259 1.00 62.94 349 PHE A CA 1
ATOM 2731 C C . PHE A 1 349 ? -4.065 5.984 -5.620 1.00 62.94 349 PHE A C 1
ATOM 2733 O O . PHE A 1 349 ? -3.438 6.855 -5.023 1.00 62.94 349 PHE A O 1
ATOM 2740 N N . ALA A 1 350 ? -5.382 6.007 -5.789 1.00 71.69 350 ALA A N 1
ATOM 2741 C CA . ALA A 1 350 ? -6.293 6.738 -4.931 1.00 71.69 350 ALA A CA 1
ATOM 2742 C C . ALA A 1 350 ? -7.259 5.694 -4.381 1.00 71.69 350 ALA A C 1
ATOM 2744 O O . ALA A 1 350 ? -7.784 4.896 -5.156 1.00 71.69 350 ALA A O 1
ATOM 2745 N N . ASP A 1 351 ? -7.452 5.665 -3.071 1.00 84.00 351 ASP A N 1
ATOM 2746 C CA . ASP A 1 351 ? -8.489 4.860 -2.438 1.00 84.00 351 ASP A CA 1
ATOM 2747 C C . ASP A 1 351 ? -9.503 5.790 -1.784 1.00 84.00 351 ASP A C 1
ATOM 2749 O O . ASP A 1 351 ? -9.183 6.918 -1.397 1.00 84.00 351 ASP A O 1
ATOM 2753 N N . ILE A 1 352 ? -10.740 5.320 -1.701 1.00 90.56 352 ILE A N 1
ATOM 2754 C CA . ILE A 1 352 ? -11.850 6.088 -1.149 1.00 90.56 352 ILE A CA 1
ATOM 2755 C C . ILE A 1 352 ? -12.304 5.405 0.132 1.00 90.56 352 ILE A C 1
ATOM 2757 O O . ILE A 1 352 ? -12.713 4.243 0.123 1.00 90.56 352 ILE A O 1
ATOM 2761 N N . TYR A 1 353 ? -12.308 6.162 1.218 1.00 92.00 353 TYR A N 1
ATOM 2762 C CA . TYR A 1 353 ? -12.889 5.781 2.494 1.00 92.00 353 TYR A CA 1
ATOM 2763 C C . TYR A 1 353 ? -14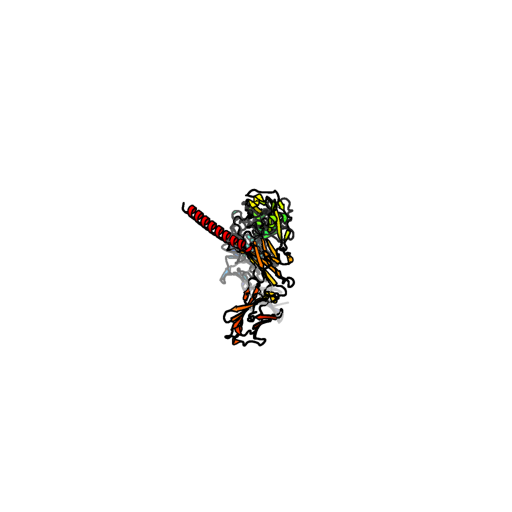.166 6.590 2.684 1.00 92.00 353 TYR A C 1
ATOM 2765 O O . TYR A 1 353 ? -14.128 7.811 2.831 1.00 92.00 353 TYR A O 1
ATOM 2773 N N . LEU A 1 354 ? -15.307 5.906 2.631 1.00 92.56 354 LEU A N 1
ATOM 2774 C CA . LEU A 1 354 ? -16.619 6.521 2.781 1.00 92.56 354 LEU A CA 1
ATOM 2775 C C . LEU A 1 354 ? -17.201 6.132 4.139 1.00 92.56 354 LEU A C 1
ATOM 2777 O O . LEU A 1 354 ? -17.448 4.954 4.395 1.00 92.56 354 LEU A O 1
ATOM 2781 N N . THR A 1 355 ? -17.418 7.127 4.993 1.00 91.38 355 THR A N 1
ATOM 2782 C CA . THR A 1 355 ? -17.893 6.951 6.366 1.00 91.38 355 THR A CA 1
ATOM 2783 C C . THR A 1 355 ? -19.250 7.623 6.523 1.00 91.38 355 THR A C 1
ATOM 2785 O O . THR A 1 355 ? -19.421 8.791 6.167 1.00 91.38 355 THR A O 1
ATOM 2788 N N . GLY A 1 356 ? -20.224 6.872 7.039 1.00 89.31 356 GLY A N 1
ATOM 2789 C CA . GLY A 1 356 ? -21.563 7.383 7.324 1.00 89.31 356 GLY A CA 1
ATOM 2790 C C . GLY A 1 356 ? -21.598 8.300 8.552 1.00 89.31 356 GLY A C 1
ATOM 2791 O O . GLY A 1 356 ? -20.572 8.494 9.209 1.00 89.31 356 GLY A O 1
ATOM 2792 N N . PRO A 1 357 ? -22.779 8.840 8.885 1.00 90.75 357 PRO A N 1
ATOM 2793 C CA . PRO A 1 357 ? -22.972 9.636 10.087 1.00 90.75 357 PRO A CA 1
ATOM 2794 C C . PRO A 1 357 ? -22.643 8.853 11.350 1.00 90.75 357 PRO A C 1
ATOM 2796 O O . PRO A 1 357 ? -22.924 7.656 11.430 1.00 90.75 357 PRO A O 1
ATOM 2799 N N . SER A 1 358 ? -22.101 9.545 12.352 1.00 89.19 358 SER A N 1
ATOM 2800 C CA . SER A 1 358 ? -21.874 8.931 13.656 1.00 89.19 358 SER A CA 1
ATOM 2801 C C . SER A 1 358 ? -23.176 8.834 14.451 1.00 89.19 358 SER A C 1
ATOM 2803 O O . SER A 1 358 ? -24.093 9.642 14.293 1.00 89.19 358 SER A O 1
ATOM 2805 N N . LEU A 1 359 ? -23.234 7.907 15.403 1.00 87.19 359 LEU A N 1
ATOM 2806 C CA . LEU A 1 359 ? -24.347 7.755 16.335 1.00 87.19 359 LEU A CA 1
ATOM 2807 C C . LEU A 1 359 ? -24.558 9.015 17.192 1.00 87.19 359 LEU A C 1
ATOM 2809 O O . LEU A 1 359 ? -25.657 9.250 17.689 1.00 87.19 359 LEU A O 1
ATOM 2813 N N . ARG A 1 360 ? -23.524 9.855 17.347 1.00 85.19 360 ARG A N 1
ATOM 2814 C CA . ARG A 1 360 ? -23.617 11.153 18.039 1.00 85.19 360 ARG A CA 1
ATOM 2815 C C . ARG A 1 360 ? -24.407 12.187 17.239 1.00 85.19 360 ARG A C 1
ATOM 2817 O O . ARG A 1 360 ? -24.914 13.137 17.823 1.00 85.19 360 ARG A O 1
ATOM 2824 N N . ASP A 1 361 ? -24.517 12.002 15.928 1.00 84.31 361 ASP A N 1
ATOM 2825 C CA . ASP A 1 361 ? -25.243 12.891 15.023 1.00 84.31 361 ASP A CA 1
ATOM 2826 C C . ASP A 1 361 ? -26.710 12.479 14.842 1.00 84.31 361 ASP A C 1
ATOM 2828 O O . ASP A 1 361 ? -27.431 13.137 14.098 1.00 84.31 361 ASP A O 1
ATOM 2832 N N . LYS A 1 362 ? -27.171 11.421 15.529 1.00 77.69 362 LYS A N 1
ATOM 2833 C CA . LYS A 1 362 ? -28.526 10.863 15.390 1.00 77.69 362 LYS A CA 1
ATOM 2834 C C . LYS A 1 362 ? -29.636 11.906 15.566 1.00 77.69 362 LYS A C 1
ATOM 2836 O O . LYS A 1 362 ? -30.634 11.845 14.856 1.00 77.69 362 LYS A O 1
ATOM 2841 N N . ASP A 1 363 ? -29.447 12.857 16.480 1.00 81.00 363 ASP A N 1
ATOM 2842 C CA . ASP A 1 363 ? -30.449 13.876 16.820 1.00 81.00 363 ASP A CA 1
ATOM 2843 C C . ASP A 1 363 ? -30.333 15.153 15.966 1.00 81.00 363 ASP A C 1
ATOM 2845 O O . ASP A 1 363 ? -31.106 16.099 16.134 1.00 81.00 363 ASP A O 1
ATOM 2849 N N . LYS A 1 364 ? -29.363 15.222 15.045 1.00 86.62 364 LYS A N 1
ATOM 2850 C CA . LYS A 1 364 ? -29.210 16.370 14.146 1.00 86.62 364 LYS A CA 1
ATOM 2851 C C . LYS A 1 364 ? -30.209 16.282 12.995 1.00 86.62 364 LYS A C 1
ATOM 2853 O O . LYS A 1 364 ? -30.428 15.221 12.420 1.00 86.62 364 LYS A O 1
ATOM 2858 N N . ASN A 1 365 ? -30.751 17.433 12.594 1.00 87.88 365 ASN A N 1
ATOM 2859 C CA . ASN A 1 365 ? -31.638 17.520 11.429 1.00 87.88 365 ASN A CA 1
ATOM 2860 C C . ASN A 1 365 ? -30.913 17.157 10.117 1.00 87.88 365 ASN A C 1
ATOM 2862 O O . ASN A 1 365 ? -31.481 16.498 9.247 1.00 87.88 365 ASN A O 1
ATOM 2866 N N . ASN A 1 366 ? -29.635 17.542 10.011 1.00 90.62 366 ASN A N 1
ATOM 2867 C CA . ASN A 1 366 ? -28.747 17.135 8.927 1.00 90.62 366 ASN A CA 1
ATOM 2868 C C . ASN A 1 366 ? -27.577 16.325 9.489 1.00 90.62 366 ASN A C 1
ATOM 2870 O O . ASN A 1 366 ? -26.943 16.727 10.468 1.00 90.62 366 ASN A O 1
ATOM 2874 N N . VAL A 1 367 ? -27.288 15.205 8.840 1.00 91.50 367 VAL A N 1
ATOM 2875 C CA . VAL A 1 367 ? -26.263 14.241 9.219 1.00 91.50 367 VAL A CA 1
ATOM 2876 C C . VAL A 1 367 ? -25.086 14.297 8.236 1.00 91.50 367 VAL A C 1
ATOM 2878 O O . VAL A 1 367 ? -25.310 14.348 7.024 1.00 91.50 367 VAL A O 1
ATOM 2881 N N . PRO A 1 368 ? -23.831 14.311 8.719 1.00 93.12 368 PRO A N 1
ATOM 2882 C CA . PRO A 1 368 ? -22.667 14.387 7.845 1.00 93.12 368 PRO A CA 1
ATOM 2883 C C . PRO A 1 368 ? -22.290 13.007 7.290 1.00 93.12 368 PRO A C 1
ATOM 2885 O O . PRO A 1 368 ? -22.189 12.035 8.036 1.00 93.12 368 PRO A O 1
ATOM 2888 N N . VAL A 1 369 ? -22.017 12.924 5.988 1.00 93.38 369 VAL A N 1
ATOM 2889 C CA . VAL A 1 369 ? -21.362 11.774 5.345 1.00 93.38 369 VAL A CA 1
ATOM 2890 C C . VAL A 1 369 ? -19.981 12.223 4.884 1.00 93.38 369 VAL A C 1
ATOM 2892 O O . VAL A 1 369 ? -19.858 13.225 4.186 1.00 93.38 369 VAL A O 1
ATOM 2895 N N . THR A 1 370 ? -18.929 11.505 5.271 1.00 94.25 370 THR A N 1
ATOM 2896 C CA . THR A 1 370 ? -17.543 11.899 4.975 1.00 94.25 370 THR A CA 1
ATOM 2897 C C . THR A 1 370 ? -16.934 10.993 3.916 1.00 94.25 370 THR A C 1
ATOM 2899 O O . THR A 1 370 ? -16.911 9.777 4.081 1.00 94.25 370 THR A O 1
ATOM 2902 N N . CYS A 1 371 ? -16.386 11.586 2.859 1.00 94.31 371 CYS A N 1
ATOM 2903 C CA . CYS A 1 371 ? -15.545 10.917 1.877 1.00 94.31 371 CYS A CA 1
ATOM 2904 C C . CYS A 1 371 ? -14.098 11.383 2.045 1.00 94.31 371 CYS A C 1
ATOM 2906 O O . CYS A 1 371 ? -13.785 12.563 1.876 1.00 94.31 371 CYS A O 1
ATOM 2908 N N . LEU A 1 372 ? -13.219 10.450 2.386 1.00 93.12 372 LEU A N 1
ATOM 2909 C CA . LEU A 1 372 ? -11.783 10.657 2.471 1.00 93.12 372 LEU A CA 1
ATOM 2910 C C . LEU A 1 372 ? -11.119 9.937 1.298 1.00 93.12 372 LEU A C 1
ATOM 2912 O O . LEU A 1 372 ? -11.150 8.711 1.216 1.00 93.12 372 LEU A O 1
ATOM 2916 N N . VAL A 1 373 ? -10.512 10.702 0.399 1.00 90.88 373 VAL A N 1
ATOM 2917 C CA . VAL A 1 373 ? -9.735 10.181 -0.726 1.00 90.88 373 VAL A CA 1
ATOM 2918 C C . VAL A 1 373 ? -8.265 10.272 -0.350 1.00 90.88 373 VAL A C 1
ATOM 2920 O O . VAL A 1 373 ? -7.807 11.349 0.019 1.00 90.88 373 VAL A O 1
ATOM 2923 N N . VAL A 1 374 ? -7.530 9.164 -0.422 1.00 88.44 374 VAL A N 1
ATOM 2924 C CA . VAL A 1 374 ? -6.094 9.119 -0.096 1.00 88.44 374 VAL A CA 1
ATOM 2925 C C . VAL A 1 374 ? -5.333 8.564 -1.284 1.00 88.44 374 VAL A C 1
ATOM 2927 O O . VAL A 1 374 ? -5.671 7.491 -1.779 1.00 88.44 374 VAL A O 1
ATOM 2930 N N . GLY A 1 375 ? -4.308 9.274 -1.747 1.00 80.25 375 GLY A N 1
ATOM 2931 C CA . GLY A 1 375 ? -3.554 8.857 -2.921 1.00 80.25 375 GLY A CA 1
ATOM 2932 C C . GLY A 1 375 ? -2.404 9.774 -3.304 1.00 80.25 375 GLY A C 1
ATOM 2933 O O . GLY A 1 375 ? -2.150 10.786 -2.660 1.00 80.25 375 GLY A O 1
ATOM 2934 N N . PHE A 1 376 ? -1.690 9.430 -4.372 1.00 73.94 376 PHE A N 1
ATOM 2935 C CA . PHE A 1 376 ? -0.614 10.274 -4.898 1.00 73.94 376 PHE A CA 1
ATOM 2936 C C . PHE A 1 376 ? -1.163 11.312 -5.879 1.00 73.94 376 PHE A C 1
ATOM 2938 O O . PHE A 1 376 ? -1.861 10.954 -6.825 1.00 73.94 376 PHE A O 1
ATOM 2945 N N . ASN A 1 377 ? -0.799 12.582 -5.676 1.00 70.88 377 ASN A N 1
ATOM 2946 C CA . ASN A 1 377 ? -1.157 13.699 -6.555 1.00 70.88 377 ASN A CA 1
ATOM 2947 C C . ASN A 1 377 ? -2.673 13.819 -6.819 1.00 70.88 377 ASN A C 1
ATOM 2949 O O . ASN A 1 377 ? -3.130 13.841 -7.962 1.00 70.88 377 ASN A O 1
ATOM 2953 N N . ILE A 1 378 ? -3.457 13.844 -5.737 1.00 76.06 378 ILE A N 1
ATOM 2954 C CA . ILE A 1 378 ? -4.927 13.859 -5.786 1.00 76.06 378 ILE A CA 1
ATOM 2955 C C . ILE A 1 378 ? -5.540 15.239 -5.505 1.00 76.06 378 ILE A C 1
ATOM 2957 O O . ILE A 1 378 ? -6.759 15.374 -5.543 1.00 76.06 378 ILE A O 1
ATOM 2961 N N . SER A 1 379 ? -4.723 16.264 -5.246 1.00 71.12 379 SER A N 1
ATOM 2962 C CA . SER A 1 379 ? -5.185 17.619 -4.899 1.00 71.12 379 SER A CA 1
ATOM 2963 C C . SER A 1 379 ? -6.089 18.275 -5.947 1.00 71.12 379 SER A C 1
ATOM 2965 O O . SER A 1 379 ? -6.952 19.070 -5.587 1.00 71.12 379 SER A O 1
ATOM 2967 N N . ASP A 1 380 ? -5.915 17.927 -7.224 1.00 70.00 380 ASP A N 1
ATOM 2968 C CA . ASP A 1 380 ? -6.683 18.490 -8.342 1.00 70.00 380 ASP A CA 1
ATOM 2969 C C . ASP A 1 380 ? -7.837 17.568 -8.804 1.00 70.00 380 ASP A C 1
ATOM 2971 O O . ASP A 1 380 ? -8.508 17.865 -9.796 1.00 70.00 380 ASP A O 1
ATOM 2975 N N . LEU A 1 381 ? -8.077 16.434 -8.124 1.00 75.81 381 LEU A N 1
ATOM 2976 C CA . LEU A 1 381 ? -9.138 15.493 -8.498 1.00 75.81 381 LEU A CA 1
ATOM 2977 C C . LEU A 1 381 ? -10.504 15.949 -7.954 1.00 75.81 381 LEU A C 1
ATOM 2979 O O . LEU A 1 381 ? -10.661 16.096 -6.740 1.00 75.81 381 LEU A O 1
ATOM 2983 N N . PRO A 1 382 ? -11.531 16.123 -8.811 1.00 80.50 382 PRO A N 1
ATOM 2984 C CA . PRO A 1 382 ? -12.863 16.487 -8.351 1.00 80.50 382 PRO A CA 1
ATOM 2985 C C . PRO A 1 382 ? -13.532 15.304 -7.642 1.00 80.50 382 PRO A C 1
ATOM 2987 O O . PRO A 1 382 ? -13.676 14.222 -8.218 1.00 80.50 382 PRO A O 1
ATOM 2990 N N . VAL A 1 383 ? -13.979 15.533 -6.406 1.00 88.38 383 VAL A N 1
ATOM 2991 C CA . VAL A 1 383 ? -14.807 14.591 -5.644 1.00 88.38 383 VAL A CA 1
ATOM 2992 C C . VAL A 1 383 ? -16.270 14.803 -6.026 1.00 88.38 383 VAL A C 1
ATOM 2994 O O . VAL A 1 383 ? -16.839 15.864 -5.771 1.00 88.38 383 VAL A O 1
ATOM 2997 N N . ILE A 1 384 ? -16.876 13.801 -6.658 1.00 89.50 384 ILE A N 1
ATOM 2998 C CA . ILE A 1 384 ? -18.258 13.836 -7.139 1.00 89.50 384 ILE A CA 1
ATOM 2999 C C . ILE A 1 384 ? -19.131 13.044 -6.169 1.00 89.50 384 ILE A C 1
ATOM 3001 O O . ILE A 1 384 ? -18.865 11.876 -5.891 1.00 89.50 384 ILE A O 1
ATOM 3005 N N . TRP A 1 385 ? -20.205 13.660 -5.689 1.00 93.25 385 TRP A N 1
ATOM 3006 C CA . TRP A 1 385 ? -21.180 13.015 -4.816 1.00 93.25 385 TRP A CA 1
ATOM 3007 C C . TRP A 1 385 ? -22.460 12.693 -5.573 1.00 93.25 385 TRP A C 1
ATOM 3009 O O . TRP A 1 385 ? -22.938 13.512 -6.362 1.00 93.25 385 TRP A O 1
ATOM 3019 N N . LYS A 1 386 ? -23.035 11.517 -5.309 1.00 92.81 386 LYS A N 1
ATOM 3020 C CA . LYS A 1 386 ? -24.386 11.170 -5.761 1.00 92.81 386 LYS A CA 1
ATOM 3021 C C . LYS A 1 386 ? -25.236 10.644 -4.615 1.00 92.81 386 LYS A C 1
ATOM 3023 O O . LYS A 1 386 ? -24.744 9.877 -3.788 1.00 92.81 386 LYS A O 1
ATOM 3028 N N . VAL A 1 387 ? -26.510 11.019 -4.599 1.00 92.31 387 VAL A N 1
ATOM 3029 C CA . VAL A 1 387 ? -27.519 10.548 -3.641 1.00 92.31 387 VAL A CA 1
ATOM 3030 C C . VAL A 1 387 ? -28.674 9.950 -4.437 1.00 92.31 387 VAL A C 1
ATOM 3032 O O . VAL A 1 387 ? -29.223 10.600 -5.318 1.00 92.31 387 VAL A O 1
ATOM 3035 N N . GLY A 1 388 ? -29.005 8.679 -4.199 1.00 87.12 388 GLY A N 1
ATOM 3036 C CA . GLY A 1 388 ? -30.025 7.970 -4.984 1.00 87.12 388 GLY A CA 1
ATOM 3037 C C . GLY A 1 388 ? -29.686 7.832 -6.477 1.00 87.12 388 GLY A C 1
ATOM 3038 O O . GLY A 1 388 ? -30.576 7.585 -7.284 1.00 87.12 388 GLY A O 1
ATOM 3039 N N . GLY A 1 389 ? -28.411 7.999 -6.849 1.00 83.50 389 GLY A N 1
ATOM 3040 C CA . GLY A 1 389 ? -27.927 7.972 -8.234 1.00 83.50 389 GLY A CA 1
ATOM 3041 C C . GLY A 1 389 ? -27.824 9.341 -8.918 1.00 83.50 389 GLY A C 1
ATOM 3042 O O . GLY A 1 389 ? -27.168 9.434 -9.956 1.00 83.50 389 GLY A O 1
ATOM 3043 N N . GLU A 1 390 ? -28.381 10.406 -8.334 1.00 88.31 390 GLU A N 1
ATOM 3044 C CA . GLU A 1 390 ? -28.305 11.766 -8.882 1.00 88.31 390 GLU A CA 1
ATOM 3045 C C . GLU A 1 390 ? -27.130 12.552 -8.296 1.00 88.31 390 GLU A C 1
ATOM 3047 O O . GLU A 1 390 ? -26.844 12.457 -7.105 1.00 88.31 390 GLU A O 1
ATOM 3052 N N . VAL A 1 391 ? -26.436 13.333 -9.133 1.00 89.44 391 VAL A N 1
ATOM 3053 C CA . VAL A 1 391 ? -25.291 14.156 -8.709 1.00 89.44 391 VAL A CA 1
ATOM 3054 C C . VAL A 1 391 ? -25.778 15.312 -7.837 1.00 89.44 391 VAL A C 1
ATOM 3056 O O . VAL A 1 391 ? -26.668 16.056 -8.238 1.00 89.44 391 VAL A O 1
ATOM 3059 N N . THR A 1 392 ? -25.170 15.499 -6.665 1.00 88.06 392 THR A N 1
ATOM 3060 C CA . THR A 1 392 ? -25.538 16.560 -5.716 1.00 88.06 392 THR A CA 1
ATOM 3061 C C . THR A 1 392 ? -24.345 17.467 -5.433 1.00 88.06 392 THR A C 1
ATOM 3063 O O . THR A 1 392 ? -23.254 16.984 -5.140 1.00 88.06 392 THR A O 1
ATOM 3066 N N . SER A 1 393 ? -24.563 18.784 -5.502 1.00 81.69 393 SER A N 1
ATOM 3067 C CA . SER A 1 393 ? -23.591 19.824 -5.119 1.00 81.69 393 SER A CA 1
ATOM 3068 C C . SER A 1 393 ? -23.989 20.601 -3.851 1.00 81.69 393 SER A C 1
ATOM 3070 O O . SER A 1 393 ? -23.212 21.412 -3.352 1.00 81.69 393 SER A O 1
ATOM 3072 N N . GLU A 1 394 ? -25.199 20.385 -3.332 1.00 83.06 394 GLU A N 1
ATOM 3073 C CA . GLU A 1 394 ? -25.725 21.073 -2.149 1.00 83.06 394 GLU A CA 1
ATOM 3074 C C . GLU A 1 394 ? -25.175 20.478 -0.844 1.00 83.06 394 GLU A C 1
ATOM 3076 O O . GLU A 1 394 ? -24.965 19.272 -0.738 1.00 83.06 394 GLU A O 1
ATOM 3081 N N . GLY A 1 395 ? -24.939 21.324 0.166 1.00 81.56 395 GLY A N 1
ATOM 3082 C CA . GLY A 1 395 ? -24.486 20.879 1.493 1.00 81.56 395 GLY A CA 1
ATOM 3083 C C . GLY A 1 395 ? -23.047 20.347 1.545 1.00 81.56 395 GLY A C 1
ATOM 3084 O O . GLY A 1 395 ? -22.676 19.704 2.526 1.00 81.56 395 GLY A O 1
ATOM 3085 N N . LEU A 1 396 ? -22.242 20.603 0.510 1.00 88.81 396 LEU A N 1
ATOM 3086 C CA . LEU A 1 396 ? -20.874 20.105 0.378 1.00 88.81 396 LEU A CA 1
ATOM 3087 C C . LEU A 1 396 ? -19.834 21.022 1.011 1.00 88.81 396 LEU A C 1
ATOM 3089 O O . LEU A 1 396 ? -19.751 22.209 0.703 1.00 88.81 396 LEU A O 1
ATOM 3093 N N . THR A 1 397 ? -18.982 20.432 1.842 1.00 89.12 397 THR A N 1
ATOM 3094 C CA . THR A 1 397 ? -17.821 21.086 2.447 1.00 89.12 397 THR A CA 1
ATOM 3095 C C . THR A 1 397 ? -16.576 20.265 2.132 1.00 89.12 397 THR A C 1
ATOM 3097 O O . THR A 1 397 ? -16.421 19.157 2.633 1.00 89.12 397 THR A O 1
ATOM 3100 N N . THR A 1 398 ? -15.676 20.788 1.296 1.00 85.50 398 THR A N 1
ATOM 3101 C CA . THR A 1 398 ? -14.401 20.117 0.983 1.00 85.50 398 THR A CA 1
ATOM 3102 C C . THR A 1 398 ? -13.255 20.851 1.661 1.00 85.50 398 THR A C 1
ATOM 3104 O O . THR A 1 398 ? -13.095 22.058 1.489 1.00 85.50 398 THR A O 1
ATOM 3107 N N . LEU A 1 399 ? -12.485 20.120 2.462 1.00 85.75 399 LEU A N 1
ATOM 3108 C CA . LEU A 1 399 ? -11.305 20.632 3.146 1.00 85.75 399 LEU A CA 1
ATOM 3109 C C . LEU A 1 399 ? -10.111 20.686 2.182 1.00 85.75 399 LEU A C 1
ATOM 3111 O O . LEU A 1 399 ? -10.049 19.887 1.242 1.00 85.75 399 LEU A O 1
ATOM 3115 N N . PRO A 1 400 ? -9.156 21.609 2.402 1.00 84.31 400 PRO A N 1
ATOM 3116 C CA . PRO A 1 400 ? -7.947 21.672 1.592 1.00 84.31 400 PRO A CA 1
ATOM 3117 C C . PRO A 1 400 ? -7.169 20.343 1.657 1.00 84.31 400 PRO A C 1
ATOM 3119 O O . PRO A 1 400 ? -7.160 19.706 2.716 1.00 84.31 400 PRO A O 1
ATOM 3122 N N . PRO A 1 401 ? -6.508 19.925 0.559 1.00 85.88 401 PRO A N 1
ATOM 3123 C CA . PRO A 1 401 ? -5.684 18.721 0.548 1.00 85.88 401 PRO A CA 1
ATOM 3124 C C . PRO A 1 401 ? -4.584 18.779 1.615 1.00 85.88 401 PRO A C 1
ATOM 3126 O O . PRO A 1 401 ? -3.924 19.808 1.767 1.00 85.88 401 PRO A O 1
ATOM 3129 N N . SER A 1 402 ? -4.365 17.675 2.330 1.00 86.94 402 SER A N 1
ATOM 3130 C CA . SER A 1 402 ? -3.283 17.536 3.311 1.00 86.94 402 SER A CA 1
ATOM 3131 C C . SER A 1 402 ? -2.217 16.564 2.815 1.00 86.94 402 SER A C 1
ATOM 3133 O O . SER A 1 402 ? -2.547 15.506 2.282 1.00 86.94 402 SER A O 1
ATOM 3135 N N . GLU A 1 403 ? -0.944 16.890 3.025 1.00 85.81 403 GLU A N 1
ATOM 3136 C CA . GLU A 1 403 ? 0.171 15.977 2.756 1.00 85.81 403 GLU A CA 1
ATOM 3137 C C . GLU A 1 403 ? 0.415 15.060 3.959 1.00 85.81 403 GLU A C 1
ATOM 3139 O O . GLU A 1 403 ? 0.390 15.503 5.106 1.00 85.81 403 GLU A O 1
ATOM 3144 N N . ASN A 1 404 ? 0.628 13.774 3.684 1.00 83.56 404 ASN A N 1
ATOM 3145 C CA . ASN A 1 404 ? 0.916 12.746 4.676 1.00 83.56 404 ASN A CA 1
ATOM 3146 C C . ASN A 1 404 ? 2.428 12.449 4.692 1.00 83.56 404 ASN A C 1
ATOM 3148 O O . ASN A 1 404 ? 3.090 12.525 3.657 1.00 83.56 404 ASN A O 1
ATOM 3152 N N . ASP A 1 405 ? 2.964 11.999 5.831 1.00 78.19 405 ASP A N 1
ATOM 3153 C CA . ASP A 1 405 ? 4.406 11.726 6.011 1.00 78.19 405 ASP A CA 1
ATOM 3154 C C . ASP A 1 405 ? 4.980 10.682 5.034 1.00 78.19 405 ASP A C 1
ATOM 3156 O O . ASP A 1 405 ? 6.176 10.659 4.751 1.00 78.19 405 ASP A O 1
ATOM 3160 N N . ASN A 1 406 ? 4.126 9.811 4.490 1.00 74.00 406 ASN A N 1
ATOM 3161 C CA . ASN A 1 406 ? 4.489 8.805 3.489 1.00 74.00 406 ASN A CA 1
ATOM 3162 C C . ASN A 1 406 ? 4.509 9.348 2.041 1.00 74.00 406 ASN A C 1
ATOM 3164 O O . ASN A 1 406 ? 4.630 8.563 1.100 1.00 74.00 406 ASN A O 1
ATOM 3168 N N . GLY A 1 407 ? 4.341 10.661 1.847 1.00 71.00 407 GLY A N 1
ATOM 3169 C CA . GLY A 1 407 ? 4.319 11.323 0.540 1.00 71.00 407 GLY A CA 1
ATOM 3170 C C . GLY A 1 407 ? 2.992 11.219 -0.224 1.00 71.00 407 GLY A C 1
ATOM 3171 O O . GLY A 1 407 ? 2.910 11.685 -1.361 1.00 71.00 407 GLY A O 1
ATOM 3172 N N . THR A 1 408 ? 1.950 10.617 0.361 1.00 81.50 408 THR A N 1
ATOM 3173 C CA . THR A 1 408 ? 0.587 10.654 -0.202 1.00 81.50 408 THR A CA 1
ATOM 3174 C C . THR A 1 408 ? -0.141 11.939 0.198 1.00 81.50 408 THR A C 1
ATOM 3176 O O . THR A 1 408 ? 0.232 12.612 1.154 1.00 81.50 408 THR A O 1
ATOM 3179 N N . GLN A 1 409 ? -1.196 12.281 -0.531 1.00 85.88 409 GLN A N 1
ATOM 3180 C CA . GLN A 1 409 ? -2.114 13.372 -0.225 1.00 85.88 409 GLN A CA 1
ATOM 3181 C C . GLN A 1 409 ? -3.466 12.803 0.207 1.00 85.88 409 GLN A C 1
ATOM 3183 O O . GLN A 1 409 ? -3.873 11.732 -0.246 1.00 85.88 409 GLN A O 1
ATOM 3188 N N . SER A 1 410 ? -4.169 13.540 1.060 1.00 90.50 410 SER A N 1
ATOM 3189 C CA . SER A 1 410 ? -5.526 13.229 1.498 1.00 90.50 410 SER A CA 1
ATOM 3190 C C . SER A 1 410 ? -6.452 14.399 1.189 1.00 90.50 410 SER A C 1
ATOM 3192 O O . SER A 1 410 ? -6.155 15.539 1.542 1.00 90.50 410 SER A O 1
ATOM 3194 N N . VAL A 1 411 ? -7.594 14.125 0.566 1.00 90.94 411 VAL A N 1
ATOM 3195 C CA . VAL A 1 411 ? -8.666 15.099 0.333 1.00 90.94 411 VAL A CA 1
ATOM 3196 C C . VAL A 1 411 ? -9.897 14.629 1.089 1.00 90.94 411 VAL A C 1
ATOM 3198 O O . VAL A 1 411 ? -10.388 13.522 0.867 1.00 90.94 411 VAL A O 1
ATOM 3201 N N . ARG A 1 412 ? -10.401 15.470 1.994 1.00 93.06 412 ARG A N 1
ATOM 3202 C CA . ARG A 1 412 ? -11.603 15.183 2.779 1.00 93.06 412 ARG A CA 1
ATOM 3203 C C . ARG A 1 412 ? -12.756 16.060 2.306 1.00 93.06 412 ARG A C 1
ATOM 3205 O O . ARG A 1 412 ? -12.679 17.282 2.383 1.00 93.06 412 ARG A O 1
ATOM 3212 N N . SER A 1 413 ? -13.833 15.423 1.863 1.00 93.88 413 SER A N 1
ATOM 3213 C CA . SER A 1 413 ? -15.095 16.059 1.488 1.00 93.88 413 SER A CA 1
ATOM 3214 C C . SER A 1 413 ? -16.205 15.565 2.412 1.00 93.88 413 SER A C 1
ATOM 3216 O O . SER A 1 413 ? -16.258 14.381 2.742 1.00 93.88 413 SER A O 1
ATOM 3218 N N . GLU A 1 414 ? -17.073 16.460 2.862 1.00 93.56 414 GLU A N 1
ATOM 3219 C CA . GLU A 1 414 ? -18.174 16.169 3.776 1.00 93.56 414 GLU A CA 1
ATOM 3220 C C . GLU A 1 414 ? -19.492 16.659 3.168 1.00 93.56 414 GLU A C 1
ATOM 3222 O O . GLU A 1 414 ? -19.610 17.818 2.764 1.00 93.56 414 GLU A O 1
ATOM 3227 N N . LEU A 1 415 ? -20.471 15.760 3.080 1.00 93.94 415 LEU A N 1
ATOM 3228 C CA . LEU A 1 415 ? -21.813 16.016 2.570 1.00 93.94 415 LEU A CA 1
ATOM 3229 C C . LEU A 1 415 ? -22.792 16.120 3.745 1.00 93.94 415 LEU A C 1
ATOM 3231 O O . LEU A 1 415 ? -23.001 15.150 4.472 1.00 93.94 415 LEU A O 1
ATOM 3235 N N . SER A 1 416 ? -23.416 17.285 3.908 1.00 93.00 416 SER A N 1
ATOM 3236 C CA . SER A 1 416 ? -24.501 17.508 4.867 1.00 93.00 416 SER A CA 1
ATOM 3237 C C . SER A 1 416 ? -25.828 17.035 4.269 1.00 93.00 416 SER A C 1
ATOM 3239 O O . SER A 1 416 ? -26.407 17.705 3.416 1.00 93.00 416 SER A O 1
ATOM 3241 N N . LEU A 1 417 ? -26.300 15.861 4.694 1.00 91.88 417 LEU A N 1
ATOM 3242 C CA . LEU A 1 417 ? -27.498 15.205 4.166 1.00 91.88 417 LEU A CA 1
ATOM 3243 C C . LEU A 1 417 ? -28.675 15.354 5.140 1.00 91.88 417 LEU A C 1
ATOM 3245 O O . LEU A 1 417 ? -28.482 15.254 6.348 1.00 91.88 417 LEU A O 1
ATOM 3249 N N . GLN A 1 418 ? -29.908 15.533 4.655 1.00 91.50 418 GLN A N 1
ATOM 3250 C CA . GLN A 1 418 ? -31.079 15.502 5.543 1.00 91.50 418 GLN A CA 1
ATOM 3251 C C . GLN A 1 418 ? -31.212 14.140 6.236 1.00 91.50 418 GLN A C 1
ATOM 3253 O O . GLN A 1 418 ? -31.098 13.087 5.600 1.00 91.50 418 GLN A O 1
ATOM 3258 N N . ALA A 1 419 ? -31.507 14.155 7.539 1.00 89.62 419 ALA A N 1
ATOM 3259 C CA . ALA A 1 419 ? -31.645 12.937 8.327 1.00 89.62 419 ALA A CA 1
ATOM 3260 C C . ALA A 1 419 ? -32.723 12.005 7.751 1.00 89.62 419 ALA A C 1
ATOM 3262 O O . ALA A 1 419 ? -32.489 10.801 7.660 1.00 89.62 419 ALA A O 1
ATOM 3263 N N . SER A 1 420 ? -33.857 12.540 7.290 1.00 89.81 420 SER A N 1
ATOM 3264 C CA . SER A 1 420 ? -34.940 11.774 6.650 1.00 89.81 420 SER A CA 1
ATOM 3265 C C . SER A 1 420 ? -34.451 10.936 5.462 1.00 89.81 420 SER A C 1
ATOM 3267 O O . SER A 1 420 ? -34.794 9.759 5.366 1.00 89.81 420 SER A O 1
ATOM 3269 N N . THR A 1 421 ? -33.592 11.497 4.609 1.00 90.06 421 THR A N 1
ATOM 3270 C CA . THR A 1 421 ? -33.023 10.821 3.434 1.00 90.06 421 THR A CA 1
ATOM 3271 C C . THR A 1 421 ? -32.096 9.670 3.828 1.00 90.06 421 THR A C 1
ATOM 3273 O O . THR A 1 421 ? -32.209 8.570 3.287 1.00 90.06 421 THR A O 1
ATOM 3276 N N . TRP A 1 422 ? -31.220 9.880 4.819 1.00 90.00 422 TRP A N 1
ATOM 3277 C CA . TRP A 1 422 ? -30.345 8.821 5.343 1.00 90.00 422 TRP A CA 1
ATOM 3278 C C . TRP A 1 422 ? -31.140 7.693 6.016 1.00 90.00 422 TRP A C 1
ATOM 3280 O O . TRP A 1 422 ? -30.912 6.511 5.758 1.00 90.00 422 TRP A O 1
ATOM 3290 N N . HIS A 1 423 ? -32.125 8.053 6.845 1.00 86.62 423 HIS A N 1
ATOM 3291 C CA . HIS A 1 423 ? -33.017 7.103 7.516 1.00 86.62 423 HIS A CA 1
ATOM 3292 C C . HIS A 1 423 ? -33.942 6.371 6.529 1.00 86.62 423 HIS A C 1
ATOM 3294 O O . HIS A 1 423 ? -34.344 5.241 6.793 1.00 86.62 423 HIS A O 1
ATOM 3300 N N . GLY A 1 424 ? -34.215 6.975 5.370 1.00 87.69 424 GLY A N 1
ATOM 3301 C CA . GLY A 1 424 ? -34.903 6.373 4.229 1.00 87.69 424 GLY A CA 1
ATOM 3302 C C . GLY A 1 424 ? -34.066 5.367 3.430 1.00 87.69 424 GLY A C 1
ATOM 3303 O O . GLY A 1 424 ? -34.558 4.848 2.434 1.00 87.69 424 GLY A O 1
ATOM 3304 N N . HIS A 1 425 ? -32.839 5.049 3.866 1.00 89.38 425 HIS A N 1
ATOM 3305 C CA . HIS A 1 425 ? -31.918 4.107 3.212 1.00 89.38 425 HIS A CA 1
ATOM 3306 C C . HIS A 1 425 ? -31.475 4.540 1.808 1.00 89.38 425 HIS A C 1
ATOM 3308 O O . HIS A 1 425 ? -31.172 3.692 0.965 1.00 89.38 425 HIS A O 1
ATOM 3314 N N . ALA A 1 426 ? -31.422 5.850 1.553 1.00 90.44 426 ALA A N 1
ATOM 3315 C CA . ALA A 1 426 ? -30.858 6.363 0.314 1.00 90.44 426 ALA A CA 1
ATOM 3316 C C . ALA A 1 426 ? -29.390 5.924 0.167 1.00 90.44 426 ALA A C 1
ATOM 3318 O O . ALA A 1 426 ? -28.604 6.001 1.115 1.00 90.44 426 ALA A O 1
ATOM 3319 N N . GLU A 1 427 ? -29.023 5.465 -1.029 1.00 93.12 427 GLU A N 1
ATOM 3320 C CA . GLU A 1 427 ? -27.637 5.147 -1.363 1.00 93.12 427 GLU A CA 1
ATOM 3321 C C . GLU A 1 427 ? -26.869 6.442 -1.632 1.00 93.12 427 GLU A C 1
ATOM 3323 O O . GLU A 1 427 ? -27.269 7.250 -2.472 1.00 93.12 427 GLU A O 1
ATOM 3328 N N . VAL A 1 428 ? -25.761 6.630 -0.922 1.00 94.44 428 VAL A N 1
ATOM 3329 C CA . VAL A 1 428 ? -24.839 7.748 -1.103 1.00 94.44 428 VAL A CA 1
ATOM 3330 C C . VAL A 1 428 ? -23.552 7.202 -1.698 1.00 94.44 428 VAL A C 1
ATOM 3332 O O . VAL A 1 428 ? -22.972 6.253 -1.169 1.00 94.44 428 VAL A O 1
ATOM 3335 N N . SER A 1 429 ? -23.079 7.799 -2.787 1.00 93.81 429 SER A N 1
ATOM 3336 C CA . SER A 1 429 ? -21.825 7.407 -3.421 1.00 93.81 429 SER A CA 1
ATOM 3337 C C . SER A 1 429 ? -20.866 8.575 -3.561 1.00 93.81 429 SER A C 1
ATOM 3339 O O . SER A 1 429 ? -21.264 9.662 -3.978 1.00 93.81 429 SER A O 1
ATOM 3341 N N . CYS A 1 430 ? -19.598 8.309 -3.273 1.00 93.44 430 CYS A N 1
ATOM 3342 C CA . CYS A 1 430 ? -18.488 9.205 -3.552 1.00 93.44 430 CYS A CA 1
ATOM 3343 C C . CYS A 1 430 ? -17.678 8.634 -4.718 1.00 93.44 430 CYS A C 1
ATOM 3345 O O . CYS A 1 430 ? -17.237 7.481 -4.660 1.00 93.44 430 CYS A O 1
ATOM 3347 N N . GLU A 1 431 ? -17.508 9.429 -5.770 1.00 90.56 431 GLU A N 1
ATOM 3348 C CA . GLU A 1 431 ? -16.812 9.059 -6.996 1.00 90.56 431 GLU A CA 1
ATOM 3349 C C . GLU A 1 431 ? -15.653 10.021 -7.264 1.00 90.56 431 GLU A C 1
ATOM 3351 O O . GLU A 1 431 ? -15.825 11.239 -7.252 1.00 90.56 431 GLU A O 1
ATOM 3356 N N . VAL A 1 432 ? -14.474 9.479 -7.565 1.00 86.69 432 VAL A N 1
ATOM 3357 C CA . VAL A 1 432 ? -13.360 10.252 -8.125 1.00 86.69 432 VAL A CA 1
ATOM 3358 C C . VAL A 1 432 ? -12.972 9.691 -9.480 1.00 86.69 432 VAL A C 1
ATOM 3360 O O . VAL A 1 432 ? -12.787 8.485 -9.666 1.00 86.69 432 VAL A O 1
ATOM 3363 N N . ARG A 1 433 ? -12.834 10.591 -10.454 1.00 74.81 433 ARG A N 1
ATOM 3364 C CA . ARG A 1 433 ? -12.393 10.239 -11.800 1.00 74.81 433 ARG A CA 1
ATOM 3365 C C . ARG A 1 433 ? -10.916 10.561 -11.952 1.00 74.81 433 ARG A C 1
ATOM 3367 O O . ARG A 1 433 ? -10.524 11.722 -11.929 1.00 74.81 433 ARG A O 1
ATOM 3374 N N . ARG A 1 434 ? -10.107 9.518 -12.112 1.00 70.00 434 ARG A N 1
ATOM 3375 C CA . ARG A 1 434 ? -8.660 9.624 -12.327 1.00 70.00 434 ARG A CA 1
ATOM 3376 C C . ARG A 1 434 ? -8.371 9.962 -13.793 1.00 70.00 434 ARG A C 1
ATOM 3378 O O . ARG A 1 434 ? -9.139 9.595 -14.677 1.00 70.00 434 ARG A O 1
ATOM 3385 N N . ALA A 1 435 ? -7.248 10.633 -14.055 1.00 60.78 435 ALA A N 1
ATOM 3386 C CA . ALA A 1 435 ? -6.850 11.017 -15.414 1.00 60.78 435 ALA A CA 1
ATOM 3387 C C . ALA A 1 435 ? -6.559 9.806 -16.329 1.00 60.78 435 ALA A C 1
ATOM 3389 O O . ALA A 1 435 ? -6.730 9.903 -17.541 1.00 60.78 435 ALA A O 1
ATOM 3390 N N . CYS A 1 436 ? -6.145 8.671 -15.749 1.00 63.12 436 CYS A N 1
ATOM 3391 C CA . CYS A 1 436 ? -5.738 7.466 -16.480 1.00 63.12 436 CYS A CA 1
ATOM 3392 C C . CYS A 1 436 ? -6.799 6.354 -16.531 1.00 63.12 436 CYS A C 1
ATOM 3394 O O . CYS A 1 436 ? -6.597 5.367 -17.237 1.00 63.12 436 CYS A O 1
ATOM 3396 N N . ASP A 1 437 ? -7.920 6.493 -15.818 1.00 64.31 437 ASP A N 1
ATOM 3397 C CA . ASP A 1 437 ? -8.956 5.461 -15.761 1.00 64.31 437 ASP A CA 1
ATOM 3398 C C . ASP A 1 437 ? -10.155 5.809 -16.636 1.00 64.31 437 ASP A C 1
ATOM 3400 O O . ASP A 1 437 ? -10.632 6.947 -16.669 1.00 64.31 437 ASP A O 1
ATOM 3404 N N . ARG A 1 438 ? -10.680 4.796 -17.334 1.00 60.12 438 ARG A N 1
ATOM 3405 C CA . ARG A 1 438 ? -11.957 4.926 -18.046 1.00 60.12 438 ARG A CA 1
ATOM 3406 C C . ARG A 1 438 ? -13.128 5.037 -17.073 1.00 60.12 438 ARG A C 1
ATOM 3408 O O . ARG A 1 438 ? -14.021 5.850 -17.315 1.00 60.12 438 ARG A O 1
ATOM 3415 N N . ASP A 1 439 ? -13.076 4.272 -15.986 1.00 66.56 439 ASP A N 1
ATOM 3416 C CA . ASP A 1 439 ? -14.129 4.188 -14.980 1.00 66.56 439 ASP A CA 1
ATOM 3417 C C . ASP A 1 439 ? -13.804 5.065 -13.767 1.00 66.56 439 ASP A C 1
ATOM 3419 O O . ASP A 1 439 ? -12.661 5.144 -13.311 1.00 66.56 439 ASP A O 1
ATOM 3423 N N . ALA A 1 440 ? -14.822 5.743 -13.237 1.00 75.56 440 ALA A N 1
ATOM 3424 C CA . ALA A 1 440 ? -14.684 6.463 -11.980 1.00 75.56 440 ALA A CA 1
ATOM 3425 C C . ALA A 1 440 ? -14.547 5.454 -10.832 1.00 75.56 440 ALA A C 1
ATOM 3427 O O . ALA A 1 440 ? -15.332 4.509 -10.727 1.00 75.56 440 ALA A O 1
ATOM 3428 N N . LEU A 1 441 ? -13.566 5.668 -9.956 1.00 84.94 441 LEU A N 1
ATOM 3429 C CA . LEU A 1 441 ? -13.489 4.918 -8.712 1.00 84.94 441 LEU A CA 1
ATOM 3430 C C . LEU A 1 441 ? -14.632 5.405 -7.823 1.00 84.94 441 LEU A C 1
ATOM 3432 O O . LEU A 1 441 ? -14.709 6.593 -7.520 1.00 84.94 441 LEU A O 1
ATOM 3436 N N . ALA A 1 442 ? -15.516 4.494 -7.430 1.00 88.19 442 ALA A N 1
ATOM 3437 C CA . ALA A 1 442 ? -16.721 4.807 -6.679 1.00 88.19 442 ALA A CA 1
ATOM 3438 C C . ALA A 1 442 ? -16.814 3.941 -5.422 1.00 88.19 442 ALA A C 1
ATOM 3440 O O . ALA A 1 442 ? -16.669 2.718 -5.485 1.00 88.19 442 ALA A O 1
ATOM 3441 N N . ARG A 1 443 ? -17.125 4.559 -4.282 1.00 92.69 443 ARG A N 1
ATOM 3442 C CA . ARG A 1 443 ? -17.575 3.852 -3.074 1.00 92.69 443 ARG A CA 1
ATOM 3443 C C . ARG A 1 443 ? -18.992 4.266 -2.746 1.00 92.69 443 ARG A C 1
ATOM 3445 O O . ARG A 1 443 ? -19.370 5.413 -2.965 1.00 92.69 443 ARG A O 1
ATOM 3452 N N . ARG A 1 444 ? -19.764 3.314 -2.232 1.00 93.38 444 ARG A N 1
ATOM 3453 C CA . ARG A 1 444 ? -21.184 3.471 -1.919 1.00 93.38 444 ARG A CA 1
ATOM 3454 C C . ARG A 1 444 ? -21.415 3.113 -0.464 1.00 93.38 444 ARG A C 1
ATOM 3456 O O . ARG A 1 444 ? -20.795 2.180 0.043 1.00 93.38 444 ARG A O 1
ATOM 3463 N N . ILE A 1 445 ? -22.298 3.854 0.184 1.00 92.06 445 ILE A N 1
ATOM 3464 C CA . ILE A 1 445 ? -22.745 3.589 1.541 1.00 92.06 445 ILE A CA 1
ATOM 3465 C C . ILE A 1 445 ? -24.242 3.869 1.641 1.00 92.06 445 ILE A C 1
ATOM 3467 O O . ILE A 1 445 ? -24.772 4.784 1.014 1.00 92.06 445 ILE A O 1
ATOM 3471 N N . SER A 1 446 ? -24.924 3.085 2.458 1.00 90.50 446 SER A N 1
ATOM 3472 C CA . SER A 1 446 ? -26.296 3.335 2.875 1.00 90.50 446 SER A CA 1
ATOM 3473 C C . SER A 1 446 ? -26.429 2.957 4.341 1.00 90.50 446 SER A C 1
ATOM 3475 O O . SER A 1 446 ? -25.623 2.186 4.871 1.00 90.50 446 SER A O 1
ATOM 3477 N N . LYS A 1 447 ? -27.482 3.447 4.988 1.00 88.00 447 LYS A N 1
ATOM 3478 C CA . LYS A 1 447 ? -27.849 2.982 6.322 1.00 88.00 447 LYS A CA 1
ATOM 3479 C C . LYS A 1 447 ? -28.055 1.458 6.329 1.00 88.00 447 LYS A C 1
ATOM 3481 O O . LYS A 1 447 ? -28.621 0.903 5.382 1.00 88.00 447 LYS A O 1
ATOM 3486 N N . ALA A 1 448 ? -27.571 0.788 7.376 1.00 85.19 448 ALA A N 1
ATOM 3487 C CA . ALA A 1 448 ? -27.711 -0.658 7.528 1.00 85.19 448 ALA A CA 1
ATOM 3488 C C . ALA A 1 448 ? -29.193 -1.042 7.664 1.00 85.19 448 ALA A C 1
ATOM 3490 O O . ALA A 1 448 ? -29.902 -0.479 8.495 1.00 85.19 448 ALA A O 1
ATOM 3491 N N . LYS A 1 449 ? -29.648 -1.999 6.845 1.00 82.38 449 LYS A N 1
ATOM 3492 C CA . LYS A 1 449 ? -31.026 -2.519 6.889 1.00 82.38 449 LYS A CA 1
ATOM 3493 C C . LYS A 1 449 ? -31.207 -3.521 8.028 1.00 82.38 449 LYS A C 1
ATOM 3495 O O . LYS A 1 449 ? -32.144 -3.406 8.811 1.00 82.38 449 LYS A O 1
ATOM 3500 N N . ASP A 1 450 ? -30.264 -4.454 8.141 1.00 83.81 450 ASP A N 1
ATOM 3501 C CA . ASP A 1 450 ? -30.291 -5.521 9.137 1.00 83.81 450 ASP A CA 1
ATOM 3502 C C . ASP A 1 450 ? -29.375 -5.162 10.307 1.00 83.81 450 ASP A C 1
ATOM 3504 O O . ASP A 1 450 ? -28.159 -5.371 10.279 1.00 83.81 450 ASP A O 1
ATOM 3508 N N . MET A 1 451 ? -29.972 -4.570 11.337 1.00 89.25 451 MET A N 1
ATOM 3509 C CA . MET A 1 451 ? -29.270 -4.191 12.558 1.00 89.25 451 MET A CA 1
ATOM 3510 C C . MET A 1 451 ? -29.225 -5.364 13.538 1.00 89.25 451 MET A C 1
ATOM 3512 O O . MET A 1 451 ? -30.239 -6.013 13.787 1.00 89.25 451 MET A O 1
ATOM 3516 N N . GLN A 1 452 ? -28.062 -5.598 14.145 1.00 91.31 452 GLN A N 1
ATOM 3517 C CA . GLN A 1 452 ? -27.874 -6.625 15.170 1.00 91.31 452 GLN A CA 1
ATOM 3518 C C . GLN A 1 452 ? -27.612 -5.985 16.529 1.00 91.31 452 GLN A C 1
ATOM 3520 O O . GLN A 1 452 ? -26.776 -5.086 16.660 1.00 91.31 452 GLN A O 1
ATOM 3525 N N . ARG A 1 453 ? -28.343 -6.447 17.549 1.00 93.62 453 ARG A N 1
ATOM 3526 C CA . ARG A 1 453 ? -28.270 -5.893 18.905 1.00 93.62 453 ARG A CA 1
ATOM 3527 C C . ARG A 1 453 ? -27.017 -6.389 19.640 1.00 93.62 453 ARG A C 1
ATOM 3529 O O . ARG A 1 453 ? -26.799 -7.600 19.674 1.00 93.62 453 ARG A O 1
ATOM 3536 N N . PRO A 1 454 ? -26.223 -5.497 20.271 1.00 95.31 454 PRO A N 1
ATOM 3537 C CA . PRO A 1 454 ? -25.050 -5.903 21.038 1.00 95.31 454 PRO A CA 1
ATOM 3538 C C . PRO A 1 454 ? -25.430 -6.778 22.229 1.00 95.31 454 PRO A C 1
ATOM 3540 O O . PRO A 1 454 ? -26.427 -6.533 22.911 1.00 95.31 454 PRO A O 1
ATOM 3543 N N . ARG A 1 455 ? -24.571 -7.752 22.524 1.00 95.62 455 ARG A N 1
ATOM 3544 C CA . ARG A 1 455 ? -24.539 -8.470 23.799 1.00 95.62 455 ARG A CA 1
ATOM 3545 C C . ARG A 1 455 ? -23.424 -7.882 24.646 1.00 95.62 455 ARG A C 1
ATOM 3547 O O . ARG A 1 455 ? -22.277 -7.875 24.209 1.00 95.62 455 ARG A O 1
ATOM 3554 N N . VAL A 1 456 ? -23.776 -7.384 25.824 1.00 96.88 456 VAL A N 1
ATOM 3555 C CA . VAL A 1 456 ? -22.847 -6.729 26.748 1.00 96.88 456 VAL A CA 1
ATOM 3556 C C . VAL A 1 456 ? -22.613 -7.661 27.926 1.00 96.88 456 VAL A C 1
ATOM 3558 O O . VAL A 1 456 ? -23.572 -8.222 28.454 1.00 96.88 456 VAL A O 1
ATOM 3561 N N . ARG A 1 457 ? -21.350 -7.864 28.299 1.00 96.56 457 ARG A N 1
ATOM 3562 C CA . ARG A 1 457 ? -20.976 -8.692 29.446 1.00 96.56 457 ARG A CA 1
ATOM 3563 C C . ARG A 1 457 ? -19.759 -8.124 30.158 1.00 96.56 457 ARG A C 1
ATOM 3565 O O . ARG A 1 457 ? -18.710 -7.968 29.541 1.00 96.56 457 ARG A O 1
ATOM 3572 N N . ILE A 1 458 ? -19.860 -7.891 31.459 1.00 95.44 458 ILE A N 1
ATOM 3573 C CA . ILE A 1 458 ? -18.729 -7.554 32.319 1.00 95.44 458 ILE A CA 1
ATOM 3574 C C . ILE A 1 458 ? -18.136 -8.846 32.882 1.00 95.44 458 ILE A C 1
ATOM 3576 O O . ILE A 1 458 ? -18.820 -9.659 33.505 1.00 95.44 458 ILE A O 1
ATOM 3580 N N . LEU A 1 459 ? -16.832 -9.034 32.700 1.00 92.00 459 LEU A N 1
ATOM 3581 C CA . LEU A 1 459 ? -16.105 -10.129 33.327 1.00 92.00 459 LEU A CA 1
ATOM 3582 C C . LEU A 1 459 ? -15.743 -9.751 34.764 1.00 92.00 459 LEU A C 1
ATOM 3584 O O . LEU A 1 459 ? -14.999 -8.795 34.997 1.00 92.00 459 LEU A O 1
ATOM 3588 N N . ARG A 1 460 ? -16.256 -10.521 35.732 1.00 85.44 460 ARG A N 1
ATOM 3589 C CA . ARG A 1 460 ? -15.885 -10.377 37.145 1.00 85.44 460 ARG A CA 1
ATOM 3590 C C . ARG A 1 460 ? -14.436 -10.851 37.373 1.00 85.44 460 ARG A C 1
ATOM 3592 O O . ARG A 1 460 ? -14.120 -11.989 37.023 1.00 85.44 460 ARG A O 1
ATOM 3599 N N . PRO A 1 461 ? -13.563 -10.021 37.975 1.00 84.38 461 PRO A N 1
ATOM 3600 C CA . PRO A 1 461 ? -12.236 -10.432 38.426 1.00 84.38 461 PRO A CA 1
ATOM 3601 C C . PRO A 1 461 ? -12.304 -11.489 39.534 1.00 84.38 461 PRO A C 1
ATOM 3603 O O . PRO A 1 461 ? -13.286 -11.574 40.268 1.00 84.38 461 PRO A O 1
ATOM 3606 N N . SER A 1 462 ? -11.229 -12.262 39.689 1.00 82.50 462 SER A N 1
ATOM 3607 C CA . SER A 1 462 ? -11.053 -13.170 40.825 1.00 82.50 462 SER A CA 1
ATOM 3608 C C . SER A 1 462 ? -10.767 -12.401 42.120 1.00 82.50 462 SER A C 1
ATOM 3610 O O . SER A 1 462 ? -10.150 -11.334 42.089 1.00 82.50 462 SER A O 1
ATOM 3612 N N . ASP A 1 463 ? -11.138 -12.965 43.275 1.00 78.44 463 ASP A N 1
ATOM 3613 C CA . ASP A 1 463 ? -10.903 -12.316 44.578 1.00 78.44 463 ASP A CA 1
ATOM 3614 C C . ASP A 1 463 ? -9.417 -12.037 44.829 1.00 78.44 463 ASP A C 1
ATOM 3616 O O . ASP A 1 463 ? -9.055 -10.981 45.344 1.00 78.44 463 ASP A O 1
ATOM 3620 N N . ALA A 1 464 ? -8.533 -12.937 44.387 1.00 74.62 464 ALA A N 1
ATOM 3621 C CA . ALA A 1 464 ? -7.087 -12.759 44.503 1.00 74.62 464 ALA A CA 1
ATOM 3622 C C . ALA A 1 464 ? -6.597 -11.466 43.820 1.00 74.62 464 ALA A C 1
ATOM 3624 O O . ALA A 1 464 ? -5.756 -10.754 44.382 1.00 74.62 464 ALA A O 1
ATOM 3625 N N . ASN A 1 465 ? -7.167 -11.133 42.653 1.00 75.06 465 ASN A N 1
ATOM 3626 C CA . ASN A 1 465 ? -6.854 -9.916 41.901 1.00 75.06 465 ASN A CA 1
ATOM 3627 C C . ASN A 1 465 ? -7.407 -8.653 42.580 1.00 75.06 465 ASN A C 1
ATOM 3629 O O . ASN A 1 465 ? -6.811 -7.581 42.451 1.00 75.06 465 ASN A O 1
ATOM 3633 N N . LEU A 1 466 ? -8.513 -8.770 43.320 1.00 76.69 466 LEU A N 1
ATOM 3634 C CA . LEU A 1 466 ? -9.112 -7.664 44.074 1.00 76.69 466 LEU A CA 1
ATOM 3635 C C . LEU A 1 466 ? -8.303 -7.313 45.337 1.00 76.69 466 LEU A C 1
ATOM 3637 O O . LEU A 1 466 ? -8.236 -6.142 45.714 1.00 76.69 466 LEU A O 1
ATOM 3641 N N . VAL A 1 467 ? -7.649 -8.299 45.965 1.00 67.81 467 VAL A N 1
ATOM 3642 C CA . VAL A 1 467 ? -6.839 -8.109 47.185 1.00 67.81 467 VAL A CA 1
ATOM 3643 C C . VAL A 1 467 ? -5.466 -7.488 46.885 1.00 67.81 467 VAL A C 1
ATOM 3645 O O . VAL A 1 467 ? -5.077 -6.511 47.528 1.00 67.81 467 VAL A O 1
ATOM 3648 N N . HIS A 1 468 ? -4.732 -8.025 45.902 1.00 60.28 468 HIS A N 1
ATOM 3649 C CA . HIS A 1 468 ? -3.288 -7.777 45.740 1.00 60.28 468 HIS A CA 1
ATOM 3650 C C . HIS A 1 468 ? -2.912 -6.655 44.761 1.00 60.28 468 HIS A C 1
ATOM 3652 O O . HIS A 1 468 ? -1.729 -6.356 44.596 1.00 60.28 468 HIS A O 1
ATOM 3658 N N . SER A 1 469 ? -3.873 -6.030 44.078 1.00 56.78 469 SER A N 1
ATOM 3659 C CA . SER A 1 469 ? -3.558 -5.079 43.008 1.00 56.78 469 SER A CA 1
ATOM 3660 C C . SER A 1 469 ? -3.487 -3.621 43.493 1.00 56.78 469 SER A C 1
ATOM 3662 O O . SER A 1 469 ? -4.404 -3.123 44.147 1.00 56.78 469 SER A O 1
ATOM 3664 N N . ASN A 1 470 ? -2.437 -2.891 43.081 1.00 60.84 470 ASN A N 1
ATOM 3665 C CA . ASN A 1 470 ? -2.344 -1.414 43.154 1.00 60.84 470 ASN A CA 1
ATOM 3666 C C . ASN A 1 470 ? -3.433 -0.697 42.313 1.00 60.84 470 ASN A C 1
ATOM 3668 O O . ASN A 1 470 ? -3.486 0.530 42.266 1.00 60.84 470 ASN A O 1
ATOM 3672 N N . GLY A 1 471 ? -4.309 -1.466 41.662 1.00 66.62 471 GLY A N 1
ATOM 3673 C CA . GLY A 1 471 ? -5.502 -1.057 40.935 1.00 66.62 471 GLY A CA 1
ATOM 3674 C C . GLY A 1 471 ? -6.125 -2.290 40.275 1.00 66.62 471 GLY A C 1
ATOM 3675 O O . GLY A 1 471 ? -5.418 -3.068 39.639 1.00 66.62 471 GLY A O 1
ATOM 3676 N N . SER A 1 472 ? -7.429 -2.494 40.447 1.00 79.88 472 SER A N 1
ATOM 3677 C CA . SER A 1 472 ? -8.172 -3.566 39.770 1.00 79.88 472 SER A CA 1
ATOM 3678 C C . SER A 1 472 ? -8.748 -3.050 38.450 1.00 79.88 472 SER A C 1
ATOM 3680 O O . SER A 1 472 ? -8.807 -1.841 38.226 1.00 79.88 472 SER A O 1
ATOM 3682 N N . SER A 1 473 ? -9.185 -3.941 37.561 1.00 87.88 473 SER A N 1
ATOM 3683 C CA . SER A 1 473 ? -9.880 -3.531 36.338 1.00 87.88 473 SER A CA 1
ATOM 3684 C C . SER A 1 473 ? -11.094 -4.402 36.047 1.00 87.88 473 SER A C 1
ATOM 3686 O O . SER A 1 473 ? -11.120 -5.572 36.424 1.00 87.88 473 SER A O 1
ATOM 3688 N N . LEU A 1 474 ? -12.101 -3.814 35.399 1.00 91.19 474 LEU A N 1
ATOM 3689 C CA . LEU A 1 474 ? -13.249 -4.531 34.848 1.00 91.19 474 LEU A CA 1
ATOM 3690 C C . LEU A 1 474 ? -13.160 -4.523 33.328 1.00 91.19 474 LEU A C 1
ATOM 3692 O O . LEU A 1 474 ? -12.965 -3.468 32.727 1.00 91.19 474 LEU A O 1
ATOM 3696 N N . LEU A 1 475 ? -13.337 -5.694 32.720 1.00 95.06 475 LEU A N 1
ATOM 3697 C CA . LEU A 1 475 ? -13.438 -5.843 31.274 1.00 95.06 475 LEU A CA 1
ATOM 3698 C C . LEU A 1 475 ? -14.911 -5.978 30.893 1.00 95.06 475 LEU A C 1
ATOM 3700 O O . LEU A 1 475 ? -15.575 -6.911 31.333 1.00 95.06 475 LEU A O 1
ATOM 3704 N N . CYS A 1 476 ? -15.403 -5.064 30.067 1.00 97.31 476 CYS A N 1
ATOM 3705 C CA . CYS A 1 476 ? -16.701 -5.155 29.418 1.00 97.31 476 CYS A CA 1
ATOM 3706 C C . CYS A 1 476 ? -16.515 -5.618 27.975 1.00 97.31 476 CYS A C 1
ATOM 3708 O O . CYS A 1 476 ? -15.849 -4.948 27.189 1.00 97.31 476 CYS A O 1
ATOM 3710 N N . GLU A 1 477 ? -17.104 -6.753 27.627 1.00 97.06 477 GLU A N 1
ATOM 3711 C CA . GLU A 1 477 ? -17.148 -7.296 26.276 1.00 97.06 477 GLU A CA 1
ATOM 3712 C C . GLU A 1 477 ? -18.461 -6.889 25.601 1.00 97.06 477 GLU A C 1
ATOM 3714 O O . GLU A 1 477 ? -19.543 -7.110 26.146 1.00 97.06 477 GLU A O 1
ATOM 3719 N N . VAL A 1 478 ? -18.368 -6.319 24.399 1.00 96.94 478 VAL A N 1
ATOM 3720 C CA . VAL A 1 478 ? -19.513 -5.928 23.570 1.00 96.94 478 VAL A CA 1
ATOM 3721 C C . VAL A 1 478 ? -19.452 -6.723 22.273 1.00 96.94 478 VAL A C 1
ATOM 3723 O O . VAL A 1 478 ? -18.549 -6.541 21.457 1.00 96.94 478 VAL A O 1
ATOM 3726 N N . LEU A 1 479 ? -20.396 -7.641 22.088 1.00 95.12 479 LEU A N 1
ATOM 3727 C CA . LEU A 1 479 ? -20.297 -8.695 21.082 1.00 95.12 479 LEU A CA 1
ATOM 3728 C C . LEU A 1 479 ? -21.494 -8.711 20.131 1.00 95.12 479 LEU A C 1
ATOM 3730 O O . LEU A 1 479 ? -22.642 -8.602 20.564 1.00 95.12 479 LEU A O 1
ATOM 3734 N N . GLY A 1 480 ? -21.230 -8.981 18.851 1.00 92.25 480 GLY A N 1
ATOM 3735 C CA . GLY A 1 480 ? -22.244 -9.389 17.879 1.00 92.25 480 GLY A CA 1
ATOM 3736 C C . GLY A 1 480 ? -23.168 -8.271 17.400 1.00 92.25 480 GLY A C 1
ATOM 3737 O O . GLY A 1 480 ? -24.326 -8.548 17.104 1.00 92.25 480 GLY A O 1
ATOM 3738 N N . PHE A 1 481 ? -22.695 -7.026 17.354 1.00 93.62 481 PHE A N 1
ATOM 3739 C CA . PHE A 1 481 ? -23.510 -5.883 16.931 1.00 93.62 481 PHE A CA 1
ATOM 3740 C C . PHE A 1 481 ? -23.280 -5.506 15.467 1.00 93.62 481 PHE A C 1
ATOM 3742 O O . PHE A 1 481 ? -22.257 -5.850 14.884 1.00 93.62 481 PHE A O 1
ATOM 3749 N N . SER A 1 482 ? -24.249 -4.831 14.856 1.00 91.75 482 SER A N 1
ATOM 3750 C CA . SER A 1 482 ? -24.143 -4.252 13.512 1.00 91.75 482 SER A CA 1
ATOM 3751 C C . SER A 1 482 ? -25.163 -3.119 13.383 1.00 91.75 482 SER A C 1
ATOM 3753 O O . SER A 1 482 ? -26.324 -3.350 13.742 1.00 91.75 482 SER A O 1
ATOM 3755 N N . PRO A 1 483 ? -24.800 -1.922 12.883 1.00 90.81 483 PRO A N 1
ATOM 3756 C CA . PRO A 1 483 ? -23.527 -1.530 12.251 1.00 90.81 483 PRO A CA 1
ATOM 3757 C C . PRO A 1 483 ? -22.347 -1.355 13.231 1.00 90.81 483 PRO A C 1
ATOM 3759 O O . PRO A 1 483 ? -22.477 -1.586 14.422 1.00 90.81 483 PRO A O 1
ATOM 3762 N N . ALA A 1 484 ? -21.168 -0.972 12.730 1.00 90.44 484 ALA A N 1
ATOM 3763 C CA . ALA A 1 484 ? -19.929 -0.906 13.519 1.00 90.44 484 ALA A CA 1
ATOM 3764 C C . ALA A 1 484 ? -19.876 0.217 14.575 1.00 90.44 484 ALA A C 1
ATOM 3766 O O . ALA A 1 484 ? -18.997 0.193 15.434 1.00 90.44 484 ALA A O 1
ATOM 3767 N N . ASP A 1 485 ? -20.760 1.216 14.511 1.00 90.94 485 ASP A N 1
ATOM 3768 C CA . ASP A 1 485 ? -20.699 2.372 15.408 1.00 90.94 485 ASP A CA 1
ATOM 3769 C C . ASP A 1 485 ? -21.457 2.119 16.721 1.00 90.94 485 ASP A C 1
ATOM 3771 O O . ASP A 1 485 ? -22.676 1.932 16.734 1.00 90.94 485 ASP A O 1
ATOM 3775 N N . ALA A 1 486 ? -20.727 2.122 17.838 1.00 92.81 486 ALA A N 1
ATOM 3776 C CA . ALA A 1 486 ? -21.256 1.913 19.181 1.00 92.81 486 ALA A CA 1
ATOM 3777 C C . ALA A 1 486 ? -20.556 2.838 20.185 1.00 92.81 486 ALA A C 1
ATOM 3779 O O . ALA A 1 486 ? -19.330 2.962 20.200 1.00 92.81 486 ALA A O 1
ATOM 3780 N N . ILE A 1 487 ? -21.333 3.461 21.074 1.00 93.44 487 ILE A N 1
ATOM 3781 C CA . ILE A 1 487 ? -20.808 4.334 22.130 1.00 93.44 487 ILE A CA 1
ATOM 3782 C C . ILE A 1 487 ? -20.832 3.567 23.447 1.00 93.44 487 ILE A C 1
ATOM 3784 O O . ILE A 1 487 ? -21.904 3.302 23.992 1.00 93.44 487 ILE A O 1
ATOM 3788 N N . VAL A 1 488 ? -19.647 3.256 23.970 1.00 95.81 488 VAL A N 1
ATOM 3789 C CA . VAL A 1 488 ? -19.465 2.570 25.255 1.00 95.81 488 VAL A CA 1
ATOM 3790 C C . VAL A 1 488 ? -19.000 3.567 26.311 1.00 95.81 488 VAL A C 1
ATOM 3792 O O . VAL A 1 488 ? -18.048 4.318 26.084 1.00 95.81 488 VAL A O 1
ATOM 3795 N N . HIS A 1 489 ? -19.663 3.570 27.461 1.00 96.44 489 HIS A N 1
ATOM 3796 C CA . HIS A 1 489 ? -19.262 4.328 28.642 1.00 96.44 489 HIS A CA 1
ATOM 3797 C C . HIS A 1 489 ? -19.547 3.523 29.911 1.00 96.44 489 HIS A C 1
ATOM 3799 O O . HIS A 1 489 ? -20.230 2.502 29.875 1.00 96.44 489 HIS A O 1
ATOM 3805 N N . TRP A 1 490 ? -19.003 3.987 31.032 1.00 96.31 490 TRP A N 1
ATOM 3806 C CA . TRP A 1 490 ? -19.199 3.359 32.333 1.00 96.31 490 TRP A CA 1
ATOM 3807 C C . TRP A 1 490 ? -19.959 4.279 33.274 1.00 96.31 490 TRP A C 1
ATOM 3809 O O . TRP A 1 490 ? -19.730 5.489 33.284 1.00 96.31 490 TRP A O 1
ATOM 3819 N N . GLU A 1 491 ? -20.799 3.688 34.110 1.00 94.56 491 GLU A N 1
ATOM 3820 C CA . GLU A 1 491 ? -21.472 4.346 35.223 1.00 94.56 491 GLU A CA 1
ATOM 3821 C C . GLU A 1 491 ? -21.086 3.660 36.538 1.00 94.56 491 GLU A C 1
ATOM 3823 O O . GLU A 1 491 ? -20.925 2.440 36.593 1.00 94.56 491 GLU A O 1
ATOM 3828 N N . ALA A 1 492 ? -20.937 4.443 37.602 1.00 90.38 492 ALA A N 1
ATOM 3829 C CA . ALA A 1 492 ? -20.795 3.955 38.968 1.00 90.38 492 ALA A CA 1
ATOM 3830 C C . ALA A 1 492 ? -21.978 4.465 39.794 1.00 90.38 492 ALA A C 1
ATOM 3832 O O . ALA A 1 492 ? -22.213 5.673 39.841 1.00 90.38 492 ALA A O 1
ATOM 3833 N N . ASN A 1 493 ? -22.727 3.558 40.427 1.00 87.94 493 ASN A N 1
ATOM 3834 C CA . ASN A 1 493 ? -23.933 3.873 41.204 1.00 87.94 493 ASN A CA 1
ATOM 3835 C C . ASN A 1 493 ? -24.932 4.767 40.432 1.00 87.94 493 ASN A C 1
ATOM 3837 O O . ASN A 1 493 ? -25.475 5.726 40.978 1.00 87.94 493 ASN A O 1
ATOM 3841 N N . GLY A 1 494 ? -25.111 4.502 39.132 1.00 87.31 494 GLY A N 1
ATOM 3842 C CA . GLY A 1 494 ? -25.984 5.278 38.237 1.00 87.31 494 GLY A CA 1
ATOM 3843 C C . GLY A 1 494 ? -25.432 6.640 37.792 1.00 87.31 494 GLY A C 1
ATOM 3844 O O . GLY A 1 494 ? -26.135 7.395 37.132 1.00 87.31 494 GLY A O 1
ATOM 3845 N N . THR A 1 495 ? -24.187 6.983 38.140 1.00 91.38 495 THR A N 1
ATOM 3846 C CA . THR A 1 495 ? -23.527 8.221 37.695 1.00 91.38 495 THR A CA 1
ATOM 3847 C C . THR A 1 495 ? -22.457 7.919 36.652 1.00 91.38 495 THR A C 1
ATOM 3849 O O . THR A 1 495 ? -21.558 7.113 36.897 1.00 91.38 495 THR A O 1
ATOM 3852 N N . GLN A 1 496 ? -22.503 8.597 35.503 1.00 93.62 496 GLN A N 1
ATOM 3853 C CA . GLN A 1 496 ? -21.522 8.416 34.431 1.00 93.62 496 GLN A CA 1
ATOM 3854 C C . GLN A 1 496 ? -20.101 8.800 34.870 1.00 93.62 496 GLN A C 1
ATOM 3856 O O . GLN A 1 496 ? -19.848 9.899 35.366 1.00 93.62 496 GLN A O 1
ATOM 3861 N N . LEU A 1 497 ? -19.152 7.894 34.638 1.00 92.44 497 LEU A N 1
ATOM 3862 C CA . LEU A 1 497 ? -17.739 8.092 34.931 1.00 92.44 497 LEU A CA 1
ATOM 3863 C C . LEU A 1 497 ? -17.040 8.910 33.833 1.00 92.44 497 LEU A C 1
ATOM 3865 O O . LEU A 1 497 ? -17.391 8.813 32.651 1.00 92.44 497 LEU A O 1
ATOM 3869 N N . PRO A 1 498 ? -16.001 9.688 34.189 1.00 92.50 498 PRO A N 1
ATOM 3870 C CA . PRO A 1 498 ? -15.217 10.423 33.207 1.00 92.50 498 PRO A CA 1
ATOM 3871 C C . PRO A 1 498 ? -14.405 9.471 32.321 1.00 92.50 498 PRO A C 1
ATOM 3873 O O . PRO A 1 498 ? -13.921 8.432 32.772 1.00 92.50 498 PRO A O 1
ATOM 3876 N N . THR A 1 499 ? -14.201 9.862 31.063 1.00 90.62 499 THR A N 1
ATOM 3877 C CA . THR A 1 499 ? -13.471 9.076 30.050 1.00 90.62 499 THR A CA 1
ATOM 3878 C C . THR A 1 499 ? -12.016 8.788 30.422 1.00 90.62 499 THR A C 1
ATOM 3880 O O . THR A 1 499 ? -11.441 7.844 29.905 1.00 90.62 499 THR A O 1
ATOM 3883 N N . SER A 1 500 ? -11.414 9.533 31.354 1.00 90.00 500 SER A N 1
ATOM 3884 C CA . SER A 1 500 ? -10.064 9.257 31.872 1.00 90.00 500 SER A CA 1
ATOM 3885 C C . SER A 1 500 ? -9.967 7.976 32.709 1.00 90.00 500 SER A C 1
ATOM 3887 O O . SER A 1 500 ? -8.867 7.540 33.043 1.00 90.00 500 SER A O 1
ATOM 3889 N N . ARG A 1 501 ? -11.105 7.384 33.091 1.00 89.81 501 ARG A N 1
ATOM 3890 C CA . ARG A 1 501 ? -11.175 6.206 33.966 1.00 89.81 501 ARG A CA 1
ATOM 3891 C C . ARG A 1 501 ? -11.262 4.891 33.208 1.00 89.81 501 ARG A C 1
ATOM 3893 O O . ARG A 1 501 ? -11.067 3.847 33.829 1.00 89.81 501 ARG A O 1
ATOM 3900 N N . TYR A 1 502 ? -11.563 4.927 31.915 1.00 94.38 502 TYR A N 1
ATOM 3901 C CA . TYR A 1 502 ? -11.736 3.732 31.105 1.00 94.38 502 TYR A CA 1
ATOM 3902 C C . TYR A 1 502 ? -11.191 3.917 29.694 1.00 94.38 502 TYR A C 1
ATOM 3904 O O . TYR A 1 502 ? -11.160 5.021 29.158 1.00 94.38 502 TYR A O 1
ATOM 3912 N N . THR A 1 503 ? -10.810 2.805 29.079 1.00 95.44 503 THR A N 1
ATOM 3913 C CA . THR A 1 503 ? -10.306 2.774 27.707 1.00 95.44 503 THR A CA 1
ATOM 3914 C C . THR A 1 503 ? -11.204 1.880 26.870 1.00 95.44 503 THR A C 1
ATOM 3916 O O . THR A 1 503 ? -11.390 0.709 27.198 1.00 95.44 503 THR A O 1
ATOM 3919 N N . ASN A 1 504 ? -11.745 2.423 25.780 1.00 95.81 504 ASN A N 1
ATOM 3920 C CA . ASN A 1 504 ? -12.497 1.652 24.793 1.00 95.81 504 ASN A CA 1
ATOM 3921 C C . ASN A 1 504 ? -11.538 1.103 23.732 1.00 95.81 504 ASN A C 1
ATOM 3923 O O . ASN A 1 504 ? -10.725 1.846 23.181 1.00 95.81 504 ASN A O 1
ATOM 3927 N N . GLY A 1 505 ? -11.638 -0.192 23.452 1.00 92.38 505 GLY A N 1
ATOM 3928 C CA . GLY A 1 505 ? -10.888 -0.864 22.403 1.00 92.38 505 GLY A CA 1
ATOM 3929 C C . GLY A 1 505 ? -11.413 -0.540 20.998 1.00 92.38 505 GLY A C 1
ATOM 3930 O O . GLY A 1 505 ? -12.539 -0.056 20.837 1.00 92.38 505 GLY A O 1
ATOM 3931 N N . PRO A 1 506 ? -10.610 -0.810 19.955 1.00 93.75 506 PRO A N 1
ATOM 3932 C CA . PRO A 1 506 ? -11.041 -0.638 18.575 1.00 93.75 506 PRO A CA 1
ATOM 3933 C C . PRO A 1 506 ? -12.155 -1.629 18.216 1.00 93.75 506 PRO A C 1
ATOM 3935 O O . PRO A 1 506 ? -12.162 -2.777 18.667 1.00 93.75 506 PRO A O 1
ATOM 3938 N N . VAL A 1 507 ? -13.080 -1.193 17.360 1.00 93.31 507 VAL A N 1
ATOM 3939 C CA . VAL A 1 507 ? -14.120 -2.069 16.813 1.00 93.31 507 VAL A CA 1
ATOM 3940 C C . VAL A 1 507 ? -13.486 -3.034 15.816 1.00 93.31 507 VAL A C 1
ATOM 3942 O O . VAL A 1 507 ? -12.829 -2.619 14.864 1.00 93.31 507 VAL A O 1
ATOM 3945 N N . SER A 1 508 ? -13.688 -4.327 16.043 1.00 91.62 508 SER A N 1
ATOM 3946 C CA . SER A 1 508 ? -13.158 -5.412 15.221 1.00 91.62 508 SER A CA 1
ATOM 3947 C C . SER A 1 508 ? -14.295 -6.113 14.482 1.00 91.62 508 SER A C 1
ATOM 3949 O O . SER A 1 508 ? -15.366 -6.331 15.047 1.00 91.62 508 SER A O 1
ATOM 3951 N N . SER A 1 509 ? -14.084 -6.466 13.213 1.00 91.12 509 SER A N 1
ATOM 3952 C CA . SER A 1 509 ? -15.070 -7.207 12.420 1.00 91.12 509 SER A CA 1
ATOM 3953 C C . SER A 1 509 ? -14.902 -8.718 12.591 1.00 91.12 509 SER A C 1
ATOM 3955 O O . SER A 1 509 ? -13.829 -9.255 12.313 1.00 91.12 509 SER A O 1
ATOM 3957 N N . ASP A 1 510 ? -15.976 -9.417 12.946 1.00 86.44 510 ASP A N 1
ATOM 3958 C CA . ASP A 1 510 ? -16.087 -10.868 12.821 1.00 86.44 510 ASP A CA 1
ATOM 3959 C C . ASP A 1 510 ? -16.647 -11.212 11.434 1.00 86.44 510 ASP A C 1
ATOM 3961 O O . ASP A 1 510 ? -17.858 -11.198 11.198 1.00 86.44 510 ASP A O 1
ATOM 3965 N N . ALA A 1 511 ? -15.743 -11.523 10.502 1.00 79.50 511 ALA A N 1
ATOM 3966 C CA . ALA A 1 511 ? -16.089 -11.826 9.115 1.00 79.50 511 ALA A CA 1
ATOM 3967 C C . ALA A 1 511 ? -16.978 -13.074 8.960 1.00 79.50 511 ALA A C 1
ATOM 3969 O O . ALA A 1 511 ? -17.697 -13.176 7.969 1.00 79.50 511 ALA A O 1
ATOM 3970 N N . LYS A 1 512 ? -16.950 -14.022 9.910 1.00 80.50 512 LYS A N 1
ATOM 3971 C CA . LYS A 1 512 ? -17.770 -15.244 9.835 1.00 80.50 512 LYS A CA 1
ATOM 3972 C C . LYS A 1 512 ? -19.212 -14.973 10.243 1.00 80.50 512 LYS A C 1
ATOM 3974 O O . LYS A 1 512 ? -20.127 -15.527 9.642 1.00 80.50 512 LYS A O 1
ATOM 3979 N N . ALA A 1 513 ? -19.400 -14.144 11.266 1.00 80.12 513 ALA A N 1
ATOM 3980 C CA . ALA A 1 513 ? -20.719 -13.781 11.771 1.00 80.12 513 ALA A CA 1
ATOM 3981 C C . ALA A 1 513 ? -21.332 -12.568 11.048 1.00 80.12 513 ALA A C 1
ATOM 3983 O O . ALA A 1 513 ? -22.531 -12.335 11.176 1.00 80.12 513 ALA A O 1
ATOM 3984 N N . GLY A 1 514 ? -20.534 -11.786 10.309 1.00 85.88 514 GLY A N 1
ATOM 3985 C CA . GLY A 1 514 ? -20.988 -10.528 9.709 1.00 85.88 514 GLY A CA 1
ATOM 3986 C C . GLY A 1 514 ? -21.327 -9.463 10.759 1.00 85.88 514 GLY A C 1
ATOM 3987 O O . GLY A 1 514 ? -22.175 -8.607 10.524 1.00 85.88 514 GLY A O 1
ATOM 3988 N N . THR A 1 515 ? -20.697 -9.537 11.934 1.00 92.38 515 THR A N 1
ATOM 3989 C CA . THR A 1 515 ? -20.956 -8.653 13.080 1.00 92.38 515 THR A CA 1
ATOM 3990 C C . THR A 1 515 ? -19.670 -8.032 13.603 1.00 92.38 515 THR A C 1
ATOM 3992 O O . THR A 1 515 ? -18.574 -8.460 13.252 1.00 92.38 515 THR A O 1
ATOM 3995 N N . TYR A 1 516 ? -19.800 -7.058 14.491 1.00 94.12 516 TYR A N 1
ATOM 3996 C CA . TYR A 1 516 ? -18.696 -6.354 15.117 1.00 94.12 516 TYR A CA 1
ATOM 3997 C C . TYR A 1 516 ? -18.580 -6.692 16.602 1.00 94.12 516 TYR A C 1
ATOM 3999 O O . TYR A 1 516 ? -19.548 -7.082 17.268 1.00 94.12 516 TYR A O 1
ATOM 4007 N N . THR A 1 517 ? -17.363 -6.558 17.116 1.00 95.00 517 THR A N 1
ATOM 4008 C CA . THR A 1 517 ? -17.033 -6.720 18.528 1.00 95.00 517 THR A CA 1
ATOM 4009 C C . THR A 1 517 ? -16.151 -5.568 18.994 1.00 95.00 517 THR A C 1
ATOM 4011 O O . THR A 1 517 ? -15.366 -5.002 18.234 1.00 95.00 517 THR A O 1
ATOM 4014 N N . THR A 1 518 ? -16.290 -5.188 20.257 1.00 96.50 518 THR A N 1
ATOM 4015 C CA . THR A 1 518 ? -15.386 -4.257 20.933 1.00 96.50 518 THR A CA 1
ATOM 4016 C C . THR A 1 518 ? -15.348 -4.586 22.422 1.00 96.50 518 THR A C 1
ATOM 4018 O O . THR A 1 518 ? -16.094 -5.438 22.908 1.00 96.50 518 THR A O 1
ATOM 4021 N N . HIS A 1 519 ? -14.455 -3.941 23.155 1.00 96.12 519 HIS A N 1
ATOM 4022 C CA . HIS A 1 519 ? -14.356 -4.085 24.595 1.00 96.12 519 HIS A CA 1
ATOM 4023 C C . HIS A 1 519 ? -14.049 -2.744 25.255 1.00 96.12 519 HIS A C 1
ATOM 4025 O O . HIS A 1 519 ? -13.566 -1.815 24.611 1.00 96.12 519 HIS A O 1
ATOM 4031 N N . SER A 1 520 ? -14.312 -2.639 26.551 1.00 97.56 520 SER A N 1
ATOM 4032 C CA . SER A 1 520 ? -13.936 -1.484 27.361 1.00 97.56 520 SER A CA 1
ATOM 4033 C C . SER A 1 520 ? -13.320 -1.944 28.672 1.00 97.56 520 SER A C 1
ATOM 4035 O O . SER A 1 520 ? -13.812 -2.887 29.289 1.00 97.56 520 SER A O 1
ATOM 4037 N N . ILE A 1 521 ? -12.239 -1.294 29.092 1.00 95.19 521 ILE A N 1
ATOM 4038 C CA . ILE A 1 521 ? -11.520 -1.611 30.328 1.00 95.19 521 ILE A CA 1
ATOM 4039 C C . ILE A 1 521 ? -11.684 -0.441 31.290 1.00 95.19 521 ILE A C 1
ATOM 4041 O O . ILE A 1 521 ? -11.185 0.648 31.015 1.00 95.19 521 ILE A O 1
ATOM 4045 N N . LEU A 1 522 ? -12.351 -0.667 32.422 1.00 92.50 522 LEU A N 1
ATOM 4046 C CA . LEU A 1 522 ? -12.471 0.303 33.511 1.00 92.50 522 LEU A CA 1
ATOM 4047 C C . LEU A 1 522 ? -11.361 0.086 34.537 1.00 92.50 522 LEU A C 1
ATOM 4049 O O . LEU A 1 522 ? -11.188 -1.025 35.032 1.00 92.50 522 LEU A O 1
ATOM 4053 N N . LEU A 1 523 ? -10.660 1.157 34.907 1.00 88.75 523 LEU A N 1
ATOM 4054 C CA . LEU A 1 523 ? -9.647 1.145 35.958 1.00 88.75 523 LEU A CA 1
ATOM 4055 C C . LEU A 1 523 ? -10.260 1.537 37.311 1.00 88.75 523 LEU A C 1
ATOM 4057 O O . LEU A 1 523 ? -10.859 2.610 37.477 1.00 88.75 523 LEU A O 1
ATOM 4061 N N . LEU A 1 524 ? -10.065 0.662 38.297 1.00 84.69 524 LEU A N 1
ATOM 4062 C CA . LEU A 1 524 ? -10.549 0.800 39.665 1.00 84.69 524 LEU A CA 1
ATOM 4063 C C . LEU A 1 524 ? -9.370 1.064 40.614 1.00 84.69 524 LEU A C 1
ATOM 4065 O O . LEU A 1 524 ? -8.630 0.137 40.960 1.00 84.69 524 LEU A O 1
ATOM 4069 N N . PRO A 1 525 ? -9.166 2.321 41.045 1.00 78.69 525 PRO A N 1
ATOM 4070 C CA . PRO A 1 525 ? -8.125 2.657 41.998 1.00 78.69 525 PRO A CA 1
ATOM 4071 C C . PRO A 1 525 ? -8.476 2.130 43.401 1.00 78.69 525 PRO A C 1
ATOM 4073 O O . PRO A 1 525 ? -9.658 1.978 43.727 1.00 78.69 525 PRO A O 1
ATOM 4076 N N . PRO A 1 526 ? -7.476 1.926 44.278 1.00 73.81 526 PRO A N 1
ATOM 4077 C CA . PRO A 1 526 ? -7.699 1.433 45.640 1.00 73.81 526 PRO A CA 1
ATOM 4078 C C . PRO A 1 526 ? -8.655 2.299 46.473 1.00 73.81 526 PRO A C 1
ATOM 4080 O O . PRO A 1 526 ? -9.381 1.779 47.314 1.00 73.81 526 PRO A O 1
ATOM 4083 N N . SER A 1 527 ? -8.699 3.607 46.206 1.00 70.56 527 SER A N 1
ATOM 4084 C CA . SER A 1 527 ? -9.590 4.563 46.876 1.00 70.56 527 SER A CA 1
ATOM 4085 C C . SER A 1 527 ? -11.078 4.352 46.588 1.00 70.56 527 SER A C 1
ATOM 4087 O O . SER A 1 527 ? -11.901 5.003 47.214 1.00 70.56 527 SER A O 1
ATOM 4089 N N . GLN A 1 528 ? -11.438 3.474 45.647 1.00 69.25 528 GLN A N 1
ATOM 4090 C CA . GLN A 1 528 ? -12.825 3.173 45.281 1.00 69.25 528 GLN A CA 1
ATOM 4091 C C . GLN A 1 528 ? -13.236 1.734 45.612 1.00 69.25 528 GLN A C 1
ATOM 4093 O O . GLN A 1 528 ? -14.201 1.216 45.051 1.00 69.25 528 GLN A O 1
ATOM 4098 N N . ARG A 1 529 ? -12.523 1.086 46.542 1.00 72.12 529 ARG A N 1
ATOM 4099 C CA . ARG A 1 529 ? -12.912 -0.206 47.123 1.00 72.12 529 ARG A CA 1
ATOM 4100 C C . ARG A 1 529 ? -14.056 -0.021 48.127 1.00 72.12 529 ARG A C 1
ATOM 4102 O O . ARG A 1 529 ? -13.868 -0.162 49.334 1.00 72.12 529 ARG A O 1
ATOM 4109 N N . HIS A 1 530 ? -15.229 0.343 47.627 1.00 65.50 530 HIS A N 1
ATOM 4110 C CA . HIS A 1 530 ? -16.446 0.530 48.416 1.00 65.50 530 HIS A CA 1
ATOM 4111 C C . HIS A 1 530 ? -17.589 -0.320 47.853 1.00 65.50 530 HIS A C 1
ATOM 4113 O O . HIS A 1 530 ? -17.517 -0.812 46.726 1.00 65.50 530 HIS A O 1
ATOM 4119 N N . GLU A 1 531 ? -18.630 -0.512 48.659 1.00 65.62 531 GLU A N 1
ATOM 4120 C CA . GLU A 1 531 ? -19.874 -1.158 48.236 1.00 65.62 531 GLU A CA 1
ATOM 4121 C C . GLU A 1 531 ? -20.549 -0.276 47.165 1.00 65.62 531 GLU A C 1
ATOM 4123 O O . GLU A 1 531 ? -20.622 0.948 47.307 1.00 65.62 531 GLU A O 1
ATOM 4128 N N . GLY A 1 532 ? -20.962 -0.874 46.047 1.00 77.88 532 GLY A N 1
ATOM 4129 C CA . GLY A 1 532 ? -21.503 -0.141 44.903 1.00 77.88 532 GLY A CA 1
ATOM 4130 C C . GLY A 1 532 ? -21.668 -1.005 43.655 1.00 77.88 532 GLY A C 1
ATOM 4131 O O . GLY A 1 532 ? -21.284 -2.180 43.634 1.00 77.88 532 GLY A O 1
ATOM 4132 N N . SER A 1 533 ? -22.244 -0.408 42.614 1.00 89.44 533 SER A N 1
ATOM 4133 C CA . SER A 1 533 ? -22.476 -1.032 41.314 1.00 89.44 533 SER A CA 1
ATOM 4134 C C . SER A 1 533 ? -21.692 -0.330 40.208 1.00 89.44 533 SER A C 1
ATOM 4136 O O . SER A 1 533 ? -21.601 0.899 40.158 1.00 89.44 533 SER A O 1
ATOM 4138 N N . PHE A 1 534 ? -21.122 -1.128 39.309 1.00 91.88 534 PHE A N 1
ATOM 4139 C CA . PHE A 1 534 ? -20.475 -0.655 38.090 1.00 91.88 534 PHE A CA 1
ATOM 4140 C C . PHE A 1 534 ? -21.251 -1.171 36.887 1.00 91.88 534 PHE A C 1
ATOM 4142 O O . PHE A 1 534 ? -21.438 -2.379 36.742 1.00 91.88 534 PHE A O 1
ATOM 4149 N N . THR A 1 535 ? -21.667 -0.260 36.017 1.00 95.69 535 THR A N 1
ATOM 4150 C CA . THR A 1 535 ? -22.467 -0.574 34.835 1.00 95.69 535 THR A CA 1
ATOM 4151 C C . THR A 1 535 ? -21.692 -0.197 33.582 1.00 95.69 535 THR A C 1
ATOM 4153 O O . THR A 1 535 ? -21.226 0.934 33.449 1.00 95.69 535 THR A O 1
ATOM 4156 N N . CYS A 1 536 ? -21.560 -1.136 32.650 1.00 97.25 536 CYS A N 1
ATOM 4157 C CA . CYS A 1 536 ? -21.067 -0.867 31.306 1.00 97.25 536 CYS A CA 1
ATOM 4158 C C . CYS A 1 536 ? -22.273 -0.583 30.419 1.00 97.25 536 CYS A C 1
ATOM 4160 O O . CYS A 1 536 ? -23.119 -1.456 30.243 1.00 97.25 536 CYS A O 1
ATOM 4162 N N . VAL A 1 537 ? -22.366 0.629 29.880 1.00 97.19 537 VAL A N 1
ATOM 4163 C CA . VAL A 1 537 ? -23.516 1.097 29.107 1.00 97.19 537 VAL A CA 1
ATOM 4164 C C . VAL A 1 537 ? -23.110 1.295 27.651 1.00 97.19 537 VAL A C 1
ATOM 4166 O O . VAL A 1 537 ? -22.150 1.999 27.332 1.00 97.19 537 VAL A O 1
ATOM 4169 N N . VAL A 1 538 ? -23.876 0.687 26.752 1.00 96.94 538 VAL A N 1
ATOM 4170 C CA . VAL A 1 538 ? -23.653 0.690 25.308 1.00 96.94 538 VAL A CA 1
ATOM 4171 C C . VAL A 1 538 ? -24.859 1.299 24.610 1.00 96.94 538 VAL A C 1
ATOM 4173 O O . VAL A 1 538 ? -25.963 0.753 24.627 1.00 96.94 538 VAL A O 1
ATOM 4176 N N . ARG A 1 539 ? -24.643 2.433 23.943 1.00 94.50 539 ARG A N 1
ATOM 4177 C CA . ARG A 1 539 ? -25.609 2.996 22.994 1.00 94.50 539 ARG A CA 1
ATOM 4178 C C . ARG A 1 539 ? -25.276 2.491 21.598 1.00 94.50 539 ARG A C 1
ATOM 4180 O O . ARG A 1 539 ? -24.130 2.582 21.161 1.00 94.50 539 ARG A O 1
ATOM 4187 N N . HIS A 1 540 ? -26.287 1.981 20.909 1.00 93.12 540 HIS A N 1
ATOM 4188 C CA . HIS A 1 540 ? -26.157 1.415 19.573 1.00 93.12 540 HIS A CA 1
ATOM 4189 C C . HIS A 1 540 ? -27.458 1.625 18.794 1.00 93.12 540 HIS A C 1
ATOM 4191 O O . HIS A 1 540 ? -28.536 1.596 19.380 1.00 93.12 540 HIS A O 1
ATOM 4197 N N . GLU A 1 541 ? -27.373 1.829 17.480 1.00 89.56 541 GLU A N 1
ATOM 4198 C CA . GLU A 1 541 ? -28.531 2.208 16.660 1.00 89.56 541 GLU A CA 1
ATOM 4199 C C . GLU A 1 541 ? -29.639 1.145 16.616 1.00 89.56 541 GLU A C 1
ATOM 4201 O O . GLU A 1 541 ? -30.815 1.486 16.501 1.00 89.56 541 GLU A O 1
ATOM 4206 N N . SER A 1 542 ? -29.285 -0.128 16.803 1.00 90.81 542 SER A N 1
ATOM 4207 C CA . SER A 1 542 ? -30.250 -1.235 16.853 1.00 90.81 542 SER A CA 1
ATOM 4208 C C . SER A 1 542 ? -31.255 -1.149 18.014 1.00 90.81 542 SER A C 1
ATOM 4210 O O . SER A 1 542 ? -32.120 -2.014 18.124 1.00 90.81 542 SER A O 1
ATOM 4212 N N . SER A 1 543 ? -31.076 -0.225 18.961 1.00 89.81 543 SER A N 1
ATOM 4213 C CA . SER A 1 543 ? -31.887 -0.109 20.173 1.00 89.81 543 SER A CA 1
ATOM 4214 C C . SER A 1 543 ? -32.130 1.362 20.503 1.00 89.81 543 SER A C 1
ATOM 4216 O O . SER A 1 543 ? -31.209 2.176 20.476 1.00 89.81 543 SER A O 1
ATOM 4218 N N . ALA A 1 544 ? -33.377 1.718 20.819 1.00 87.56 544 ALA A N 1
ATOM 4219 C CA . ALA A 1 544 ? -33.697 3.060 21.310 1.00 87.56 544 ALA A CA 1
ATOM 4220 C C . ALA A 1 544 ? -33.120 3.278 22.719 1.00 87.56 544 ALA A C 1
ATOM 4222 O O . ALA A 1 544 ? -32.486 4.300 22.980 1.00 87.56 544 ALA A O 1
ATOM 4223 N N . GLU A 1 545 ? -33.278 2.267 23.575 1.00 91.81 545 GLU A N 1
ATOM 4224 C CA . GLU A 1 545 ? -32.732 2.234 24.929 1.00 91.81 545 GLU A CA 1
ATOM 4225 C C . GLU A 1 545 ? -31.288 1.715 24.941 1.00 91.81 545 GLU A C 1
ATOM 4227 O O . GLU A 1 545 ? -30.946 0.834 24.136 1.00 91.81 545 GLU A O 1
ATOM 4232 N N . PRO A 1 546 ? -30.430 2.214 25.846 1.00 93.44 546 PRO A N 1
ATOM 4233 C CA . PRO A 1 546 ? -29.082 1.690 26.006 1.00 93.44 546 PRO A CA 1
ATOM 4234 C C . PRO A 1 546 ? -29.103 0.222 26.457 1.00 93.44 546 PRO A C 1
ATOM 4236 O O . PRO A 1 546 ? -29.978 -0.213 27.203 1.00 93.44 546 PRO A O 1
ATOM 4239 N N . ILE A 1 547 ? -28.125 -0.553 25.992 1.00 96.69 547 ILE A N 1
ATOM 4240 C CA . ILE A 1 547 ? -27.883 -1.922 26.446 1.00 96.69 547 ILE A CA 1
ATOM 4241 C C . ILE A 1 547 ? -26.793 -1.857 27.505 1.00 96.69 547 ILE A C 1
ATOM 4243 O O . ILE A 1 547 ? -25.752 -1.251 27.263 1.00 96.69 547 ILE A O 1
ATOM 4247 N N . SER A 1 548 ? -26.996 -2.489 28.653 1.00 96.12 548 SER A N 1
ATOM 4248 C CA . SER A 1 548 ? -26.003 -2.486 29.717 1.00 96.12 548 SER A CA 1
ATOM 4249 C C . SER A 1 548 ? -25.881 -3.829 30.416 1.00 96.12 548 SER A C 1
ATOM 4251 O O . SER A 1 548 ? -26.766 -4.679 30.329 1.00 96.12 548 SER A O 1
ATOM 4253 N N . ASP A 1 549 ? -24.752 -4.002 31.091 1.00 96.31 549 ASP A N 1
ATOM 4254 C CA . ASP A 1 549 ? -24.540 -5.051 32.081 1.00 96.31 549 ASP A CA 1
ATOM 4255 C C . ASP A 1 549 ? -24.006 -4.408 33.365 1.00 96.31 549 ASP A C 1
ATOM 4257 O O . ASP A 1 549 ? -23.267 -3.419 33.297 1.00 96.31 549 ASP A O 1
ATOM 4261 N N . THR A 1 550 ? -24.392 -4.947 34.521 1.00 94.12 550 THR A N 1
ATOM 4262 C CA . THR A 1 550 ? -24.108 -4.360 35.836 1.00 94.12 550 THR A CA 1
ATOM 4263 C C . THR A 1 550 ? -23.476 -5.390 36.758 1.00 94.12 550 THR A C 1
ATOM 4265 O O . THR A 1 550 ? -23.988 -6.490 36.957 1.00 94.12 550 THR A O 1
ATOM 4268 N N . VAL A 1 551 ? -22.369 -5.000 37.386 1.00 90.00 551 VAL A N 1
ATOM 4269 C CA . VAL A 1 551 ? -21.724 -5.765 38.450 1.00 90.00 551 VAL A CA 1
ATOM 4270 C C . VAL A 1 551 ? -21.912 -5.039 39.771 1.00 90.00 551 VAL A C 1
ATOM 4272 O O . VAL A 1 551 ? -21.355 -3.966 39.995 1.00 90.00 551 VAL A O 1
ATOM 4275 N N . GLU A 1 552 ? -22.679 -5.665 40.655 1.00 87.75 552 GLU A N 1
ATOM 4276 C CA . GLU A 1 552 ? -22.878 -5.233 42.038 1.00 87.75 552 GLU A CA 1
ATOM 4277 C C . GLU A 1 552 ? -21.893 -5.926 42.984 1.00 87.75 552 GLU A C 1
ATOM 4279 O O . GLU A 1 552 ? -21.406 -7.027 42.689 1.00 87.75 552 GLU A O 1
ATOM 4284 N N . ASN A 1 553 ? -21.631 -5.278 44.125 1.00 80.50 553 ASN A N 1
ATOM 4285 C CA . ASN A 1 553 ? -20.904 -5.828 45.274 1.00 80.50 553 ASN A CA 1
ATOM 4286 C C . ASN A 1 553 ? -19.517 -6.394 44.933 1.00 80.50 553 ASN A C 1
ATOM 4288 O O . ASN A 1 553 ? -19.059 -7.364 45.533 1.00 80.50 553 ASN A O 1
ATOM 4292 N N . LEU A 1 554 ? -18.818 -5.755 43.988 1.00 82.31 554 LEU A N 1
ATOM 4293 C CA . LEU A 1 554 ? -17.533 -6.227 43.464 1.00 82.31 554 LEU A CA 1
ATOM 4294 C C . LEU A 1 554 ? -16.495 -6.504 44.561 1.00 82.31 554 LEU A C 1
ATOM 4296 O O . LEU A 1 554 ? -15.743 -7.464 44.459 1.00 82.31 554 LEU A O 1
ATOM 4300 N N . PHE A 1 555 ? -16.459 -5.667 45.600 1.00 83.62 555 PHE A N 1
ATOM 4301 C CA . PHE A 1 555 ? -15.483 -5.764 46.685 1.00 83.62 555 PHE A CA 1
ATOM 4302 C C . PHE A 1 555 ? -16.034 -6.416 47.961 1.00 83.62 555 PHE A C 1
ATOM 4304 O O . PHE A 1 555 ? -15.319 -6.472 48.960 1.00 83.62 555 PHE A O 1
ATOM 4311 N N . ALA A 1 556 ? -17.271 -6.922 47.967 1.00 83.56 556 ALA A N 1
ATOM 4312 C CA . ALA A 1 556 ? -17.887 -7.468 49.181 1.00 83.56 556 ALA A CA 1
ATOM 4313 C C . ALA A 1 556 ? -17.105 -8.659 49.770 1.00 83.56 556 ALA A C 1
ATOM 4315 O O . ALA A 1 556 ? -17.033 -8.808 50.988 1.00 83.56 556 ALA A O 1
ATOM 4316 N N . SER A 1 557 ? -16.423 -9.441 48.928 1.00 82.38 557 SER A N 1
ATOM 4317 C CA . SER A 1 557 ? -15.589 -10.581 49.336 1.00 82.38 557 SER A CA 1
ATOM 4318 C C . SER A 1 557 ? -14.225 -10.208 49.927 1.00 82.38 557 SER A C 1
ATOM 4320 O O . SER A 1 557 ? -13.534 -11.080 50.453 1.00 82.38 557 SER A O 1
ATOM 4322 N N . VAL A 1 558 ? -13.826 -8.935 49.835 1.00 80.50 558 VAL A N 1
ATOM 4323 C CA . VAL A 1 558 ? -12.514 -8.447 50.301 1.00 80.50 558 VAL A CA 1
ATOM 4324 C C . VAL A 1 558 ? -12.618 -7.301 51.308 1.00 80.50 558 VAL A C 1
ATOM 4326 O O . VAL A 1 558 ? -11.675 -7.053 52.056 1.00 80.50 558 VAL A O 1
ATOM 4329 N N . VAL A 1 559 ? -13.749 -6.591 51.346 1.00 83.88 559 VAL A N 1
ATOM 4330 C CA . VAL A 1 559 ? -14.018 -5.544 52.336 1.00 83.88 559 VAL A CA 1
ATOM 4331 C C . VAL A 1 559 ? -14.438 -6.185 53.651 1.00 83.88 559 VAL A C 1
ATOM 4333 O O . VAL A 1 559 ? -15.427 -6.915 53.719 1.00 83.88 559 VAL A O 1
ATOM 4336 N N . HIS A 1 560 ? -13.698 -5.856 54.711 1.00 88.62 560 HIS A N 1
ATOM 4337 C CA . HIS A 1 560 ? -13.912 -6.410 56.041 1.00 88.62 560 HIS A CA 1
ATOM 4338 C C . HIS A 1 560 ? -15.343 -6.162 56.536 1.00 88.62 560 HIS A C 1
ATOM 4340 O O . HIS A 1 560 ? -15.737 -5.024 56.783 1.00 88.62 560 HIS A O 1
ATOM 4346 N N . SER A 1 561 ? -16.098 -7.244 56.710 1.00 89.44 561 SER A N 1
ATOM 4347 C CA . SER A 1 561 ? -17.484 -7.231 57.182 1.00 89.44 561 SER A CA 1
ATOM 4348 C C . SER A 1 561 ? -17.613 -8.096 58.431 1.00 89.44 561 SER A C 1
ATOM 4350 O O . SER A 1 561 ? -17.108 -9.219 58.474 1.00 89.44 561 SER A O 1
ATOM 4352 N N . LYS A 1 562 ? -18.262 -7.561 59.469 1.00 91.75 562 LYS A N 1
ATOM 4353 C CA . LYS A 1 562 ? -18.415 -8.245 60.759 1.00 91.75 562 LYS A CA 1
ATOM 4354 C C . LYS A 1 562 ? -19.426 -9.402 60.644 1.00 91.75 562 LYS A C 1
ATOM 4356 O O . LYS A 1 562 ? -20.514 -9.163 60.124 1.00 91.75 562 LYS A O 1
ATOM 4361 N N . PRO A 1 563 ? -19.123 -10.605 61.173 1.00 94.38 563 PRO A N 1
ATOM 4362 C CA . PRO A 1 563 ? -20.058 -11.724 61.141 1.00 94.38 563 PRO A CA 1
ATOM 4363 C C . PRO A 1 563 ? -21.302 -11.484 61.987 1.00 94.38 563 PRO A C 1
ATOM 4365 O O . PRO A 1 563 ? -21.235 -10.941 63.094 1.00 94.38 563 PRO A O 1
ATOM 4368 N N . ILE A 1 564 ? -22.428 -11.970 61.472 1.00 93.88 564 ILE A N 1
ATOM 4369 C CA . ILE A 1 564 ? -23.676 -12.138 62.208 1.00 93.88 564 ILE A CA 1
ATOM 4370 C C . ILE A 1 564 ? -23.752 -13.598 62.636 1.00 93.88 564 ILE A C 1
ATOM 4372 O O . ILE A 1 564 ? -23.557 -14.499 61.822 1.00 93.88 564 ILE A O 1
ATOM 4376 N N . VAL A 1 565 ? -24.012 -13.822 63.923 1.00 95.00 565 VAL A N 1
ATOM 4377 C CA . VAL A 1 565 ? -24.015 -15.154 64.530 1.00 95.00 565 VAL A CA 1
ATOM 4378 C C . VAL A 1 565 ? -25.408 -15.451 65.063 1.00 95.00 565 VAL A C 1
ATOM 4380 O O . VAL A 1 565 ? -25.984 -14.656 65.804 1.00 95.00 565 VAL A O 1
ATOM 4383 N N . THR A 1 566 ? -25.969 -16.593 64.685 1.00 93.75 566 THR A N 1
ATOM 4384 C CA . THR A 1 566 ? -27.273 -17.066 65.157 1.00 93.75 566 THR A CA 1
ATOM 4385 C C . THR A 1 566 ? -27.148 -18.508 65.625 1.00 93.75 566 THR A C 1
ATOM 4387 O O . THR A 1 566 ? -26.630 -19.355 64.902 1.00 93.75 566 THR A O 1
ATOM 4390 N N . LEU A 1 567 ? -27.624 -18.792 66.839 1.00 92.94 567 LEU A N 1
ATOM 4391 C CA . LEU A 1 567 ? -27.679 -20.151 67.369 1.00 92.94 567 LEU A CA 1
ATOM 4392 C C . LEU A 1 567 ? -29.055 -20.756 67.141 1.00 92.94 567 LEU A C 1
ATOM 4394 O O . LEU A 1 567 ? -30.067 -20.197 67.561 1.00 92.94 567 LEU A O 1
ATOM 4398 N N . LEU A 1 568 ? -29.070 -21.924 66.515 1.00 90.69 568 LEU A N 1
ATOM 4399 C CA . LEU A 1 568 ? -30.261 -22.708 66.246 1.00 90.69 568 LEU A CA 1
ATOM 4400 C C . LEU A 1 568 ? -30.144 -24.056 66.952 1.00 90.69 568 LEU A C 1
ATOM 4402 O O . LEU A 1 568 ? -29.059 -24.629 67.061 1.00 90.69 568 LEU A O 1
ATOM 4406 N N . ARG A 1 569 ? -31.277 -24.577 67.423 1.00 86.00 569 ARG A N 1
ATOM 4407 C CA . ARG A 1 569 ? -31.350 -25.903 68.034 1.00 86.00 569 ARG A CA 1
ATOM 4408 C C . ARG A 1 569 ? -32.133 -26.859 67.149 1.00 86.00 569 ARG A C 1
ATOM 4410 O O . ARG A 1 569 ? -33.254 -26.561 66.744 1.00 86.00 569 ARG A O 1
ATOM 4417 N N . ARG A 1 570 ? -31.567 -28.047 66.951 1.00 81.06 570 ARG A N 1
ATOM 4418 C CA . ARG A 1 570 ? -32.230 -29.242 66.428 1.00 81.06 570 ARG A CA 1
ATOM 4419 C C . ARG A 1 570 ? -32.352 -30.284 67.551 1.00 81.06 570 ARG A C 1
ATOM 4421 O O . ARG A 1 570 ? -31.803 -30.109 68.636 1.00 81.06 570 ARG A O 1
ATOM 4428 N N . THR A 1 571 ? -33.104 -31.361 67.334 1.00 77.62 571 THR A N 1
ATOM 4429 C CA . THR A 1 571 ? -33.443 -32.355 68.374 1.00 77.62 571 THR A CA 1
ATOM 4430 C C . THR A 1 571 ? -32.236 -32.933 69.127 1.00 77.62 571 THR A C 1
ATOM 4432 O O . THR A 1 571 ? -32.352 -33.153 70.328 1.00 77.62 571 THR A O 1
ATOM 4435 N N . ALA A 1 572 ? -31.089 -33.130 68.466 1.00 84.69 572 ALA A N 1
ATOM 4436 C CA . ALA A 1 572 ? -29.868 -33.696 69.059 1.00 84.69 572 ALA A CA 1
ATOM 4437 C C . ALA A 1 572 ? -28.588 -32.896 68.733 1.00 84.69 572 ALA A C 1
ATOM 4439 O O . ALA A 1 572 ? -27.481 -33.402 68.884 1.00 84.69 572 ALA A O 1
ATOM 4440 N N . GLU A 1 573 ? -28.725 -31.658 68.259 1.00 89.69 573 GLU A N 1
ATOM 4441 C CA . GLU A 1 573 ? -27.614 -30.886 67.694 1.00 89.69 573 GLU A CA 1
ATOM 4442 C C . GLU A 1 573 ? -27.864 -29.385 67.875 1.00 89.69 573 GLU A C 1
ATOM 4444 O O . GLU A 1 573 ? -29.006 -28.916 67.789 1.00 89.69 573 GLU A O 1
ATOM 4449 N N . LEU A 1 574 ? -26.799 -28.625 68.119 1.00 91.12 574 LEU A N 1
ATOM 4450 C CA . LEU A 1 574 ? -26.792 -27.169 68.029 1.00 91.12 574 LEU A CA 1
ATOM 4451 C C . LEU A 1 574 ? -26.074 -26.741 66.756 1.00 91.12 574 LEU A C 1
ATOM 4453 O O . LEU A 1 574 ? -25.006 -27.253 66.441 1.00 91.12 574 LEU A O 1
ATOM 4457 N N . VAL A 1 575 ? -26.645 -25.767 66.056 1.00 94.12 575 VAL A N 1
ATOM 4458 C CA . VAL A 1 575 ? -26.071 -25.203 64.835 1.00 94.12 575 VAL A CA 1
ATOM 4459 C C . VAL A 1 575 ? -25.782 -23.728 65.070 1.00 94.12 575 VAL A C 1
ATOM 4461 O O . VAL A 1 575 ? -26.678 -22.943 65.379 1.00 94.12 575 VAL A O 1
ATOM 4464 N N . CYS A 1 576 ? -24.520 -23.347 64.928 1.00 94.62 576 CYS A N 1
ATOM 4465 C CA . CYS A 1 576 ? -24.067 -21.971 64.886 1.00 94.62 576 CYS A CA 1
ATOM 4466 C C . CYS A 1 576 ? -23.996 -21.526 63.427 1.00 94.62 576 CYS A C 1
ATOM 4468 O O . CYS A 1 576 ? -23.115 -21.943 62.673 1.00 94.62 576 CYS A O 1
ATOM 4470 N N . LEU A 1 577 ? -24.956 -20.695 63.033 1.00 94.69 577 LEU A N 1
ATOM 4471 C CA . LEU A 1 577 ? -25.017 -20.075 61.721 1.00 94.69 577 LEU A CA 1
ATOM 4472 C C . LEU A 1 577 ? -24.235 -18.760 61.763 1.00 94.69 577 LEU A C 1
ATOM 4474 O O . LEU A 1 577 ? -24.618 -17.839 62.489 1.00 94.69 577 LEU A O 1
ATOM 4478 N N . VAL A 1 578 ? -23.167 -18.667 60.974 1.00 95.62 578 VAL A N 1
ATOM 4479 C CA . VAL A 1 578 ? -22.346 -17.460 60.847 1.00 95.62 578 VAL A CA 1
ATOM 4480 C C . VAL A 1 578 ? -22.416 -16.959 59.410 1.00 95.62 578 VAL A C 1
ATOM 4482 O O . VAL A 1 578 ? -22.127 -17.705 58.483 1.00 95.62 578 VAL A O 1
ATOM 4485 N N . TYR A 1 579 ? -22.825 -15.712 59.194 1.00 94.94 579 TYR A N 1
ATOM 4486 C CA . TYR A 1 579 ? -23.076 -15.185 57.848 1.00 94.94 579 TYR A CA 1
ATOM 4487 C C . TYR A 1 579 ? -22.812 -13.684 57.740 1.00 94.94 579 TYR A C 1
ATOM 4489 O O . TYR A 1 579 ? -22.669 -12.985 58.746 1.00 94.94 579 TYR A O 1
ATOM 4497 N N . GLY A 1 580 ? -22.724 -13.195 56.499 1.00 90.81 580 GLY A N 1
ATOM 4498 C CA . GLY A 1 580 ? -22.529 -11.778 56.192 1.00 90.81 580 GLY A CA 1
ATOM 4499 C C . GLY A 1 580 ? -21.118 -11.265 56.490 1.00 90.81 580 GLY A C 1
ATOM 4500 O O . GLY A 1 580 ? -20.934 -10.059 56.650 1.00 90.81 580 GLY A O 1
ATOM 4501 N N . TYR A 1 581 ? -20.126 -12.156 56.584 1.00 92.31 581 TYR A N 1
ATOM 4502 C CA . TYR A 1 581 ? -18.746 -11.790 56.901 1.00 92.31 581 TYR A CA 1
ATOM 4503 C C . TYR A 1 581 ? -17.831 -11.836 55.681 1.00 92.31 581 TYR A C 1
ATOM 4505 O O . TYR A 1 581 ? -18.146 -12.427 54.650 1.00 92.31 581 TYR A O 1
ATOM 4513 N N . SER A 1 582 ? -16.699 -11.158 55.799 1.00 90.69 582 SER A N 1
ATOM 4514 C CA . SER A 1 582 ? -15.654 -11.095 54.783 1.00 90.69 582 SER A CA 1
ATOM 4515 C C . SER A 1 582 ? -14.388 -10.548 55.438 1.00 90.69 582 SER A C 1
ATOM 4517 O O . SER A 1 582 ? -14.513 -9.609 56.234 1.00 90.69 582 SER A O 1
ATOM 4519 N N . PRO A 1 583 ? -13.184 -11.069 55.139 1.00 90.25 583 PRO A N 1
ATOM 4520 C CA . PRO A 1 583 ? -12.855 -12.113 54.158 1.00 90.25 583 PRO A CA 1
ATOM 4521 C C . PRO A 1 583 ? -13.251 -13.535 54.617 1.00 90.25 583 PRO A C 1
ATOM 4523 O O . PRO A 1 583 ? -13.813 -13.714 55.688 1.00 90.25 583 PRO A O 1
ATOM 4526 N N . GLU A 1 584 ? -12.966 -14.557 53.801 1.00 90.81 584 GLU A N 1
ATOM 4527 C CA . GLU A 1 584 ? -13.365 -15.964 54.030 1.00 90.81 584 GLU A CA 1
ATOM 4528 C C . GLU A 1 584 ? -12.858 -16.572 55.352 1.00 90.81 584 GLU A C 1
ATOM 4530 O O . GLU A 1 584 ? -13.523 -17.424 55.941 1.00 90.81 584 GLU A O 1
ATOM 4535 N N . SER A 1 585 ? -11.675 -16.149 55.810 1.00 91.69 585 SER A N 1
ATOM 4536 C CA . SER A 1 585 ? -10.989 -16.750 56.958 1.00 91.69 585 SER A CA 1
ATOM 4537 C C . SER A 1 585 ? -11.707 -16.448 58.274 1.00 91.69 585 SER A C 1
ATOM 4539 O O . SER A 1 585 ? -11.772 -15.294 58.706 1.00 91.69 585 SER A O 1
ATOM 4541 N N . ILE A 1 586 ? -12.217 -17.493 58.924 1.00 93.56 586 ILE A N 1
ATOM 4542 C CA . ILE A 1 586 ? -12.942 -17.428 60.193 1.00 93.56 586 ILE A CA 1
ATOM 4543 C C . ILE A 1 586 ? -12.644 -18.672 61.027 1.00 93.56 586 ILE A C 1
ATOM 4545 O O . ILE A 1 586 ? -12.450 -19.757 60.479 1.00 93.56 586 ILE A O 1
ATOM 4549 N N . ASP A 1 587 ? -12.623 -18.517 62.345 1.00 93.94 587 ASP A N 1
ATOM 4550 C CA . ASP A 1 587 ? -12.437 -19.616 63.286 1.00 93.94 587 ASP A CA 1
ATOM 4551 C C . ASP A 1 587 ? -13.632 -19.686 64.254 1.00 93.94 587 ASP A C 1
ATOM 4553 O O . ASP A 1 587 ? -14.190 -18.667 64.672 1.00 93.94 587 ASP A O 1
ATOM 4557 N N . ILE A 1 588 ? -14.114 -20.903 64.513 1.00 94.31 588 ILE A N 1
ATOM 4558 C CA . ILE A 1 588 ? -15.354 -21.165 65.254 1.00 94.31 588 ILE A CA 1
ATOM 4559 C C . ILE A 1 588 ? -15.098 -22.283 66.256 1.00 94.31 588 ILE A C 1
ATOM 4561 O O . ILE A 1 588 ? -14.738 -23.400 65.888 1.00 94.31 588 ILE A O 1
ATOM 4565 N N . THR A 1 589 ? -15.340 -21.981 67.527 1.00 93.25 589 THR A N 1
ATOM 4566 C CA . THR A 1 589 ? -15.116 -22.883 68.658 1.00 93.25 589 THR A CA 1
ATOM 4567 C C . THR A 1 589 ? -16.362 -22.976 69.527 1.00 93.25 589 THR A C 1
ATOM 4569 O O . THR A 1 589 ? -17.067 -21.987 69.739 1.00 93.25 589 THR A O 1
ATOM 4572 N N . TRP A 1 590 ? -16.639 -24.166 70.057 1.00 93.81 590 TRP A N 1
ATOM 4573 C CA . TRP A 1 590 ? -17.736 -24.378 70.994 1.00 93.81 590 TRP A CA 1
ATOM 4574 C C . TRP A 1 590 ? -17.230 -24.456 72.432 1.00 93.81 590 TRP A C 1
ATOM 4576 O O . TRP A 1 590 ? -16.236 -25.119 72.725 1.00 93.81 590 TRP A O 1
ATOM 4586 N N . LEU A 1 591 ? -17.944 -23.794 73.344 1.00 91.19 591 LEU A N 1
ATOM 4587 C CA . LEU A 1 591 ? -17.705 -23.861 74.783 1.00 91.19 591 LEU A CA 1
ATOM 4588 C C . LEU A 1 591 ? -18.940 -24.419 75.492 1.00 91.19 591 LEU A C 1
ATOM 4590 O O . LEU A 1 591 ? -20.062 -23.956 75.273 1.00 91.19 591 LEU A O 1
ATOM 4594 N N . LYS A 1 592 ? -18.721 -25.346 76.418 1.00 88.50 592 LYS A N 1
ATOM 4595 C CA . LYS A 1 592 ? -19.718 -25.919 77.320 1.00 88.50 592 LYS A CA 1
ATOM 4596 C C . LYS A 1 592 ? -19.409 -25.475 78.748 1.00 88.50 592 LYS A C 1
ATOM 4598 O O . LYS A 1 592 ? -18.352 -25.795 79.281 1.00 88.50 592 LYS A O 1
ATOM 4603 N N . ASN A 1 593 ? -20.293 -24.680 79.357 1.00 85.25 593 ASN A N 1
ATOM 4604 C CA . ASN A 1 593 ? -20.070 -24.024 80.658 1.00 85.25 593 ASN A CA 1
ATOM 4605 C C . ASN A 1 593 ? -18.723 -23.271 80.752 1.00 85.25 593 ASN A C 1
ATOM 4607 O O . ASN A 1 593 ? -18.109 -23.202 81.812 1.00 85.25 593 ASN A O 1
ATOM 4611 N N . GLY A 1 594 ? -18.264 -22.701 79.633 1.00 81.44 594 GLY A N 1
ATOM 4612 C CA . GLY A 1 594 ? -16.992 -21.975 79.546 1.00 81.44 594 GLY A CA 1
ATOM 4613 C C . GLY A 1 594 ? -15.762 -22.839 79.246 1.00 81.44 594 GLY A C 1
ATOM 4614 O O . GLY A 1 594 ? -14.673 -22.288 79.137 1.00 81.44 594 GLY A O 1
ATOM 4615 N N . ILE A 1 595 ? -15.919 -24.155 79.075 1.00 86.62 595 ILE A N 1
ATOM 4616 C CA . ILE A 1 595 ? -14.836 -25.096 78.756 1.00 86.62 595 ILE A CA 1
ATOM 4617 C C . ILE A 1 595 ? -14.938 -25.504 77.283 1.00 86.62 595 ILE A C 1
ATOM 4619 O O . ILE A 1 595 ? -16.032 -25.823 76.820 1.00 86.62 595 ILE A O 1
ATOM 4623 N N . SER A 1 596 ? -13.825 -25.497 76.546 1.00 87.00 596 SER A N 1
ATOM 4624 C CA . SER A 1 596 ? -13.798 -25.915 75.137 1.00 87.00 596 SER A CA 1
ATOM 4625 C C . SER A 1 596 ? -14.240 -27.361 74.952 1.00 87.00 596 SER A C 1
ATOM 4627 O O . SER A 1 596 ? -13.866 -28.239 75.726 1.00 87.00 596 SER A O 1
ATOM 4629 N N . VAL A 1 597 ? -15.048 -27.585 73.920 1.00 87.19 597 VAL A N 1
ATOM 4630 C CA . VAL A 1 597 ? -15.534 -28.910 73.532 1.00 87.19 597 VAL A CA 1
ATOM 4631 C C . VAL A 1 597 ? -14.476 -29.635 72.693 1.00 87.19 597 VAL A C 1
ATOM 4633 O O . VAL A 1 597 ? -13.718 -29.004 71.956 1.00 87.19 597 VAL A O 1
ATOM 4636 N N . GLU A 1 598 ? -14.425 -30.962 72.811 1.00 82.38 598 GLU A N 1
ATOM 4637 C CA . GLU A 1 598 ? -13.535 -31.813 72.023 1.00 82.38 598 GLU A CA 1
ATOM 4638 C C . GLU A 1 598 ? -13.861 -31.758 70.526 1.00 82.38 598 GLU A C 1
ATOM 4640 O O . GLU A 1 598 ? -15.017 -31.651 70.109 1.00 82.38 598 GLU A O 1
ATOM 4645 N N . ALA A 1 599 ? -12.831 -31.897 69.692 1.00 77.25 599 ALA A N 1
ATOM 4646 C CA . ALA A 1 599 ? -12.974 -31.805 68.240 1.00 77.25 599 ALA A CA 1
ATOM 4647 C C . ALA A 1 599 ? -13.859 -32.907 67.623 1.00 77.25 599 ALA A C 1
ATOM 4649 O O . ALA A 1 599 ? -14.339 -32.731 66.509 1.00 77.25 599 ALA A O 1
ATOM 4650 N N . SER A 1 600 ? -14.087 -34.032 68.313 1.00 78.31 600 SER A N 1
ATOM 4651 C CA . SER A 1 600 ? -14.968 -35.111 67.836 1.00 78.31 600 SER A CA 1
ATOM 4652 C C . SER A 1 600 ? -16.451 -34.743 67.859 1.00 78.31 600 SER A C 1
ATOM 4654 O O . SER A 1 600 ? -17.238 -35.317 67.107 1.00 78.31 600 SER A O 1
ATOM 4656 N N . ASP A 1 601 ? -16.827 -33.800 68.722 1.00 81.94 601 ASP A N 1
ATOM 4657 C CA . ASP A 1 601 ? -18.227 -33.497 69.020 1.00 81.94 601 ASP A CA 1
ATOM 4658 C C . ASP A 1 601 ? -18.724 -32.277 68.239 1.00 81.94 601 ASP A C 1
ATOM 4660 O O . ASP A 1 601 ? -19.926 -32.015 68.189 1.00 81.94 601 ASP A O 1
ATOM 4664 N N . GLN A 1 602 ? -17.805 -31.560 67.587 1.00 89.81 602 GLN A N 1
ATOM 4665 C CA . GLN A 1 602 ? -18.085 -30.401 66.752 1.00 89.81 602 GLN A CA 1
ATOM 4666 C C . GLN A 1 602 ? -17.641 -30.620 65.302 1.00 89.81 602 GLN A C 1
ATOM 4668 O O . GLN A 1 602 ? -16.634 -31.266 65.018 1.00 89.81 602 GLN A O 1
ATOM 4673 N N . ARG A 1 603 ? -18.373 -30.027 64.362 1.00 91.06 603 ARG A N 1
ATOM 4674 C CA . ARG A 1 603 ? -18.063 -30.058 62.933 1.00 91.06 603 ARG A CA 1
ATOM 4675 C C . ARG A 1 603 ? -18.359 -28.703 62.315 1.00 91.06 603 ARG A C 1
ATOM 4677 O O . ARG A 1 603 ? -19.493 -28.252 62.357 1.00 91.06 603 ARG A O 1
ATOM 4684 N N . THR A 1 604 ? -17.375 -28.100 61.665 1.00 92.38 604 THR A N 1
ATOM 4685 C CA . THR A 1 604 ? -17.567 -26.861 60.901 1.00 92.38 604 THR A CA 1
ATOM 4686 C C . THR A 1 604 ? -17.501 -27.169 59.411 1.00 92.38 604 THR A C 1
ATOM 4688 O O . THR A 1 604 ? -16.587 -27.858 58.959 1.00 92.38 604 THR A O 1
ATOM 4691 N N . ASP A 1 605 ? -18.493 -26.702 58.659 1.00 93.75 605 ASP A N 1
ATOM 4692 C CA . ASP A 1 605 ? -18.536 -26.852 57.206 1.00 93.75 605 ASP A CA 1
ATOM 4693 C C . ASP A 1 605 ? -17.582 -25.858 56.517 1.00 93.75 605 ASP A C 1
ATOM 4695 O O . ASP A 1 605 ? -17.054 -24.933 57.135 1.00 93.75 605 ASP A O 1
ATOM 4699 N N . LEU A 1 606 ? -17.348 -26.040 55.215 1.00 92.81 606 LEU A N 1
ATOM 4700 C CA . LEU A 1 606 ? -16.575 -25.077 54.428 1.00 92.81 606 LEU A CA 1
ATOM 4701 C C . LEU A 1 606 ? -17.372 -23.771 54.250 1.00 92.81 606 LEU A C 1
ATOM 4703 O O . LEU A 1 606 ? -18.569 -23.840 53.946 1.00 92.81 606 LEU A O 1
ATOM 4707 N N . PRO A 1 607 ? -16.732 -22.594 54.383 1.00 93.62 607 PRO A N 1
ATOM 4708 C CA . PRO A 1 607 ? -17.346 -21.327 54.015 1.00 93.62 607 PRO A CA 1
ATOM 4709 C C . PRO A 1 607 ? -17.860 -21.341 52.574 1.00 93.62 607 PRO A C 1
ATOM 4711 O O . PRO A 1 607 ? -17.214 -21.846 51.658 1.00 93.62 607 PRO A O 1
ATOM 4714 N N . SER A 1 608 ? -19.030 -20.750 52.364 1.00 92.56 608 SER A N 1
ATOM 4715 C CA . SER A 1 608 ? -19.636 -20.582 51.046 1.00 92.56 608 SER A CA 1
ATOM 4716 C C . SER A 1 608 ? -19.900 -19.107 50.779 1.00 92.56 608 SER A C 1
ATOM 4718 O O . SER A 1 608 ? -20.257 -18.365 51.695 1.00 92.56 608 SER A O 1
ATOM 4720 N N . LYS A 1 609 ? -19.706 -18.664 49.534 1.00 89.19 609 LYS A N 1
ATOM 4721 C CA . LYS A 1 609 ? -19.957 -17.274 49.142 1.00 89.19 609 LYS A CA 1
ATOM 4722 C C . LYS A 1 609 ? -21.372 -17.109 48.592 1.00 89.19 609 LYS A C 1
ATOM 4724 O O . LYS A 1 609 ? -21.763 -17.823 47.669 1.00 89.19 609 LYS A O 1
ATOM 4729 N N . GLY A 1 610 ? -22.108 -16.147 49.139 1.00 85.31 610 GLY A N 1
ATOM 4730 C CA . GLY A 1 610 ? -23.442 -15.765 48.693 1.00 85.31 610 GLY A CA 1
ATOM 4731 C C . GLY A 1 610 ? -23.448 -14.855 47.453 1.00 85.31 610 GLY A C 1
ATOM 4732 O O . GLY A 1 610 ? -22.406 -14.350 47.027 1.00 85.31 610 GLY A O 1
ATOM 4733 N N . PRO A 1 611 ? -24.632 -14.608 46.858 1.00 81.50 611 PRO A N 1
ATOM 4734 C CA . PRO A 1 611 ? -24.802 -13.673 45.739 1.00 81.50 611 PRO A CA 1
ATOM 4735 C C . PRO A 1 611 ? -24.505 -12.210 46.115 1.00 81.50 611 PRO A C 1
ATOM 4737 O O . PRO A 1 611 ? -24.196 -11.402 45.243 1.00 81.50 611 PRO A O 1
ATOM 4740 N N . ASP A 1 612 ? -24.551 -11.880 47.405 1.00 81.19 612 ASP A N 1
ATOM 4741 C CA . ASP A 1 612 ? -24.120 -10.601 47.980 1.00 81.19 612 ASP A CA 1
ATOM 4742 C C . ASP A 1 612 ? -22.588 -10.452 48.044 1.00 81.19 612 ASP A C 1
ATOM 4744 O O . ASP A 1 612 ? -22.079 -9.391 48.399 1.00 81.19 612 ASP A O 1
ATOM 4748 N N . GLY A 1 613 ? -21.844 -11.505 47.694 1.00 82.31 613 GLY A N 1
ATOM 4749 C CA . GLY A 1 613 ? -20.388 -11.548 47.715 1.00 82.31 613 GLY A CA 1
ATOM 4750 C C . GLY A 1 613 ? -19.781 -11.796 49.099 1.00 82.31 613 GLY A C 1
ATOM 4751 O O . GLY A 1 613 ? -18.554 -11.852 49.196 1.00 82.31 613 GLY A O 1
ATOM 4752 N N . LYS A 1 614 ? -20.600 -11.973 50.145 1.00 89.38 614 LYS A N 1
ATOM 4753 C CA . LYS A 1 614 ? -20.155 -12.247 51.521 1.00 89.38 614 LYS A CA 1
ATOM 4754 C C . LYS A 1 614 ? -20.172 -13.747 51.807 1.00 89.38 614 LYS A C 1
ATOM 4756 O O . LYS A 1 614 ? -20.767 -14.535 51.071 1.00 89.38 614 LYS A O 1
ATOM 4761 N N . PHE A 1 615 ? -19.478 -14.152 52.863 1.00 93.12 615 PHE A N 1
ATOM 4762 C CA . PHE A 1 615 ? -19.336 -15.549 53.249 1.00 93.12 615 PHE A CA 1
ATOM 4763 C C . PHE A 1 615 ? -20.345 -15.950 54.325 1.00 93.12 615 PHE A C 1
ATOM 4765 O O . PHE A 1 615 ? -20.773 -15.144 55.162 1.00 93.12 615 PHE A O 1
ATOM 4772 N N . SER A 1 616 ? -20.719 -17.224 54.289 1.00 95.44 616 SER A N 1
ATOM 4773 C CA . SER A 1 616 ? -21.491 -17.904 55.318 1.00 95.44 616 SER A CA 1
ATOM 4774 C C . SER A 1 616 ? -20.896 -19.276 55.615 1.00 95.44 616 SER A C 1
ATOM 4776 O O . SER A 1 616 ? -20.376 -19.952 54.727 1.00 95.44 616 SER A O 1
ATOM 4778 N N . VAL A 1 617 ? -20.974 -19.690 56.875 1.00 96.06 617 VAL A N 1
ATOM 4779 C CA . VAL A 1 617 ? -20.489 -20.979 57.362 1.00 96.06 617 VAL A CA 1
ATOM 4780 C C . VAL A 1 617 ? -21.394 -21.485 58.480 1.00 96.06 617 VAL A C 1
ATOM 4782 O O . VAL A 1 617 ? -21.972 -20.711 59.248 1.00 96.06 617 VAL A O 1
ATOM 4785 N N . HIS A 1 618 ? -21.514 -22.804 58.564 1.00 94.94 618 HIS A N 1
ATOM 4786 C CA . HIS A 1 618 ? -22.286 -23.488 59.589 1.00 94.94 618 HIS A CA 1
ATOM 4787 C C . HIS A 1 618 ? -21.328 -24.311 60.441 1.00 94.94 618 HIS A C 1
ATOM 4789 O O . HIS A 1 618 ? -20.498 -25.052 59.910 1.00 94.94 618 HIS A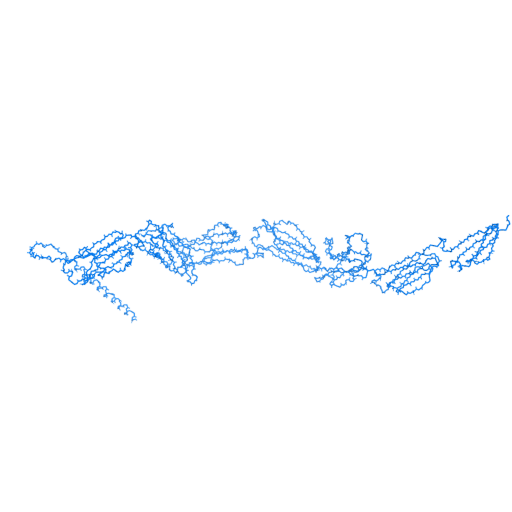 O 1
ATOM 4795 N N . SER A 1 619 ? -21.438 -24.180 61.758 1.00 95.06 619 SER A N 1
ATOM 4796 C CA . SER A 1 619 ? -20.776 -25.076 62.700 1.00 95.06 619 SER A CA 1
ATOM 4797 C C . SER A 1 619 ? -21.824 -25.827 63.497 1.00 95.06 619 SER A C 1
ATOM 4799 O O . SER A 1 619 ? -22.821 -25.251 63.920 1.00 95.06 619 SER A O 1
ATOM 4801 N N . HIS A 1 620 ? -21.598 -27.111 63.690 1.00 93.88 620 HIS A N 1
ATOM 4802 C CA . HIS A 1 620 ? -22.519 -28.053 64.293 1.00 93.88 620 HIS A CA 1
ATOM 4803 C C . HIS A 1 620 ? -21.884 -28.632 65.549 1.00 93.88 620 HIS A C 1
ATOM 4805 O O . HIS A 1 620 ? -20.689 -28.924 65.556 1.00 93.88 620 HIS A O 1
ATOM 4811 N N . LEU A 1 621 ? -22.676 -28.804 66.599 1.00 91.94 621 LEU A N 1
ATOM 4812 C CA . LEU A 1 621 ? -22.278 -29.410 67.862 1.00 91.94 621 LEU A CA 1
ATOM 4813 C C . LEU A 1 621 ? -23.284 -30.501 68.223 1.00 91.94 621 LEU A C 1
ATOM 4815 O O . LEU A 1 621 ? -24.465 -30.216 68.438 1.00 91.94 621 LEU A O 1
ATOM 4819 N N . ASN A 1 622 ? -22.808 -31.736 68.336 1.00 89.25 622 ASN A N 1
ATOM 4820 C CA . ASN A 1 622 ? -23.625 -32.861 68.772 1.00 89.25 622 ASN A CA 1
ATOM 4821 C C . ASN A 1 622 ? -23.908 -32.762 70.274 1.00 89.25 622 ASN A C 1
ATOM 4823 O O . ASN A 1 622 ? -23.007 -32.532 71.079 1.00 89.25 622 ASN A O 1
ATOM 4827 N N . LEU A 1 623 ? -25.168 -32.956 70.660 1.00 84.88 623 LEU A N 1
ATOM 4828 C CA . LEU A 1 623 ? -25.576 -32.960 72.061 1.00 84.88 623 LEU A CA 1
ATOM 4829 C C . LEU A 1 623 ? -25.579 -34.388 72.602 1.00 84.88 623 LEU A C 1
ATOM 4831 O O . LEU A 1 623 ? -26.198 -35.279 72.017 1.00 84.88 623 LEU A O 1
ATOM 4835 N N . SER A 1 624 ? -24.945 -34.598 73.755 1.00 80.19 624 SER A N 1
ATOM 4836 C CA . SER A 1 624 ? -25.055 -35.868 74.470 1.00 80.19 624 SER A CA 1
ATOM 4837 C C . SER A 1 624 ? -26.364 -35.918 75.286 1.00 80.19 624 SER A C 1
ATOM 4839 O O . SER A 1 624 ? -26.948 -34.887 75.645 1.00 80.19 624 SER A O 1
ATOM 4841 N N . SER A 1 625 ? -26.896 -37.125 75.510 1.00 69.38 625 SER A N 1
ATOM 4842 C CA . SER A 1 625 ? -28.243 -37.325 76.066 1.00 69.38 625 SER A CA 1
ATOM 4843 C C . SER A 1 625 ? -28.396 -36.690 77.456 1.00 69.38 625 SER A C 1
ATOM 4845 O O . SER A 1 625 ? -27.706 -37.073 78.395 1.00 69.38 625 SER A O 1
ATOM 4847 N N . GLY A 1 626 ? -29.352 -35.766 77.601 1.00 67.94 626 GLY A N 1
ATOM 4848 C CA . GLY A 1 626 ? -29.715 -35.130 78.876 1.00 67.94 626 GLY A CA 1
ATOM 4849 C C . GLY A 1 626 ? -28.960 -33.839 79.223 1.00 67.94 626 GLY A C 1
ATOM 4850 O O . GLY A 1 626 ? -29.372 -33.135 80.141 1.00 67.94 626 GLY A O 1
ATOM 4851 N N . GLU A 1 627 ? -27.919 -33.459 78.472 1.00 72.44 627 GLU A N 1
ATOM 4852 C CA . GLU A 1 627 ? -27.104 -32.261 78.768 1.00 72.44 627 GLU A CA 1
ATOM 4853 C C . GLU A 1 627 ? -27.850 -30.942 78.561 1.00 72.44 627 GLU A C 1
ATOM 4855 O O . GLU A 1 627 ? -27.624 -29.955 79.263 1.00 72.44 627 GLU A O 1
ATOM 4860 N N . TRP A 1 628 ? -28.759 -30.920 77.590 1.00 76.25 628 TRP A N 1
ATOM 4861 C CA . TRP A 1 628 ? -29.627 -29.771 77.364 1.00 76.25 628 TRP A CA 1
ATOM 4862 C C . TRP A 1 628 ? -30.613 -29.575 78.521 1.00 76.25 628 TRP A C 1
ATOM 4864 O O . TRP A 1 628 ? -30.918 -28.449 78.912 1.00 76.25 628 TRP A O 1
ATOM 4874 N N . ASP A 1 629 ? -31.109 -30.677 79.083 1.00 69.88 629 ASP A N 1
ATOM 4875 C CA . ASP A 1 629 ? -32.121 -30.655 80.133 1.00 69.88 629 ASP A CA 1
ATOM 4876 C C . ASP A 1 629 ? -31.557 -30.283 81.508 1.00 69.88 629 ASP A C 1
ATOM 4878 O O . ASP A 1 629 ? -32.324 -29.849 82.363 1.00 69.88 629 ASP A O 1
ATOM 4882 N N . SER A 1 630 ? -30.233 -30.355 81.687 1.00 70.50 630 SER A N 1
ATOM 4883 C CA . SER A 1 630 ? -29.518 -29.968 82.910 1.00 70.50 630 SER A CA 1
ATOM 4884 C C . SER A 1 630 ? -29.123 -28.483 82.987 1.00 70.50 630 SER A C 1
ATOM 4886 O O . SER A 1 630 ? -28.317 -28.117 83.838 1.00 70.50 630 SER A O 1
ATOM 4888 N N . GLY A 1 631 ? -29.627 -27.624 82.092 1.00 72.81 631 GLY A N 1
ATOM 4889 C CA . GLY A 1 631 ? -29.354 -26.176 82.128 1.00 72.81 631 GLY A CA 1
ATOM 4890 C C . GLY A 1 631 ? -27.926 -25.779 81.724 1.00 72.81 631 GLY A C 1
ATOM 4891 O O . GLY A 1 631 ? -27.476 -24.678 82.036 1.00 72.81 631 GLY A O 1
ATOM 4892 N N . VAL A 1 632 ? -27.197 -26.660 81.029 1.00 83.12 632 VAL A N 1
ATOM 4893 C CA . VAL A 1 632 ? -25.827 -26.395 80.561 1.00 83.12 632 VAL A CA 1
ATOM 4894 C C . VAL A 1 632 ? -25.824 -25.242 79.556 1.00 83.12 632 VAL A C 1
ATOM 4896 O O . VAL A 1 632 ? -26.629 -25.204 78.623 1.00 83.12 632 VAL A O 1
ATOM 4899 N N . LYS A 1 633 ? -24.888 -24.305 79.734 1.00 88.06 633 LYS A N 1
ATOM 4900 C CA . LYS A 1 633 ? -24.687 -23.167 78.838 1.00 88.06 633 LYS A CA 1
ATOM 4901 C C . LYS A 1 633 ? -23.748 -23.549 77.703 1.00 88.06 633 LYS A C 1
ATOM 4903 O O . LYS A 1 633 ? -22.551 -23.739 77.916 1.00 88.06 633 LYS A O 1
ATOM 4908 N N . PHE A 1 634 ? -24.282 -23.581 76.489 1.00 90.31 634 PHE A N 1
ATOM 4909 C CA . PHE A 1 634 ? -23.519 -23.778 75.262 1.00 90.31 634 PHE A CA 1
ATOM 4910 C C . PHE A 1 634 ? -23.221 -22.425 74.629 1.00 90.31 634 PHE A C 1
ATOM 4912 O O . PHE A 1 634 ? -24.103 -21.574 74.534 1.00 90.31 634 PHE A O 1
ATOM 4919 N N . THR A 1 635 ? -21.980 -22.196 74.216 1.00 92.50 635 THR A N 1
ATOM 4920 C CA . THR A 1 635 ? -21.551 -20.942 73.589 1.00 92.50 635 THR A CA 1
ATOM 4921 C C . THR A 1 635 ? -20.837 -21.239 72.286 1.00 92.50 635 THR A C 1
ATOM 4923 O O . THR A 1 635 ? -19.877 -22.002 72.282 1.00 92.50 635 THR A O 1
ATOM 4926 N N . CYS A 1 636 ? -21.288 -20.616 71.201 1.00 94.06 636 CYS A N 1
ATOM 4927 C CA . CYS A 1 636 ? -20.541 -20.557 69.954 1.00 94.06 636 CYS A CA 1
ATOM 4928 C C . CYS A 1 636 ? -19.669 -19.306 69.986 1.00 94.06 636 CYS A C 1
ATOM 4930 O O . CYS A 1 636 ? -20.183 -18.189 70.097 1.00 94.06 636 CYS A O 1
ATOM 4932 N N . ASN A 1 637 ? -18.358 -19.502 69.934 1.00 94.19 637 ASN A N 1
ATOM 4933 C CA . ASN A 1 637 ? -17.363 -18.450 69.922 1.00 94.19 637 ASN A CA 1
ATOM 4934 C C . ASN A 1 637 ? -16.741 -18.349 68.528 1.00 94.19 637 ASN A C 1
ATOM 4936 O O . ASN A 1 637 ? -16.177 -19.311 68.018 1.00 94.19 637 ASN A O 1
ATOM 4940 N N . VAL A 1 638 ? -16.861 -17.175 67.924 1.00 95.38 638 VAL A N 1
ATOM 4941 C CA . VAL A 1 638 ? -16.489 -16.889 66.542 1.00 95.38 638 VAL A CA 1
ATOM 4942 C C . VAL A 1 638 ? -15.394 -15.836 66.544 1.00 95.38 638 VAL A C 1
ATOM 4944 O O . VAL A 1 638 ? -15.601 -14.722 67.025 1.00 95.38 638 VAL A O 1
ATOM 4947 N N . THR A 1 639 ? -14.239 -16.169 65.988 1.00 94.00 639 THR A N 1
ATOM 4948 C CA . THR A 1 639 ? -13.069 -15.302 65.855 1.00 94.00 639 THR A CA 1
ATOM 4949 C C . THR A 1 639 ? -12.869 -14.950 64.381 1.00 94.00 639 THR A C 1
ATOM 4951 O O . THR A 1 639 ? -12.679 -15.803 63.520 1.00 94.00 639 THR A O 1
ATOM 4954 N N . HIS A 1 640 ? -12.937 -13.656 64.072 1.00 93.88 640 HIS A N 1
ATOM 4955 C CA . HIS A 1 640 ? -12.763 -13.117 62.725 1.00 93.88 640 HIS A CA 1
ATOM 4956 C C . HIS A 1 640 ? -11.809 -11.915 62.769 1.00 93.88 640 HIS A C 1
ATOM 4958 O O . HIS A 1 640 ? -11.607 -11.314 63.825 1.00 93.88 640 HIS A O 1
ATOM 4964 N N . ILE A 1 641 ? -11.240 -11.508 61.630 1.00 91.56 641 ILE A N 1
ATOM 4965 C CA . ILE A 1 641 ? -10.313 -10.360 61.572 1.00 91.56 641 ILE A CA 1
ATOM 4966 C C . ILE A 1 641 ? -10.946 -9.047 62.071 1.00 91.56 641 ILE A C 1
ATOM 4968 O O . ILE A 1 641 ? -10.249 -8.154 62.544 1.00 91.56 641 ILE A O 1
ATOM 4972 N N . THR A 1 642 ? -12.277 -8.931 62.016 1.00 91.56 642 THR A N 1
ATOM 4973 C CA . THR A 1 642 ? -13.031 -7.780 62.549 1.00 91.56 642 THR A CA 1
ATOM 4974 C C . THR A 1 642 ? -13.293 -7.851 64.059 1.00 91.56 642 THR A C 1
ATOM 4976 O O . THR A 1 642 ? -13.964 -6.969 64.593 1.00 91.56 642 THR A O 1
ATOM 4979 N N . GLY A 1 643 ? -12.845 -8.906 64.743 1.00 91.19 643 GLY A N 1
ATOM 4980 C CA . GLY A 1 643 ? -13.048 -9.140 66.173 1.00 91.19 643 GLY A CA 1
ATOM 4981 C C . GLY A 1 643 ? -13.730 -10.474 66.489 1.00 91.19 643 GLY A C 1
ATOM 4982 O O . GLY A 1 643 ? -14.072 -11.250 65.596 1.00 91.19 643 GLY A O 1
ATOM 4983 N N . ALA A 1 644 ? -13.940 -10.723 67.783 1.00 92.06 644 ALA A N 1
ATOM 4984 C CA . ALA A 1 644 ? -14.598 -11.926 68.286 1.00 92.06 644 ALA A CA 1
ATOM 4985 C C . ALA A 1 644 ? -16.069 -11.663 68.656 1.00 92.06 644 ALA A C 1
ATOM 4987 O O . ALA A 1 644 ? -16.406 -10.600 69.185 1.00 92.06 644 ALA A O 1
ATOM 4988 N N . LEU A 1 645 ? -16.941 -12.636 68.397 1.00 92.88 645 LEU A N 1
ATOM 4989 C CA . LEU A 1 645 ? -18.328 -12.669 68.855 1.00 92.88 645 LEU A CA 1
ATOM 4990 C C . LEU A 1 645 ? -18.597 -13.986 69.572 1.00 92.88 645 LEU A C 1
ATOM 4992 O O . LEU A 1 645 ? -18.216 -15.045 69.088 1.00 92.88 645 LEU A O 1
ATOM 4996 N N . SER A 1 646 ? -19.330 -13.932 70.678 1.00 91.19 646 SER A N 1
ATOM 4997 C CA . SER A 1 646 ? -19.785 -15.136 71.369 1.00 91.19 646 SER A CA 1
ATOM 4998 C C . SER A 1 646 ? -21.288 -15.052 71.591 1.00 91.19 646 SER A C 1
ATOM 5000 O O . SER A 1 646 ? -21.780 -14.086 72.174 1.00 91.19 646 SER A O 1
ATOM 5002 N N . VAL A 1 647 ? -22.023 -16.060 71.127 1.00 92.06 647 VAL A N 1
ATOM 5003 C CA . VAL A 1 647 ? -23.466 -16.194 71.365 1.00 92.06 647 VAL A CA 1
ATOM 5004 C C . VAL A 1 647 ? -23.672 -17.446 72.200 1.00 92.06 647 VAL A C 1
ATOM 5006 O O . VAL A 1 647 ? -23.062 -18.478 71.924 1.00 92.06 647 VAL A O 1
ATOM 5009 N N . SER A 1 648 ? -24.504 -17.362 73.234 1.00 90.69 648 SER A N 1
ATOM 5010 C CA . SER A 1 648 ? -24.780 -18.487 74.127 1.00 90.69 648 SER A CA 1
ATOM 5011 C C . SER A 1 648 ? -26.255 -18.860 74.128 1.00 90.69 648 SER A C 1
ATOM 5013 O O . SER A 1 648 ? -27.120 -18.001 73.980 1.00 90.69 648 SER A O 1
ATOM 5015 N N . THR A 1 649 ? -26.537 -20.136 74.370 1.00 87.69 649 THR A N 1
ATOM 5016 C CA . THR A 1 649 ? -27.881 -20.671 74.579 1.00 87.69 649 THR A CA 1
ATOM 5017 C C . THR A 1 649 ? -27.873 -21.692 75.719 1.00 87.69 649 THR A C 1
ATOM 5019 O O . THR A 1 649 ? -26.851 -22.318 76.005 1.00 87.69 649 THR A O 1
ATOM 5022 N N . PHE A 1 650 ? -28.998 -21.817 76.409 1.00 85.19 650 PHE A N 1
ATOM 5023 C CA . PHE A 1 650 ? -29.235 -22.774 77.487 1.00 85.19 650 PHE A CA 1
ATOM 5024 C C . PHE A 1 650 ? -30.744 -23.001 77.603 1.00 85.19 650 PHE A C 1
ATOM 5026 O O . PHE A 1 650 ? -31.536 -22.188 77.118 1.00 85.19 650 PHE A O 1
ATOM 5033 N N . LYS A 1 651 ? -31.160 -24.098 78.239 1.00 77.38 651 LYS A N 1
ATOM 5034 C CA . LYS A 1 651 ? -32.573 -24.310 78.561 1.00 77.38 651 LYS A CA 1
ATOM 5035 C C . LYS A 1 651 ? -32.989 -23.289 79.632 1.00 77.38 651 LYS A C 1
ATOM 5037 O O . LYS A 1 651 ? -32.414 -23.335 80.718 1.00 77.38 651 LYS A O 1
ATOM 5042 N N . PRO A 1 652 ? -33.939 -22.376 79.359 1.00 65.19 652 PRO A N 1
ATOM 5043 C CA . PRO A 1 652 ? -34.448 -21.491 80.398 1.00 65.19 652 PRO A CA 1
ATOM 5044 C C . PRO A 1 652 ? -35.093 -22.335 81.504 1.00 65.19 652 PRO A C 1
ATOM 5046 O O . PRO A 1 652 ? -35.812 -23.294 81.211 1.00 65.19 652 PRO A O 1
ATOM 5049 N N . GLU A 1 653 ? -34.816 -21.998 82.765 1.00 56.22 653 GLU A N 1
ATOM 5050 C CA . GLU A 1 653 ? -35.564 -22.554 83.893 1.00 56.22 653 GLU A CA 1
ATOM 5051 C C . GLU A 1 653 ? -37.056 -22.247 83.690 1.00 56.22 653 GLU A C 1
ATOM 5053 O O . GLU A 1 653 ? -37.386 -21.143 83.235 1.00 56.22 653 GLU A O 1
ATOM 5058 N N . PRO A 1 654 ? -37.969 -23.191 83.985 1.00 52.66 654 PRO A N 1
ATOM 5059 C CA . PRO A 1 654 ? -39.383 -22.863 84.032 1.00 52.66 654 PRO A CA 1
ATOM 5060 C C . PRO A 1 654 ? -39.554 -21.769 85.086 1.00 52.66 654 PRO A C 1
ATOM 5062 O O . PRO A 1 654 ? -39.379 -22.006 86.278 1.00 52.66 654 PRO A O 1
ATOM 5065 N N . LYS A 1 655 ? -39.850 -20.543 84.649 1.00 41.81 655 LYS A N 1
ATOM 5066 C CA . LYS A 1 655 ? -40.422 -19.555 85.555 1.00 41.81 655 LYS A CA 1
ATOM 5067 C C . LYS A 1 655 ? -41.800 -20.089 85.907 1.00 41.81 655 LYS A C 1
ATOM 5069 O O . LYS A 1 655 ? -42.633 -20.221 85.013 1.00 41.81 655 LYS A O 1
ATOM 5074 N N . ASP A 1 656 ? -42.017 -20.406 87.178 1.00 44.72 656 ASP A N 1
ATOM 5075 C CA . ASP A 1 656 ? -43.362 -20.545 87.723 1.00 44.72 656 ASP A CA 1
ATOM 5076 C C . ASP A 1 656 ? -44.065 -19.200 87.520 1.00 44.72 656 ASP A C 1
ATOM 5078 O O . ASP A 1 656 ? -43.902 -18.246 88.284 1.00 44.72 656 ASP A O 1
ATOM 5082 N N . GLU A 1 657 ? -44.787 -19.092 86.410 1.00 37.09 657 GLU A N 1
ATOM 5083 C CA . GLU A 1 657 ? -45.679 -17.984 86.136 1.00 37.09 657 GLU A CA 1
ATOM 5084 C C . GLU A 1 657 ? -46.892 -18.190 87.044 1.00 37.09 657 GLU A C 1
ATOM 5086 O O . GLU A 1 657 ? -47.830 -18.927 86.740 1.00 37.09 657 GLU A O 1
ATOM 5091 N N . VAL A 1 658 ? -46.819 -17.599 88.239 1.00 38.66 658 VAL A N 1
ATOM 5092 C CA . VAL A 1 658 ? -47.972 -17.452 89.120 1.00 38.66 658 VAL A CA 1
ATOM 5093 C C . VAL A 1 658 ? -49.026 -16.682 88.333 1.00 38.66 658 VAL A C 1
ATOM 5095 O O . VAL A 1 658 ? -48.866 -15.497 88.043 1.00 38.66 658 VAL A O 1
ATOM 5098 N N . LEU A 1 659 ? -50.092 -17.393 87.974 1.00 37.72 659 LEU A N 1
ATOM 5099 C CA . LEU A 1 659 ? -51.310 -16.855 87.394 1.00 37.72 659 LEU A CA 1
ATOM 5100 C C . LEU A 1 659 ? -51.920 -15.850 88.391 1.00 37.72 659 LEU A C 1
ATOM 5102 O O . LEU A 1 659 ? -52.672 -16.226 89.288 1.00 37.72 659 LEU A O 1
ATOM 5106 N N . PHE A 1 660 ? -51.590 -14.567 88.253 1.00 34.47 660 PHE A N 1
ATOM 5107 C CA . PHE A 1 660 ? -52.400 -13.489 88.810 1.00 34.47 660 PHE A CA 1
ATOM 5108 C C . PHE A 1 660 ? -53.448 -13.117 87.765 1.00 34.47 660 PHE A C 1
ATOM 5110 O O . PHE A 1 660 ? -53.176 -12.401 86.804 1.00 34.47 660 PHE A O 1
ATOM 5117 N N . VAL A 1 661 ? -54.655 -13.653 87.946 1.00 38.09 661 VAL A N 1
ATOM 5118 C CA . VAL A 1 661 ? -55.862 -13.089 87.343 1.00 38.09 661 VAL A CA 1
ATOM 5119 C C . VAL A 1 661 ? -56.209 -11.858 88.165 1.00 38.09 661 VAL A C 1
ATOM 5121 O O . VAL A 1 661 ? -56.772 -11.989 89.244 1.00 38.09 661 VAL A O 1
ATOM 5124 N N . ASP A 1 662 ? -55.892 -10.680 87.640 1.00 35.69 662 ASP A N 1
ATOM 5125 C CA . ASP A 1 662 ? -56.650 -9.476 87.952 1.00 35.69 662 ASP A CA 1
ATOM 5126 C C . ASP A 1 662 ? -57.090 -8.832 86.638 1.00 35.69 662 ASP A C 1
ATOM 5128 O O . ASP A 1 662 ? -56.313 -8.261 85.870 1.00 35.69 662 ASP A O 1
ATOM 5132 N N . ASN A 1 663 ? -58.387 -8.987 86.373 1.00 39.38 663 ASN A N 1
ATOM 5133 C CA . ASN A 1 663 ? -59.131 -8.206 85.403 1.00 39.38 663 ASN A CA 1
ATOM 5134 C C . ASN A 1 663 ? -58.988 -6.721 85.752 1.00 39.38 663 ASN A C 1
ATOM 5136 O O . ASN A 1 663 ? -59.459 -6.301 86.808 1.00 39.38 663 ASN A O 1
ATOM 5140 N N . ASN A 1 664 ? -58.419 -5.934 84.839 1.00 36.88 664 ASN A N 1
ATOM 5141 C CA . ASN A 1 664 ? -59.016 -4.714 84.275 1.00 36.88 664 ASN A CA 1
ATOM 5142 C C . ASN A 1 664 ? -57.926 -3.784 83.732 1.00 36.88 664 ASN A C 1
ATOM 5144 O O . ASN A 1 664 ? -57.404 -2.939 84.450 1.00 36.88 664 ASN A O 1
ATOM 5148 N N . MET A 1 665 ? -57.667 -3.881 82.431 1.00 34.47 665 MET A N 1
ATOM 5149 C CA . MET A 1 665 ? -57.612 -2.720 81.541 1.00 34.47 665 MET A CA 1
ATOM 5150 C C . MET A 1 665 ? -57.688 -3.243 80.108 1.00 34.47 665 MET A C 1
ATOM 5152 O O . MET A 1 665 ? -56.719 -3.748 79.549 1.00 34.47 665 MET A O 1
ATOM 5156 N N . ALA A 1 666 ? -58.898 -3.202 79.554 1.00 40.06 666 ALA A N 1
ATOM 5157 C CA . ALA A 1 666 ? -59.109 -3.361 78.130 1.00 40.06 666 ALA A CA 1
ATOM 5158 C C . ALA A 1 666 ? -58.612 -2.082 77.453 1.00 40.06 666 ALA A C 1
ATOM 5160 O O . ALA A 1 666 ? -59.314 -1.074 77.468 1.00 40.06 666 ALA A O 1
ATOM 5161 N N . ASP A 1 667 ? -57.411 -2.141 76.888 1.00 34.22 667 ASP A N 1
ATOM 5162 C CA . ASP A 1 667 ? -57.019 -1.264 75.793 1.00 34.22 667 ASP A CA 1
ATOM 5163 C C . ASP A 1 667 ? -56.970 -2.099 74.514 1.00 34.22 667 ASP A C 1
ATOM 5165 O O . ASP A 1 667 ? -56.439 -3.211 74.471 1.00 34.22 667 ASP A O 1
ATOM 5169 N N . ALA A 1 668 ? -57.651 -1.578 73.501 1.00 44.72 668 ALA A N 1
ATOM 5170 C CA . ALA A 1 668 ? -58.006 -2.260 72.275 1.00 44.72 668 ALA A CA 1
ATOM 5171 C C . ALA A 1 668 ? -56.771 -2.697 71.470 1.00 44.72 668 ALA A C 1
ATOM 5173 O O . ALA A 1 668 ? -55.922 -1.884 71.106 1.00 44.72 668 ALA A O 1
ATOM 5174 N N . VAL A 1 669 ? -56.722 -3.984 71.124 1.00 38.97 669 VAL A N 1
ATOM 5175 C CA . VAL A 1 669 ? -55.894 -4.487 70.023 1.00 38.97 669 VAL A CA 1
ATOM 5176 C C . VAL A 1 669 ? -56.646 -4.186 68.720 1.00 38.97 669 VAL A C 1
ATOM 5178 O O . VAL A 1 669 ? -57.812 -4.573 68.616 1.00 38.97 669 VAL A O 1
ATOM 5181 N N . PRO A 1 670 ? -56.040 -3.501 67.735 1.00 46.69 670 PRO A N 1
ATOM 5182 C CA . PRO A 1 670 ? -56.697 -3.231 66.467 1.00 46.69 670 PRO A CA 1
ATOM 5183 C C . PRO A 1 670 ? -56.838 -4.527 65.662 1.00 46.69 670 PRO A C 1
ATOM 5185 O O . PRO A 1 670 ? -55.872 -5.245 65.395 1.00 46.69 670 PRO A O 1
ATOM 5188 N N . GLU A 1 671 ? -58.078 -4.802 65.279 1.00 46.59 671 GLU A N 1
ATOM 5189 C CA . GLU A 1 671 ? -58.571 -5.933 64.495 1.00 46.59 671 GLU A CA 1
ATOM 5190 C C . GLU A 1 671 ? -58.173 -5.835 63.001 1.00 46.59 671 GLU A C 1
ATOM 5192 O O . GLU A 1 671 ? -58.974 -6.145 62.129 1.00 46.59 671 GLU A O 1
ATOM 5197 N N . ASP A 1 672 ? -56.946 -5.403 62.676 1.00 51.88 672 ASP A N 1
ATOM 5198 C CA . ASP A 1 672 ? -56.541 -5.116 61.282 1.00 51.88 672 ASP A CA 1
ATOM 5199 C C . ASP A 1 672 ? -55.522 -6.105 60.682 1.00 51.88 672 ASP A C 1
ATOM 5201 O O . ASP A 1 672 ? -55.429 -6.241 59.464 1.00 51.88 672 ASP A O 1
ATOM 5205 N N . THR A 1 673 ? -54.801 -6.901 61.479 1.00 53.69 673 THR A N 1
ATOM 5206 C CA . THR A 1 673 ? -53.749 -7.789 60.928 1.00 53.69 673 THR A CA 1
ATOM 5207 C C . THR A 1 673 ? -54.277 -9.107 60.350 1.00 53.69 673 THR A C 1
ATOM 5209 O O . THR A 1 673 ? -53.653 -9.697 59.466 1.00 53.69 673 THR A O 1
ATOM 5212 N N . VAL A 1 674 ? -55.456 -9.567 60.785 1.00 55.50 674 VAL A N 1
ATOM 5213 C CA . VAL A 1 674 ? -56.100 -10.779 60.241 1.00 55.50 674 VAL A CA 1
ATOM 5214 C C . VAL A 1 674 ? -56.842 -10.471 58.934 1.00 55.50 674 VAL A C 1
ATOM 5216 O O . VAL A 1 674 ? -56.865 -11.304 58.025 1.00 55.50 674 VAL A O 1
ATOM 5219 N N . ALA A 1 675 ? -57.389 -9.258 58.799 1.00 58.69 675 ALA A N 1
ATOM 5220 C CA . ALA A 1 675 ? -58.083 -8.810 57.595 1.00 58.69 675 ALA A CA 1
ATOM 5221 C C . ALA A 1 675 ? -57.122 -8.635 56.406 1.00 58.69 675 ALA A C 1
ATOM 5223 O O . ALA A 1 675 ? -57.440 -9.060 55.295 1.00 58.69 675 ALA A O 1
ATOM 5224 N N . GLU A 1 676 ? -55.920 -8.092 56.626 1.00 57.62 676 GLU A N 1
ATOM 5225 C CA . GLU A 1 676 ? -54.919 -7.908 55.565 1.00 57.62 676 GLU A CA 1
ATOM 5226 C C . GLU A 1 676 ? -54.353 -9.235 55.042 1.00 57.62 676 GLU A C 1
ATOM 5228 O O . GLU A 1 676 ? -54.250 -9.428 53.827 1.00 57.62 676 GLU A O 1
ATOM 5233 N N . ALA A 1 677 ? -54.063 -10.192 55.931 1.00 59.25 677 ALA A N 1
ATOM 5234 C CA . ALA A 1 677 ? -53.603 -11.521 55.530 1.00 59.25 677 ALA A CA 1
ATOM 5235 C C . ALA A 1 677 ? -54.687 -12.287 54.752 1.00 59.25 677 ALA A C 1
ATOM 5237 O O . ALA A 1 677 ? -54.399 -12.919 53.734 1.00 59.25 677 ALA A O 1
ATOM 5238 N N . MET A 1 678 ? -55.949 -12.180 55.180 1.00 69.12 678 MET A N 1
ATOM 5239 C CA . MET A 1 678 ? -57.082 -12.795 54.488 1.00 69.12 678 MET A CA 1
ATOM 5240 C C . MET A 1 678 ? -57.319 -12.145 53.115 1.00 69.12 678 MET A C 1
ATOM 5242 O O . MET A 1 678 ? -57.480 -12.848 52.118 1.00 69.12 678 MET A O 1
ATOM 5246 N N . ASN A 1 679 ? -57.263 -10.814 53.022 1.00 73.94 679 ASN A N 1
ATOM 5247 C CA . ASN A 1 679 ? -57.420 -10.082 51.762 1.00 73.94 679 ASN A CA 1
ATOM 5248 C C . ASN A 1 679 ? -56.308 -10.399 50.753 1.00 73.94 679 ASN A C 1
ATOM 5250 O O . ASN A 1 679 ? -56.582 -10.516 49.557 1.00 73.94 679 ASN A O 1
ATOM 5254 N N . MET A 1 680 ? -55.073 -10.612 51.217 1.00 75.31 680 MET A N 1
ATOM 5255 C CA . MET A 1 680 ? -53.967 -11.032 50.354 1.00 75.31 680 MET A CA 1
ATOM 5256 C C . MET A 1 680 ? -54.201 -12.439 49.773 1.00 75.31 680 MET A C 1
ATOM 5258 O O . MET A 1 680 ? -53.954 -12.674 48.589 1.00 75.31 680 MET A O 1
ATOM 5262 N N . VAL A 1 681 ? -54.758 -13.361 50.569 1.00 82.25 681 VAL A N 1
ATOM 5263 C CA . VAL A 1 681 ? -55.132 -14.714 50.117 1.00 82.25 681 VAL A CA 1
ATOM 5264 C C . VAL A 1 681 ? -56.270 -14.670 49.092 1.00 82.25 681 VAL A C 1
ATOM 5266 O O . VAL A 1 681 ? -56.188 -15.337 48.057 1.00 82.25 681 VAL A O 1
ATOM 5269 N N . TRP A 1 682 ? -57.300 -13.847 49.315 1.00 81.62 682 TRP A N 1
ATOM 5270 C CA . TRP A 1 682 ? -58.391 -13.667 48.349 1.00 81.62 682 TRP A CA 1
ATOM 5271 C C . TRP A 1 682 ? -57.916 -13.035 47.036 1.00 81.62 682 TRP A C 1
ATOM 5273 O O . TRP A 1 682 ? -58.336 -13.479 45.967 1.00 81.62 682 TRP A O 1
ATOM 5283 N N . ALA A 1 683 ? -56.998 -12.064 47.085 1.00 82.44 683 ALA A N 1
ATOM 5284 C CA . ALA A 1 683 ? -56.416 -11.456 45.889 1.00 82.44 683 ALA A CA 1
ATOM 5285 C C . ALA A 1 683 ? -55.614 -12.469 45.050 1.00 82.44 683 ALA A C 1
ATOM 5287 O O . ALA A 1 683 ? -55.752 -12.510 43.825 1.00 82.44 683 ALA A O 1
ATOM 5288 N N . LEU A 1 684 ? -54.829 -13.334 45.702 1.00 82.88 684 LEU A N 1
ATOM 5289 C CA . LEU A 1 684 ? -54.074 -14.397 45.032 1.00 82.88 684 LEU A CA 1
ATOM 5290 C C . LEU A 1 684 ? -54.996 -15.451 44.400 1.00 82.88 684 LEU A C 1
ATOM 5292 O O . LEU A 1 684 ? -54.770 -15.858 43.259 1.00 82.88 684 LEU A O 1
ATOM 5296 N N . LEU A 1 685 ? -56.070 -15.847 45.092 1.00 88.75 685 LEU A N 1
ATOM 5297 C CA . LEU A 1 685 ? -57.087 -16.754 44.547 1.00 88.75 685 LEU A CA 1
ATOM 5298 C C . LEU A 1 685 ? -57.797 -16.159 43.324 1.00 88.75 685 LEU A C 1
ATOM 5300 O O . LEU A 1 685 ? -58.009 -16.859 42.332 1.00 88.75 685 LEU A O 1
ATOM 5304 N N . PHE A 1 686 ? -58.125 -14.866 43.364 1.00 89.94 686 PHE A N 1
ATOM 5305 C CA . PHE A 1 686 ? -58.791 -14.185 42.254 1.00 89.94 686 PHE A CA 1
ATOM 5306 C C . PHE A 1 686 ? -57.886 -14.072 41.018 1.00 89.94 686 PHE A C 1
ATOM 5308 O O . PHE A 1 686 ? -58.338 -14.317 39.899 1.00 89.94 686 PHE A O 1
ATOM 5315 N N . LEU A 1 687 ? -56.597 -13.764 41.210 1.00 85.44 687 LEU A N 1
ATOM 5316 C CA . LEU A 1 687 ? -55.598 -13.739 40.133 1.00 85.44 687 LEU A CA 1
ATOM 5317 C C . LEU A 1 687 ? -55.355 -15.127 39.529 1.00 85.44 687 LEU A C 1
ATOM 5319 O O . LEU A 1 687 ? -55.202 -15.266 38.317 1.00 85.44 687 LEU A O 1
ATOM 5323 N N . PHE A 1 688 ? -55.357 -16.174 40.352 1.00 89.81 688 PHE A N 1
ATOM 5324 C CA . PHE A 1 688 ? -55.216 -17.542 39.863 1.00 89.81 688 PHE A CA 1
ATOM 5325 C C . PHE A 1 688 ? -56.417 -17.967 39.000 1.00 89.81 688 PHE A C 1
ATOM 5327 O O . PHE A 1 688 ? -56.243 -18.508 37.905 1.00 89.81 688 PHE A O 1
ATOM 5334 N N . LEU A 1 689 ? -57.638 -17.657 39.448 1.00 89.44 689 LEU A N 1
ATOM 5335 C CA . LEU A 1 689 ? -58.868 -17.933 38.702 1.00 89.44 689 LEU A CA 1
ATOM 5336 C C . LEU A 1 689 ? -58.959 -17.130 37.399 1.00 89.44 689 LEU A C 1
ATOM 5338 O O . LEU A 1 689 ? -59.371 -17.680 36.377 1.00 89.44 689 LEU A O 1
ATOM 5342 N N . SER A 1 690 ? -58.543 -15.861 37.393 1.00 86.75 690 SER A N 1
ATOM 5343 C CA . SER A 1 690 ? -58.548 -15.043 36.176 1.00 86.75 690 SER A CA 1
ATOM 5344 C C . SER A 1 690 ? -57.519 -15.524 35.147 1.00 86.75 690 SER A C 1
ATOM 5346 O O . SER A 1 690 ? -57.844 -15.591 33.961 1.00 86.75 690 SER A O 1
ATOM 5348 N N . CYS A 1 691 ? -56.333 -15.966 35.578 1.00 86.25 691 CYS A N 1
ATOM 5349 C CA . CYS A 1 691 ? -55.342 -16.608 34.707 1.00 86.25 691 CYS A CA 1
ATOM 5350 C C . CYS A 1 691 ? -55.852 -17.928 34.110 1.00 86.25 691 CYS A C 1
ATOM 5352 O O . CYS A 1 691 ? -55.645 -18.187 32.923 1.00 86.25 691 CYS A O 1
ATOM 5354 N N . LEU A 1 692 ? -56.553 -18.749 34.899 1.00 87.38 692 LEU A N 1
ATOM 5355 C CA . LEU A 1 692 ? -57.175 -19.981 34.405 1.00 87.38 692 LEU A CA 1
ATOM 5356 C C . LEU A 1 692 ? -58.268 -19.690 33.375 1.00 87.38 692 LEU A C 1
ATOM 5358 O O . LEU A 1 692 ? -58.284 -20.306 32.311 1.00 87.38 692 LEU A O 1
ATOM 5362 N N . LEU A 1 693 ? -59.144 -18.721 33.650 1.00 87.25 693 LEU A N 1
ATOM 5363 C CA . LEU A 1 693 ? -60.186 -18.304 32.714 1.00 87.25 693 LEU A CA 1
ATOM 5364 C C . LEU A 1 693 ? -59.590 -17.724 31.428 1.00 87.25 693 LEU A C 1
ATOM 5366 O O . LEU A 1 693 ? -60.052 -18.075 30.347 1.00 87.25 693 LEU A O 1
ATOM 5370 N N . TYR A 1 694 ? -58.540 -16.906 31.523 1.00 87.19 694 TYR A N 1
ATOM 5371 C CA . TYR A 1 694 ? -57.828 -16.371 30.362 1.00 87.19 694 TYR A CA 1
ATOM 5372 C C . TYR A 1 694 ? -57.163 -17.477 29.530 1.00 87.19 694 TYR A C 1
ATOM 5374 O O . TYR A 1 694 ? -57.263 -17.491 28.307 1.00 87.19 694 TYR A O 1
ATOM 5382 N N . SER A 1 695 ? -56.536 -18.461 30.178 1.00 78.06 695 SER A N 1
ATOM 5383 C CA . SER A 1 695 ? -55.960 -19.619 29.486 1.00 78.06 695 SER A CA 1
ATOM 5384 C C . SER A 1 695 ? -57.036 -20.453 28.777 1.00 78.06 695 SER A C 1
ATOM 5386 O O . SER A 1 695 ? -56.870 -20.828 27.612 1.00 78.06 695 SER A O 1
ATOM 5388 N N . CYS A 1 696 ? -58.182 -20.675 29.431 1.00 82.38 696 CYS A N 1
ATOM 5389 C CA . CYS A 1 696 ? -59.339 -21.362 28.853 1.00 82.38 696 CYS A CA 1
ATOM 5390 C C . CYS A 1 696 ? -59.958 -20.592 27.675 1.00 82.38 696 CYS A C 1
ATOM 5392 O O . CYS A 1 696 ? -60.320 -21.198 26.669 1.00 82.38 696 CYS A O 1
ATOM 5394 N N . THR A 1 697 ? -60.065 -19.261 27.740 1.00 78.62 697 THR A N 1
ATOM 5395 C CA . THR A 1 697 ? -60.595 -18.471 26.617 1.00 78.62 697 THR A CA 1
ATOM 5396 C C . THR A 1 697 ? -59.624 -18.433 25.443 1.00 78.62 697 THR A C 1
ATOM 5398 O O . THR A 1 697 ? -60.052 -18.605 24.305 1.00 78.62 697 THR A O 1
ATOM 5401 N N . VAL A 1 698 ? -58.316 -18.305 25.689 1.00 76.88 698 VAL A N 1
ATOM 5402 C CA . VAL A 1 698 ? -57.289 -18.365 24.634 1.00 76.88 698 VAL A CA 1
ATOM 5403 C C . VAL A 1 698 ? -57.256 -19.740 23.959 1.00 76.88 698 VAL A C 1
ATOM 5405 O O . VAL A 1 698 ? -57.114 -19.823 22.738 1.00 76.88 698 VAL A O 1
ATOM 5408 N N . THR A 1 699 ? -57.428 -20.825 24.717 1.00 73.81 699 THR A N 1
ATOM 5409 C CA . THR A 1 699 ? -57.507 -22.180 24.145 1.00 73.81 699 THR A CA 1
ATOM 5410 C C . THR A 1 699 ? -58.803 -22.413 23.368 1.00 73.81 699 THR A C 1
ATOM 5412 O O . THR A 1 699 ? -58.744 -22.994 22.287 1.00 73.81 699 THR A O 1
ATOM 5415 N N . LEU A 1 700 ? -59.947 -21.892 23.825 1.00 74.56 700 LEU A N 1
ATOM 5416 C CA . LEU A 1 700 ? -61.214 -21.960 23.083 1.00 74.56 700 LEU A CA 1
ATOM 5417 C C . LEU A 1 700 ? -61.207 -21.122 21.793 1.00 74.56 700 LEU A C 1
ATOM 5419 O O . LEU A 1 700 ? -61.787 -21.548 20.798 1.00 74.56 700 LEU A O 1
ATOM 5423 N N . ILE A 1 701 ? -60.527 -19.970 21.775 1.00 70.88 701 ILE A N 1
ATOM 5424 C CA . ILE A 1 701 ? -60.365 -19.140 20.566 1.00 70.88 701 ILE A CA 1
ATOM 5425 C C . ILE A 1 701 ? -59.435 -19.813 19.544 1.00 70.88 701 ILE A C 1
ATOM 5427 O O . ILE A 1 701 ? -59.617 -19.625 18.350 1.00 70.88 701 ILE A O 1
ATOM 5431 N N . LYS A 1 702 ? -58.466 -20.629 19.983 1.00 58.19 702 LYS A N 1
ATOM 5432 C CA . LYS A 1 702 ? -57.585 -21.401 19.085 1.00 58.19 702 LYS A CA 1
ATOM 5433 C C . LYS A 1 702 ? -58.220 -22.670 18.498 1.00 58.19 702 LYS A C 1
ATOM 5435 O O . LYS A 1 702 ? -57.633 -23.254 17.592 1.00 58.19 702 LYS A O 1
ATOM 5440 N N . LEU A 1 703 ? -59.362 -23.118 19.024 1.00 54.41 703 LEU A N 1
ATOM 5441 C CA . LEU A 1 703 ? -60.065 -24.344 18.611 1.00 54.41 703 LEU A CA 1
ATOM 5442 C C . LEU A 1 703 ? -61.295 -24.079 17.720 1.00 54.41 703 LEU A C 1
ATOM 5444 O O . LEU A 1 703 ? -62.050 -25.007 17.431 1.00 54.41 703 LEU A O 1
ATOM 5448 N N . LYS A 1 704 ? -61.490 -22.833 17.280 1.00 45.47 704 LYS A N 1
ATOM 5449 C CA . LYS A 1 704 ? -62.529 -22.400 16.342 1.00 45.47 704 LYS A CA 1
ATOM 5450 C C . LYS A 1 704 ? -61.867 -21.779 15.122 1.00 45.47 704 LYS A C 1
ATOM 5452 O O . LYS A 1 704 ? -62.414 -21.978 14.017 1.00 45.47 704 LYS A O 1
#

Sequence (704 aa):
MKDLAVEWTIDGQPQTTSETTGQISQLEVDTALWRKSSNYTCRVKSGKTWIVESIQVCSDGHFQAPHVQLERPRLRDVTTRDKVVVTCKVAAASASKVVWWVDDKEETSHVTEKSEHVEDPARGQVQVDHPCYPTEEAIQISETAKQNPTVTIRRSLEDLKKDGGAVLECLLGDLSSNEISVNLQANGKDLLKTRLYVDVPVQKDQQSLTAVRFTIPKDQKSADKMFACKVNFANNQKISSPTGKLFAPPTLELFLAPGSSSTKLVCVGSGFNPQLKWKHTTKLKLNENRKVLLENDGRLTVTIEMDVPQKEWHKGMNFPCEVEDQDQNVKNKETRDISICSVSPHSVFADIYLTGPSLRDKDKNNVPVTCLVVGFNISDLPVIWKVGGEVTSEGLTTLPPSENDNGTQSVRSELSLQASTWHGHAEVSCEVRRACDRDALARRISKAKDMQRPRVRILRPSDANLVHSNGSSLLCEVLGFSPADAIVHWEANGTQLPTSRYTNGPVSSDAKAGTYTTHSILLLPPSQRHEGSFTCVVRHESSAEPISDTVENLFASVVHSKPIVTLLRRTAELVCLVYGYSPESIDITWLKNGISVEASDQRTDLPSKGPDGKFSVHSHLNLSSGEWDSGVKFTCNVTHITGALSVSTFKPEPKDEVLFVDNNMADAVPEDTVAEAMNMVWALLFLFLSCLLYSCTVTLIKLK

InterPro domains:
  IPR003006 Immunoglobulin/major histocompatibility complex, conserved site [PS00290] (534-540)
  IPR003006 Immunoglobulin/major histocompatibility complex, conserved site [PS00290] (634-640)
  IPR003597 Immunoglobulin C1-set [PF07654] (357-433)
  IPR003597 Immunoglobulin C1-set [PF07654] (456-542)
  IPR003597 Immunoglobulin C1-set [PF07654] (565-641)
  IPR003597 Immunoglobulin C1-set [SM00407] (165-239)
  IPR003597 Immunoglobulin C1-set [SM00407] (366-440)
  IPR003597 Immunoglobulin C1-set [SM00407] (471-546)
  IPR003597 Immunoglobulin C1-set [SM00407] (571-646)
  IPR007110 Immunoglobulin-like domain [PS50835] (1-58)
  IPR007110 Immunoglobulin-like domain [PS50835] (66-181)
  IPR007110 Immunoglobulin-like domain [PS50835] (249-339)
  IPR007110 Immunoglobulin-like domain [PS50835] (345-446)
  IPR007110 Immunoglobulin-like domain [PS50835] (454-552)
  IPR007110 Immunoglobulin-like domain [PS50835] (571-648)
  IPR050380 Immune Recognition and Response Modulators [PTHR23411] (450-553)

Radius of gyration: 67.84 Å; chains: 1; bounding box: 183×64×179 Å

Foldseek 3Di:
DDDKDKWKDWLNHTDDWPDDDDPDTDDDDDPVSLLPQIKIKMWIDDPPDIDIDIDTNLPPPPFDAKDKDKDAFDPCCVVPDPKTKIKIDIDGDFDKWKWKAAPNDIDGDDDTDDMDIDIDGQWIKIWIDDSNYIDIDTDHLADDDPDDKDWAKAFDPVCLPPDLWRKIKIKIFPDPAQKKWKFKDKPNHTPVVGIDIDGDPDDPDRPDIDIDMDTDDPVQQDQQIWMWMWMDGRPDIDIHDIAARQNHFKDKDWDWDDDDFFTKIKIKIKHNAKDKDWDDDPPFDFPFPWDWDQDSNRIIMTMGMTTHGPVRLQLFDWTKMKIWYDDPPDTHIDIDIDGPCVVCVPQWDKDKDWAWFAPVCLPPQWGKIKIKIKTAPCQPWDKWKDKLRHTDPPQKDKDHWDADPVRIIIIMMMHTGGSVSQVVFIKMKIWTDGSNDPDTDMDIDGPDPDWDDWDKDKDADDLVQVAPDQKHKIKIKTDFTPDQHKDKFKDKQNHTDDPVQKDKAHWDADPVSRGIIIMMMGIGHPVNLDFTKMKIWMDDPVDPDIDIDMDGLSNQQPPAWDWDWDWDDDPFKIKIKIWSGYPQDKDKFKDKLNHTDDPVQKDKDHWDADPNRITIIMMMGGHDPCSQVVFIKMWIWMQDPVGIDIDIDGPDDPDPPPDDDDDDDDDDDDPPPVVVVVVVVVVVVVVVVVVVVVVVVVVVVVVD

Secondary structure (DSSP, 8-state):
----EEEEEETTEEE--SEEETTEEE----HHHHTTT-EEEEEEEETTEEEEEEEETTTSS-PPPPEEEEEPPPHHHHHH-S--EEEEEEE-SS-PEEEEEETTEEEEE--SS--EEEE--SEEEEEEE-TT--EEEEEES----SS--EEEEEE-TTGGGTS---EEEEEEES---SEEEEEEEETTEE-GGG-EEEE----SSTT--EEEEEEPPGGG--TT--EEEEEEETTEEEEPPPP--TTSPPEEEEEEE--SSEEEEEEEEEESSEEEEE---TT-------EEEE-TTS-EEEEEEEEEEHHHHTTT--EEEEEEEEETTEEEEEEEEE-HHHH-TTS--EEEEEE---GGGTT-SEEEEEEEEEESS-TT--EEEEETTEE--TTEEEPPPEE-TTS-EEEEEEEEEEHHHHHTT--EEEEE--TT-SSPEEEEE---SS-BPPEEEEEPPPHHHHHH-SSEEEEEEEEEEBSS-EEEEEEETTEEPPGGGEEEPPPEEETTTTEEEEEEEEEE-GGG-SS-EEEEEEEETT-SSPEEEEEE-TTTTTS-BPPEEEEEEETTEEEEEEEEEBSS-EEEEEEETTEEPPTTTEEEPPPEE-TTS-EEEEEEEEPPTTTTTTT--EEEEEEETTEEEEEEE-PPP--------------PPPTTHHHHHHHHHHHHHHHHHHHHHHHHHHHHHHT-